Protein AF-0000000072238383 (afdb_homodimer)

Nearest PDB structures (foldseek):
  5o5e-assembly1_A-2  TM=9.235E-01  e=9.335E-27  Homo sapiens
  6oyh-assembly4_D  TM=7.818E-01  e=4.652E-11  Aquifex aeolicus VF5
  5ckr-assembly1_A-2  TM=7.875E-01  e=7.268E-11  Aquifex aeolicus VF5
  6oyh-assembly3_B  TM=7.636E-01  e=1.484E-10  Aquifex aeolicus VF5
  9b70-assembly1_B  TM=7.682E-01  e=4.142E-10  Aquifex aeolicus VF5

Foldseek 3Di:
DCLVVLCVLVVVLVVLLVVQADPVCVVLVVLLLVLLQVLLVCLLVVLVVCQVVQVVLVQWDFQQLQPPHPRRPDTFREQSLLSLLVSLLVSLVVSLVPDDDPCNLLSVLLSQLLVQLLVVQVCCSNVVDDVVCLQVSLLVSCVSLLVPQPDFQWDQDDPVCCVVVVNDRIDRPVVVSSVVLSVQLSLLLVLLVLQDRFFLQSLLLLLLLLSLLSNLLSNLLNPDDDDPCSVQLNVLSSVLNSLSSSSNSSSSSCSVQRHVVHNHHNGSSNSSSSSNSLSSSCRSNVNSVLSVLLCVLSVQFCVQCVCCVVPVAPDDPHLYFDADPVVQWTAADVSRRGPLNVVCVVVPTGHSNVSSVVSSVVSNVSSVVSSVCVVVVVVVD/DCLVVLCVLVVVLVVLLVVQADPVCVVLVVLLLVLLQVLLVCLLVVLVVCQVVQVVLVQWDFQQLQPPHPRRPDTFREQSLLSLLVSLLVSLVVSLVVDDPPCNLLSVLLSQLLVQLLVVQVCCSNVVDDVVCLQVSLLVSCVSLLVPQPDFQWDQDDPVRCVVVVNDRIDRPVVVSSVVLSVQLSLLLVLLVLQDRFFLQSLLLLLLLLSLLSNLLSNLLNPDDDDPPSVQLNVLSSVLNSLSSSSNSSSSSCSVQRHVVHNHHNGSSNSSSSSNSLSSSCRSNVNSVLSVLLCVLSVQFCVQCVCCVVPVAPDDPHLYFDADPVVQWTAADVSRRGPLNVVCVVVPTGHSNVSSVVSSVVSNVSSVVSSVCVVVVVVVD

InterPro domains:
  IPR000715 Glycosyl transferase, family 4 [PF00953] (109-285)
  IPR033895 UDP-GlcNAc-dolichyl-phosphate GlcNAc phosphotransferase [PTHR10571] (15-380)
  IPR033895 UDP-GlcNAc-dolichyl-phosphate GlcNAc phosphotransferase [cd06855] (47-331)

Organism: Galdieria sulphuraria (NCBI:txid130081)

Radius of gyration: 27.44 Å; Cα contacts (8 Å, |Δi|>4): 1219; chains: 2; bounding box: 63×67×70 Å

Sequence (762 aa):
MPLLGFVLPFFAFVVVLLENARLEDCKELAANVVISLLGFFVTLRLIPSIKDKFTEAGLFGYDINKKGLAQGDKKIPEAVGLVSATIYILCICLLHLFRQSNNVELYTAAFASVTFMVLLGFADDVLNLKWRYKLILPLVASLPLLVLYTGGTCVLVPRPLRFLTKGRSLVELGILYYIYMALLSVFCTNAINIYAGINGLEVGQSVIIALAVLLHNALQLHPGGNKDNLDLLRQNHLFSIDLILPFYATSLALAYYNWYPSKVFVGDTFCYFAGMTFAMAAILAHFSEILLLFFIPQLINFIYSIPQLIGIVHCPRHRLPRLNGQTGKLEAIRTNLNLVNLTLWILGPLTERQLCIVLCSFQAFCCAMGLFLRAWALHWLMPLLGFVLPFFAFVVVLLENARLEDCKELAANVVISLLGFFVTLRLIPSIKDKFTEAGLFGYDINKKGLAQGDKKIPEAVGLVSATIYILCICLLHLFRQSNNVELYTAAFASVTFMVLLGFADDVLNLKWRYKLILPLVASLPLLVLYTGGTCVLVPRPLRFLTKGRSLVELGILYYIYMALLSVFCTNAINIYAGINGLEVGQSVIIALAVLLHNALQLHPGGNKDNLDLLRQNHLFSIDLILPFYATSLALAYYNWYPSKVFVGDTFCYFAGMTFAMAAILAHFSEILLLFFIPQLINFIYSIPQLIGIVHCPRHRLPRLNGQTGKLEAIRTNLNLVNLTLWILGPLTERQLCIVLCSFQAFCCAMGLFLRAWALHWL

pLDDT: mean 88.82, std 11.06, range [41.16, 98.69]

Solvent-accessible surface area (backbone atoms only — not comparable to full-atom values): 38581 Å² total; per-residue (Å²): 120,75,60,56,71,63,46,56,60,48,51,54,34,52,53,45,30,66,72,28,54,52,80,85,48,45,64,61,51,50,52,46,51,51,45,16,51,50,33,18,52,50,33,51,58,46,48,78,73,46,45,62,36,29,43,74,41,65,33,50,43,59,45,67,80,33,54,91,43,84,71,20,76,40,79,26,24,31,41,50,20,47,55,33,51,52,44,37,52,51,43,52,52,53,50,52,72,70,48,63,85,89,47,55,64,57,49,33,16,49,50,25,23,40,39,42,30,33,39,52,14,43,48,34,63,55,45,62,60,60,69,66,57,66,57,52,50,37,44,60,30,35,43,51,48,60,75,66,56,80,71,78,42,56,44,78,42,54,76,89,52,11,73,79,53,81,63,39,51,64,44,79,44,56,69,55,38,54,50,50,53,30,48,43,28,35,43,35,19,48,33,44,52,72,54,55,82,52,57,32,38,47,48,45,44,49,45,47,42,37,50,46,50,47,36,54,33,27,63,44,44,52,68,81,74,92,57,93,56,55,67,59,51,26,50,26,25,52,47,26,42,63,55,39,48,30,46,36,30,12,44,50,31,48,34,68,42,18,28,71,79,50,63,36,36,42,46,47,13,29,24,26,32,50,14,34,50,53,33,51,32,21,60,68,40,69,38,55,71,59,48,50,37,44,37,42,67,38,48,51,23,47,63,57,22,40,51,34,75,75,60,78,33,80,61,64,95,68,73,54,56,42,59,36,81,88,78,61,24,32,34,49,36,84,76,33,51,35,53,72,23,49,48,23,61,74,74,39,68,34,37,65,64,56,46,38,51,51,54,41,47,50,42,46,49,41,26,52,50,34,55,47,46,50,59,49,44,60,67,70,97,122,74,59,55,71,62,46,58,58,48,52,55,34,52,54,45,29,65,72,26,54,52,80,86,48,45,64,62,52,49,52,47,52,52,45,15,51,50,32,18,53,50,35,51,57,44,48,77,75,47,43,62,37,29,44,75,40,65,32,48,42,59,45,66,79,34,55,89,44,84,68,19,75,42,79,27,23,33,42,52,21,48,55,32,50,51,44,35,51,51,44,53,52,53,48,50,72,70,46,64,84,91,47,54,63,58,49,33,18,50,50,25,24,40,38,40,30,34,38,51,14,44,47,33,64,55,45,61,61,61,68,67,58,67,56,52,51,37,44,60,31,36,44,51,48,59,75,67,57,80,72,79,42,56,42,80,42,53,76,88,52,11,72,81,51,80,62,38,51,64,46,77,44,55,70,54,38,54,49,49,54,30,48,44,27,36,45,37,17,48,31,43,52,70,54,54,82,53,58,33,38,49,50,45,43,48,46,47,41,36,50,47,51,45,36,53,33,26,62,45,44,51,68,81,72,91,56,94,56,54,65,58,51,28,50,24,26,51,48,25,42,63,56,39,48,30,47,37,29,12,44,50,30,48,35,68,42,18,27,72,81,50,61,37,36,41,45,48,13,30,22,26,31,51,14,35,50,53,34,50,33,22,61,69,40,69,38,55,72,60,49,49,37,44,37,42,66,37,48,52,25,48,63,58,22,40,51,34,75,74,59,80,34,82,61,65,96,68,73,54,56,43,60,37,82,89,78,61,23,32,33,50,37,86,76,32,51,36,52,71,23,48,48,23,60,74,74,38,69,32,38,65,65,56,45,38,51,52,53,41,48,52,40,46,49,42,27,51,49,34,54,47,48,50,60,48,44,60,67,70,96

Secondary structure (DSSP, 8-state):
-THHHHHHHHHHHHHHHHHH--GGGHHHHHHHHHHHHHHHHHHHHHHHHHHHHHHHTT-EEE-GGGTTSGGGGSEEE--THHHHHHHHHHHHHHHHHHS-GGGHHHHHHHHHHHHHHHHHHHHHHHH---HHHHHHHHHHHTHHHHHT--S--EEE--GGGGGGGTT-SEEE-THHHHHHHHHHHHHHHHHHHHS--STTHHHHHHHHHHHHHHHHHHHTTS--S--TTHHHHHHHHHHHHHHHHHHHHHHHHHHHHHSSSPSS--HHHHHHHHHHHHHHHHHHHT-HHHHHHHTHHHHHHHHHHHHHHTTSS---S--PPEEETTTTEEE--TTS-SHHHHHHHHH--B-HHHHHHHHHHHHHHHHHHHHHHHHHHHHH-/-THHHHHHHHHHHHHHHHHH--GGGHHHHHHHHHHHHHHHHHHHHHHHHHHHHHHHTT-EEE-GGGTTSGGGGSEEE--THHHHHHHHHHHHHHHHHHS-GGGHHHHHHHHHHHHHHHHHHHHHHHH---HHHHHHHHHHHTHHHHHT--S--EEE--GGGGGGGTT-SEEE-THHHHHHHHHHHHHHHHHHHHS--STTHHHHHHHHHHHHHHHHHHHTTS--S--TTHHHHHHHHHHHHHHHHHHHHHHHHHHHHHSSSPSS--HHHHHHHHHHHHHHHHHHHT-HHHHHHHTHHHHHHHHHHHHHHTTSS---S--PPEE-TTT--EE--TTS-SHHHHHHHHH--B-HHHHHHHHHHHHHHHHHHHHHHHHHHHHH-

Structure (mmCIF, N/CA/C/O backbone):
data_AF-0000000072238383-model_v1
#
loop_
_entity.id
_entity.type
_entity.pdbx_description
1 polymer 'UDP-N-acetylglucosamine--dolichyl-phosphate N-acetylglucosaminephosphotransferase'
#
loop_
_atom_site.group_PDB
_atom_site.id
_atom_site.type_symbol
_atom_site.label_atom_id
_atom_site.label_alt_id
_atom_site.label_comp_id
_atom_site.label_asym_id
_atom_site.label_entity_id
_atom_site.label_seq_id
_atom_site.pdbx_PDB_ins_code
_atom_site.Cartn_x
_atom_site.Cartn_y
_atom_site.Cartn_z
_atom_site.occupancy
_atom_site.B_iso_or_equiv
_atom_site.auth_seq_id
_atom_site.auth_comp_id
_atom_site.auth_asym_id
_atom_site.auth_atom_id
_atom_site.pdbx_PDB_model_num
ATOM 1 N N . MET A 1 1 ? -8.453 -32.906 4.293 1 43.34 1 MET A N 1
ATOM 2 C CA . MET A 1 1 ? -8.086 -31.641 3.676 1 43.34 1 MET A CA 1
ATOM 3 C C . MET A 1 1 ? -6.918 -31.812 2.713 1 43.34 1 MET A C 1
ATOM 5 O O . MET A 1 1 ? -5.922 -32.469 3.051 1 43.34 1 MET A O 1
ATOM 9 N N . PRO A 1 2 ? -7.184 -31.734 1.419 1 52.81 2 PRO A N 1
ATOM 10 C CA . PRO A 1 2 ? -6.23 -31.891 0.315 1 52.81 2 PRO A CA 1
ATOM 11 C C . PRO A 1 2 ? -4.961 -31.062 0.52 1 52.81 2 PRO A C 1
ATOM 13 O O . PRO A 1 2 ? -4.121 -30.984 -0.381 1 52.81 2 PRO A O 1
ATOM 16 N N . LEU A 1 3 ? -4.871 -30.453 1.769 1 59.41 3 LEU A N 1
ATOM 17 C CA . LEU A 1 3 ? -3.646 -29.688 1.985 1 59.41 3 LEU A CA 1
ATOM 18 C C . LEU A 1 3 ? -2.424 -30.594 1.954 1 59.41 3 LEU A C 1
ATOM 20 O O . LEU A 1 3 ? -1.314 -30.141 1.666 1 59.41 3 LEU A O 1
ATOM 24 N N . LEU A 1 4 ? -2.777 -31.859 2.092 1 58.5 4 LEU A N 1
ATOM 25 C CA . LEU A 1 4 ? -1.676 -32.812 2.029 1 58.5 4 LEU A CA 1
ATOM 26 C C . LEU A 1 4 ? -1.036 -32.812 0.645 1 58.5 4 LEU A C 1
ATOM 28 O O . LEU A 1 4 ? 0.18 -32.969 0.519 1 58.5 4 LEU A O 1
ATOM 32 N N . GLY A 1 5 ? -1.834 -32.625 -0.28 1 67.25 5 GLY A N 1
ATOM 33 C CA . GLY A 1 5 ? -1.318 -32.531 -1.638 1 67.25 5 GLY A CA 1
ATOM 34 C C . GLY A 1 5 ? -0.401 -31.359 -1.858 1 67.25 5 GLY A C 1
ATOM 35 O O . GLY A 1 5 ? 0.503 -31.406 -2.695 1 67.25 5 GLY A O 1
ATOM 36 N N . PHE A 1 6 ? -0.537 -30.406 -0.981 1 71.62 6 PHE A N 1
ATOM 37 C CA . PHE A 1 6 ? 0.298 -29.219 -1.114 1 71.62 6 PHE A CA 1
ATOM 38 C C . PHE A 1 6 ? 1.572 -29.344 -0.291 1 71.62 6 PHE A C 1
ATOM 40 O O . PHE A 1 6 ? 2.576 -28.688 -0.576 1 71.62 6 PHE A O 1
ATOM 47 N N . VAL A 1 7 ? 1.598 -30.312 0.598 1 72.19 7 VAL A N 1
ATOM 48 C CA . VAL A 1 7 ? 2.682 -30.375 1.574 1 72.19 7 VAL A CA 1
ATOM 49 C C . VAL A 1 7 ? 3.73 -31.391 1.12 1 72.19 7 VAL A C 1
ATOM 51 O O . VAL A 1 7 ? 4.93 -31.172 1.317 1 72.19 7 VAL A O 1
ATOM 54 N N . LEU A 1 8 ? 3.297 -32.438 0.416 1 71.06 8 LEU A N 1
ATOM 55 C CA . LEU A 1 8 ? 4.234 -33.469 0.014 1 71.06 8 LEU A CA 1
ATOM 56 C C . LEU A 1 8 ? 5.301 -32.906 -0.922 1 71.06 8 LEU A C 1
ATOM 58 O O . LEU A 1 8 ? 6.496 -33.125 -0.709 1 71.06 8 LEU A O 1
ATOM 62 N N . PRO A 1 9 ? 4.883 -32.125 -1.784 1 76.88 9 PRO A N 1
ATOM 63 C CA . PRO A 1 9 ? 5.902 -31.547 -2.662 1 76.88 9 PRO A CA 1
ATOM 64 C C . PRO A 1 9 ? 6.832 -30.578 -1.935 1 76.88 9 PRO A C 1
ATOM 66 O O . PRO A 1 9 ? 7.945 -30.312 -2.398 1 76.88 9 PRO A O 1
ATOM 69 N N . PHE A 1 10 ? 6.387 -30.125 -0.824 1 86.31 10 PHE A N 1
ATOM 70 C CA . PHE A 1 10 ? 7.25 -29.25 -0.045 1 86.31 10 PHE A CA 1
ATOM 71 C C . PHE A 1 10 ? 8.453 -30.016 0.5 1 86.31 10 PHE A C 1
ATOM 73 O O . PHE A 1 10 ? 9.555 -29.469 0.57 1 86.31 10 PHE A O 1
ATOM 80 N N . PHE A 1 11 ? 8.227 -31.297 0.789 1 86.62 11 PHE A N 1
ATOM 81 C CA . PHE A 1 11 ? 9.328 -32.125 1.251 1 86.62 11 PHE A CA 1
ATOM 82 C C . PHE A 1 11 ? 10.383 -32.312 0.161 1 86.62 11 PHE A C 1
ATOM 84 O O . PHE A 1 11 ? 11.578 -32.312 0.446 1 86.62 11 PHE A O 1
ATOM 91 N N . ALA A 1 12 ? 9.883 -32.5 -1.05 1 87 12 ALA A N 1
ATOM 92 C CA . ALA A 1 12 ? 10.82 -32.562 -2.168 1 87 12 ALA A CA 1
ATOM 93 C C . ALA A 1 12 ? 11.688 -31.312 -2.234 1 87 12 ALA A C 1
ATOM 95 O O . ALA A 1 12 ? 12.898 -31.406 -2.459 1 87 12 ALA A O 1
ATOM 96 N N . PHE A 1 13 ? 11.102 -30.203 -2.051 1 90.88 13 PHE A N 1
ATOM 97 C CA . PHE A 1 13 ? 11.836 -28.938 -2.029 1 90.88 13 PHE A CA 1
ATOM 98 C C . PHE A 1 13 ? 12.898 -28.953 -0.935 1 90.88 13 PHE A C 1
ATOM 100 O O . PHE A 1 13 ? 14.047 -28.578 -1.174 1 90.88 13 PHE A O 1
ATOM 107 N N . VAL A 1 14 ? 12.523 -29.438 0.251 1 89.81 14 VAL A N 1
ATOM 108 C CA . VAL A 1 14 ? 13.445 -29.453 1.384 1 89.81 14 VAL A CA 1
ATOM 109 C C . VAL A 1 14 ? 14.633 -30.344 1.07 1 89.81 14 VAL A C 1
ATOM 111 O O . VAL A 1 14 ? 15.781 -29.984 1.327 1 89.81 14 VAL A O 1
ATOM 114 N N . VAL A 1 15 ? 14.398 -31.453 0.463 1 89.31 15 VAL A N 1
ATOM 115 C CA . VAL A 1 15 ? 15.445 -32.406 0.128 1 89.31 15 VAL A CA 1
ATOM 116 C C . VAL A 1 15 ? 16.391 -31.797 -0.907 1 89.31 15 VAL A C 1
ATOM 118 O O . VAL A 1 15 ? 17.609 -31.844 -0.744 1 89.31 15 VAL A O 1
ATOM 121 N N . VAL A 1 16 ? 15.812 -31.25 -1.921 1 89.62 16 VAL A N 1
ATOM 122 C CA . VAL A 1 16 ? 16.609 -30.656 -2.984 1 89.62 16 VAL A CA 1
ATOM 123 C C . VAL A 1 16 ? 17.406 -29.484 -2.432 1 89.62 16 VAL A C 1
ATOM 125 O O . VAL A 1 16 ? 18.578 -29.297 -2.787 1 89.62 16 VAL A O 1
ATOM 128 N N . LEU A 1 17 ? 16.797 -28.719 -1.618 1 91.38 17 LEU A N 1
ATOM 129 C CA . LEU A 1 17 ? 17.469 -27.578 -1.005 1 91.38 17 LEU A CA 1
ATOM 130 C C . LEU A 1 17 ? 18.672 -28.016 -0.186 1 91.38 17 LEU A C 1
ATOM 132 O O . LEU A 1 17 ? 19.766 -27.453 -0.323 1 91.38 17 LEU A O 1
ATOM 136 N N . LEU A 1 18 ? 18.484 -29.047 0.644 1 88.69 18 LEU A N 1
ATOM 137 C CA . LEU A 1 18 ? 19.547 -29.547 1.512 1 88.69 18 LEU A CA 1
ATOM 138 C C . LEU A 1 18 ? 20.688 -30.141 0.691 1 88.69 18 LEU A C 1
ATOM 140 O O . LEU A 1 18 ? 21.859 -30.047 1.084 1 88.69 18 LEU A O 1
ATOM 144 N N . GLU A 1 19 ? 20.406 -30.672 -0.439 1 88.56 19 GLU A N 1
ATOM 145 C CA . GLU A 1 19 ? 21.406 -31.266 -1.313 1 88.56 19 GLU A CA 1
ATOM 146 C C . GLU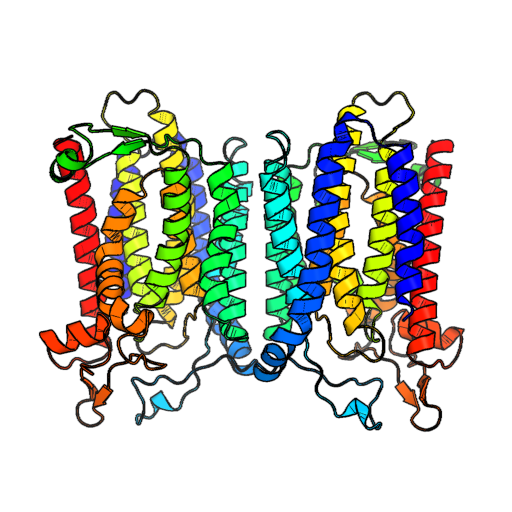 A 1 19 ? 22.234 -30.188 -2.014 1 88.56 19 GLU A C 1
ATOM 148 O O . GLU A 1 19 ? 23.406 -30.406 -2.32 1 88.56 19 GLU A O 1
ATOM 153 N N . ASN A 1 20 ? 21.656 -29.062 -2.244 1 89.19 20 ASN A N 1
ATOM 154 C CA . ASN A 1 20 ? 22.312 -28.094 -3.117 1 89.19 20 ASN A CA 1
ATOM 155 C C . ASN A 1 20 ? 22.797 -26.875 -2.34 1 89.19 20 ASN A C 1
ATOM 157 O O . ASN A 1 20 ? 23.656 -26.125 -2.822 1 89.19 20 ASN A O 1
ATOM 161 N N . ALA A 1 21 ? 22.234 -26.656 -1.191 1 87.75 21 ALA A N 1
ATOM 162 C CA . ALA A 1 21 ? 22.609 -25.484 -0.414 1 87.75 21 ALA A CA 1
ATOM 163 C C . ALA A 1 21 ? 24 -25.625 0.177 1 87.75 21 ALA A C 1
ATOM 165 O O . ALA A 1 21 ? 24.438 -26.734 0.498 1 87.75 21 ALA A O 1
ATOM 166 N N . ARG A 1 22 ? 24.703 -24.562 0.273 1 87.5 22 ARG A N 1
ATOM 167 C CA . ARG A 1 22 ? 26 -24.531 0.925 1 87.5 22 ARG A CA 1
ATOM 168 C C . ARG A 1 22 ? 25.859 -24.234 2.416 1 87.5 22 ARG A C 1
ATOM 170 O O . ARG A 1 22 ? 24.859 -23.672 2.85 1 87.5 22 ARG A O 1
ATOM 177 N N . LEU A 1 23 ? 26.844 -24.562 3.125 1 83.12 23 LEU A N 1
ATOM 178 C CA . LEU A 1 23 ? 26.859 -24.359 4.57 1 83.12 23 LEU A CA 1
ATOM 179 C C . LEU A 1 23 ? 26.703 -22.875 4.906 1 83.12 23 LEU A C 1
ATOM 181 O O . LEU A 1 23 ? 26.062 -22.516 5.902 1 83.12 23 LEU A O 1
ATOM 185 N N . GLU A 1 24 ? 27.203 -22.016 4.051 1 83 24 GLU A N 1
ATOM 186 C CA . GLU A 1 24 ? 27.188 -20.578 4.297 1 83 24 GLU A CA 1
ATOM 187 C C . GLU A 1 24 ? 25.781 -20 4.172 1 83 24 GLU A C 1
ATOM 189 O O . GLU A 1 24 ? 25.484 -18.922 4.695 1 83 24 GLU A O 1
ATOM 194 N N . ASP A 1 25 ? 24.984 -20.734 3.459 1 85.88 25 ASP A N 1
ATOM 195 C CA . ASP A 1 25 ? 23.625 -20.25 3.213 1 85.88 25 ASP A CA 1
ATOM 196 C C . ASP A 1 25 ? 22.672 -20.719 4.316 1 85.88 25 ASP A C 1
ATOM 198 O O . ASP A 1 25 ? 21.531 -20.234 4.406 1 85.88 25 ASP A O 1
ATOM 202 N N . CYS A 1 26 ? 23.109 -21.578 5.18 1 85.81 26 CYS A N 1
ATOM 203 C CA . CYS A 1 26 ? 22.25 -22.297 6.094 1 85.81 26 CYS A CA 1
ATOM 204 C C . CYS A 1 26 ? 21.609 -21.359 7.109 1 85.81 26 CYS A C 1
ATOM 206 O O . CYS A 1 26 ? 20.438 -21.516 7.457 1 85.81 26 CYS A O 1
ATOM 208 N N . LYS A 1 27 ? 22.375 -20.422 7.594 1 86.19 27 LYS A N 1
ATOM 209 C CA . LYS A 1 27 ? 21.844 -19.5 8.594 1 86.19 27 LYS A CA 1
ATOM 210 C C . LYS A 1 27 ? 20.703 -18.672 8.023 1 86.19 27 LYS A C 1
ATOM 212 O O . LYS A 1 27 ? 19.641 -18.547 8.648 1 86.19 27 LYS A O 1
ATOM 217 N N . GLU A 1 28 ? 20.891 -18.141 6.879 1 86.62 28 GLU A N 1
ATOM 218 C CA . GLU A 1 28 ? 19.875 -17.312 6.242 1 86.62 28 GLU A CA 1
ATOM 219 C C . GLU A 1 28 ? 18.656 -18.125 5.852 1 86.62 28 GLU A C 1
ATOM 221 O O . GLU A 1 28 ? 17.516 -17.656 6.016 1 86.62 28 GLU A O 1
ATOM 226 N N . LEU A 1 29 ? 18.906 -19.266 5.355 1 91.5 29 LEU A N 1
ATOM 227 C CA . LEU A 1 29 ? 17.812 -20.156 4.965 1 91.5 29 LEU A CA 1
ATOM 228 C C . LEU A 1 29 ? 17 -20.578 6.184 1 91.5 29 LEU A C 1
ATOM 230 O O . LEU A 1 29 ? 15.773 -20.641 6.125 1 91.5 29 LEU A O 1
ATOM 234 N N . ALA A 1 30 ? 17.688 -20.859 7.281 1 91.31 30 ALA A N 1
ATOM 235 C CA . ALA A 1 30 ? 17.016 -21.234 8.523 1 91.31 30 ALA A CA 1
ATOM 236 C C . ALA A 1 30 ? 16.141 -20.094 9.031 1 91.31 30 ALA A C 1
ATOM 238 O O . ALA A 1 30 ? 15.016 -20.328 9.492 1 91.31 30 ALA A O 1
ATOM 239 N N . ALA A 1 31 ? 16.656 -18.906 8.977 1 92.06 31 ALA A N 1
ATOM 240 C CA . ALA A 1 31 ? 15.875 -17.734 9.383 1 92.06 31 ALA A CA 1
ATOM 241 C C . ALA A 1 31 ? 14.617 -17.609 8.531 1 92.06 31 ALA A C 1
ATOM 243 O O . ALA A 1 31 ? 13.539 -17.297 9.055 1 92.06 31 ALA A O 1
ATOM 244 N N . ASN A 1 32 ? 14.711 -17.812 7.266 1 94.94 32 ASN A N 1
ATOM 245 C CA . ASN A 1 32 ? 13.57 -17.734 6.363 1 94.94 32 ASN A CA 1
ATOM 246 C C . ASN A 1 32 ? 12.523 -18.797 6.703 1 94.94 32 ASN A C 1
ATOM 248 O O . ASN A 1 32 ? 11.328 -18.5 6.723 1 94.94 32 ASN A O 1
ATOM 252 N N . VAL A 1 33 ? 13.016 -19.969 6.984 1 94.75 33 VAL A N 1
ATOM 253 C CA . VAL A 1 33 ? 12.109 -21.047 7.324 1 94.75 33 VAL A CA 1
ATOM 254 C C . VAL A 1 33 ? 11.328 -20.703 8.586 1 94.75 33 VAL A C 1
ATOM 256 O O . VAL A 1 33 ? 10.109 -20.875 8.641 1 94.75 33 VAL A O 1
ATOM 259 N N . VAL A 1 34 ? 11.977 -20.188 9.555 1 96.12 34 VAL A N 1
ATOM 260 C CA . VAL A 1 34 ? 11.336 -19.828 10.82 1 96.12 34 VAL A CA 1
ATOM 261 C C . VAL A 1 34 ? 10.328 -18.703 10.594 1 96.12 34 VAL A C 1
ATOM 263 O O . VAL A 1 34 ? 9.188 -18.781 11.055 1 96.12 34 VAL A O 1
ATOM 266 N N . ILE A 1 35 ? 10.711 -17.703 9.891 1 96.69 35 ILE A N 1
ATOM 267 C CA . ILE A 1 35 ? 9.859 -16.547 9.617 1 96.69 35 ILE A CA 1
ATOM 268 C C . ILE A 1 35 ? 8.641 -16.984 8.805 1 96.69 35 ILE A C 1
ATOM 270 O O . ILE A 1 35 ? 7.516 -16.562 9.078 1 96.69 35 ILE A O 1
ATOM 274 N N . SER A 1 36 ? 8.867 -17.828 7.812 1 97.62 36 SER A N 1
ATOM 275 C CA . SER A 1 36 ? 7.773 -18.328 6.98 1 97.62 36 SER A CA 1
ATOM 276 C C . SER A 1 36 ? 6.809 -19.188 7.789 1 97.62 36 SER A C 1
ATOM 278 O O . SER A 1 36 ? 5.59 -19.094 7.609 1 97.62 36 SER A O 1
ATOM 280 N N . LEU A 1 37 ? 7.352 -20 8.641 1 97.19 37 LEU A N 1
ATOM 281 C CA . LEU A 1 37 ? 6.508 -20.812 9.5 1 97.19 37 LEU A CA 1
ATOM 282 C C . LEU A 1 37 ? 5.672 -19.938 10.43 1 97.19 37 LEU A C 1
ATOM 284 O O . LEU A 1 37 ? 4.484 -20.203 10.641 1 97.19 37 LEU A O 1
ATOM 288 N N . LEU A 1 38 ? 6.293 -18.938 11 1 97.56 38 LEU A N 1
ATOM 289 C CA . LEU A 1 38 ? 5.555 -17.984 11.82 1 97.56 38 LEU A CA 1
ATOM 290 C C . LEU A 1 38 ? 4.48 -17.281 10.992 1 97.56 38 LEU A C 1
ATOM 292 O O . LEU A 1 38 ? 3.359 -17.078 11.469 1 97.56 38 LEU A O 1
ATOM 296 N N . GLY A 1 39 ? 4.848 -16.906 9.766 1 98.12 39 GLY A N 1
ATOM 297 C CA . GLY A 1 39 ? 3.869 -16.297 8.875 1 98.12 39 GLY A CA 1
ATOM 298 C C . GLY A 1 39 ? 2.668 -17.172 8.617 1 98.12 39 GLY A C 1
ATOM 299 O O . GLY A 1 39 ? 1.533 -16.703 8.578 1 98.12 39 GLY A O 1
ATOM 300 N N . PHE A 1 40 ? 2.951 -18.469 8.461 1 97.94 40 PHE A N 1
ATOM 301 C CA . PHE A 1 40 ? 1.881 -19.438 8.266 1 97.94 40 PHE A CA 1
ATOM 302 C C . PHE A 1 40 ? 0.931 -19.453 9.453 1 97.94 40 PHE A C 1
ATOM 304 O O . PHE A 1 40 ? -0.282 -19.297 9.289 1 97.94 40 PHE A O 1
ATOM 311 N N . PHE A 1 41 ? 1.452 -19.516 10.609 1 98.25 41 PHE A N 1
ATOM 312 C CA . PHE A 1 41 ? 0.637 -19.656 11.805 1 98.25 41 PHE A CA 1
ATOM 313 C C . PHE A 1 41 ? -0.088 -18.359 12.125 1 98.25 41 PHE A C 1
ATOM 315 O O . PHE A 1 41 ? -1.248 -18.375 12.547 1 98.25 41 PHE A O 1
ATOM 322 N N . VAL A 1 42 ? 0.534 -17.266 11.945 1 97.81 42 VAL A N 1
ATOM 323 C CA . VAL A 1 42 ? -0.102 -15.977 12.211 1 97.81 42 VAL A CA 1
ATOM 324 C C . VAL A 1 42 ? -1.251 -15.758 11.227 1 97.81 42 VAL A C 1
ATOM 326 O O . VAL A 1 42 ? -2.324 -15.281 11.617 1 97.81 42 VAL A O 1
ATOM 329 N N . THR A 1 43 ? -1.029 -16.078 9.984 1 98.19 43 THR A N 1
ATOM 330 C CA . THR A 1 43 ? -2.088 -15.945 8.992 1 98.19 43 THR A CA 1
ATOM 331 C C . THR A 1 43 ? -3.273 -16.844 9.336 1 98.19 43 THR A C 1
ATOM 333 O O . THR A 1 43 ? -4.426 -16.406 9.281 1 98.19 43 THR A O 1
ATOM 336 N N . LEU A 1 44 ? -2.971 -18.078 9.742 1 97.69 44 LEU A N 1
ATOM 337 C CA . LEU A 1 44 ? -3.998 -19.047 10.109 1 97.69 44 LEU A CA 1
ATOM 338 C C . LEU A 1 44 ? -4.848 -18.531 11.266 1 97.69 44 LEU A C 1
ATOM 340 O O . LEU A 1 44 ? -6.062 -18.75 11.289 1 97.69 44 LEU A O 1
ATOM 344 N N . ARG A 1 45 ? -4.285 -17.844 12.133 1 97.44 45 ARG A N 1
ATOM 345 C CA . ARG A 1 45 ? -4.988 -17.391 13.328 1 97.44 45 ARG A CA 1
ATOM 346 C C . ARG A 1 45 ? -5.691 -16.062 13.062 1 97.44 45 ARG A C 1
ATOM 348 O O . ARG A 1 45 ? -6.758 -15.797 13.625 1 97.44 45 ARG A O 1
ATOM 355 N N . LEU A 1 46 ? -5.164 -15.281 12.234 1 96.62 46 LEU A N 1
ATOM 356 C CA . LEU A 1 46 ? -5.66 -13.922 12.039 1 96.62 46 LEU A CA 1
ATOM 357 C C . LEU A 1 46 ? -6.898 -13.922 11.148 1 96.62 46 LEU A C 1
ATOM 359 O O . LEU A 1 46 ? -7.793 -13.094 11.32 1 96.62 46 LEU A O 1
ATOM 363 N N . ILE A 1 47 ? -7 -14.797 10.227 1 97.44 47 ILE A N 1
ATOM 364 C CA . ILE A 1 47 ? -8.078 -14.797 9.242 1 97.44 47 ILE A CA 1
ATOM 365 C C . ILE A 1 47 ? -9.422 -14.914 9.953 1 97.44 47 ILE A C 1
ATOM 367 O O . ILE A 1 47 ? -10.305 -14.07 9.781 1 97.44 47 ILE A O 1
ATOM 371 N N . PRO A 1 48 ? -9.617 -15.914 10.82 1 96.5 48 PRO A N 1
ATOM 372 C CA . PRO A 1 48 ? -10.922 -16 11.484 1 96.5 48 PRO A CA 1
ATOM 373 C C . PRO A 1 48 ? -11.18 -14.836 12.43 1 96.5 48 PRO A C 1
ATOM 375 O O . PRO A 1 48 ? -12.336 -14.469 12.656 1 96.5 48 PRO A O 1
ATOM 378 N N . SER A 1 49 ? -10.172 -14.203 12.906 1 94.31 49 SER A N 1
ATOM 379 C CA . SER A 1 49 ? -10.312 -13.102 13.852 1 94.31 49 SER A CA 1
ATOM 380 C C . SER A 1 49 ? -10.742 -11.82 13.148 1 94.31 49 SER A C 1
ATOM 382 O O . SER A 1 49 ? -11.336 -10.938 13.766 1 94.31 49 SER A O 1
ATOM 384 N N . ILE A 1 50 ? -10.523 -11.68 11.828 1 94.25 50 ILE A N 1
ATOM 385 C CA . ILE A 1 50 ? -10.719 -10.383 11.195 1 94.25 50 ILE A CA 1
ATOM 386 C C . ILE A 1 50 ? -11.711 -10.508 10.047 1 94.25 50 ILE A C 1
ATOM 388 O O . ILE A 1 50 ? -12.203 -9.508 9.523 1 94.25 50 ILE A O 1
ATOM 392 N N . LYS A 1 51 ? -12.023 -11.68 9.648 1 94.44 51 LYS A N 1
ATOM 393 C CA . LYS A 1 51 ? -12.836 -11.883 8.445 1 94.44 51 LYS A CA 1
ATOM 394 C C . LYS A 1 51 ? -14.18 -11.172 8.57 1 94.44 51 LYS A C 1
ATOM 396 O O . LYS A 1 51 ? -14.727 -10.695 7.574 1 94.44 51 LYS A O 1
ATOM 401 N N . ASP A 1 52 ? -14.742 -11.008 9.75 1 94.62 52 ASP A N 1
ATOM 402 C CA . ASP A 1 52 ? -16.031 -10.375 9.953 1 94.62 52 ASP A CA 1
ATOM 403 C C . ASP A 1 52 ? -15.969 -8.883 9.633 1 94.62 52 ASP A C 1
ATOM 405 O O . ASP A 1 52 ? -16.969 -8.281 9.25 1 94.62 52 ASP A O 1
ATOM 409 N N . LYS A 1 53 ? -14.867 -8.305 9.766 1 94.19 53 LYS A N 1
ATOM 410 C CA . LYS A 1 53 ? -14.703 -6.891 9.43 1 94.19 53 LYS A CA 1
ATOM 411 C C . LYS A 1 53 ? -14.938 -6.645 7.945 1 94.19 53 LYS A C 1
ATOM 413 O O . LYS A 1 53 ? -15.438 -5.586 7.555 1 94.19 53 LYS A O 1
ATOM 418 N N . PHE A 1 54 ? -14.57 -7.617 7.191 1 95.88 54 PHE A N 1
ATOM 419 C CA . PHE A 1 54 ? -14.789 -7.496 5.754 1 95.88 54 PHE A CA 1
ATOM 420 C C . PHE A 1 54 ? -16.281 -7.508 5.43 1 95.88 54 PHE A C 1
ATOM 422 O O . PHE A 1 54 ? -16.766 -6.68 4.648 1 95.88 54 PHE A O 1
ATOM 429 N N . THR A 1 55 ? -17 -8.367 6.059 1 94.88 55 THR A N 1
ATOM 430 C CA . THR A 1 55 ? -18.438 -8.445 5.844 1 94.88 55 THR A CA 1
ATOM 431 C C . THR A 1 55 ? -19.141 -7.188 6.352 1 94.88 55 THR A C 1
ATOM 433 O O . THR A 1 55 ? -20.062 -6.684 5.711 1 94.88 55 THR A O 1
ATOM 436 N N . GLU A 1 56 ? -18.672 -6.715 7.422 1 93.25 56 GLU A N 1
ATOM 437 C CA . GLU A 1 56 ? -19.219 -5.488 7.988 1 93.25 56 GLU A CA 1
ATOM 438 C C . GLU A 1 56 ? -19 -4.297 7.066 1 93.25 56 GLU A C 1
ATOM 440 O O . GLU A 1 56 ? -19.812 -3.379 7.012 1 93.25 56 GLU A O 1
ATOM 445 N N . ALA A 1 57 ?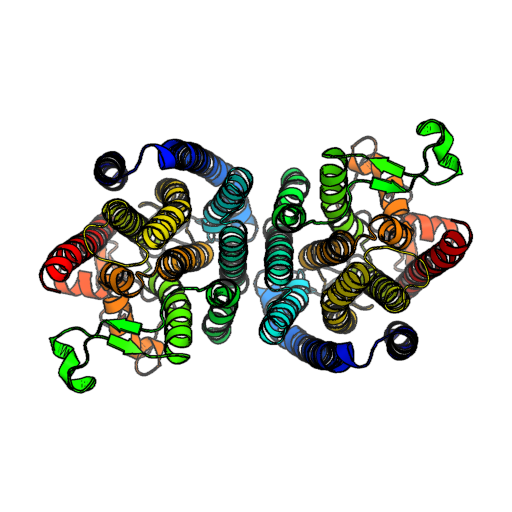 -17.984 -4.379 6.324 1 92.56 57 ALA A N 1
ATOM 446 C CA . ALA A 1 57 ? -17.625 -3.295 5.41 1 92.56 57 ALA A CA 1
ATOM 447 C C . ALA A 1 57 ? -18.344 -3.445 4.07 1 92.56 57 ALA A C 1
ATOM 449 O O . ALA A 1 57 ? -18.125 -2.652 3.152 1 92.56 57 ALA A O 1
ATOM 450 N N . GLY A 1 58 ? -19.094 -4.512 3.963 1 91.75 58 GLY A N 1
ATOM 451 C CA . GLY A 1 58 ? -19.828 -4.75 2.729 1 91.75 58 GLY A CA 1
ATOM 452 C C . GLY A 1 58 ? -19.016 -5.52 1.698 1 91.75 58 GLY A C 1
ATOM 453 O O . GLY A 1 58 ? -19.438 -5.641 0.543 1 91.75 58 GLY A O 1
ATOM 454 N N . LEU A 1 59 ? -17.891 -5.941 2.1 1 93.56 59 LEU A N 1
ATOM 455 C CA . LEU A 1 59 ? -17.047 -6.742 1.221 1 93.56 59 LEU A CA 1
ATOM 456 C C . LEU A 1 59 ? -17.359 -8.227 1.365 1 93.56 59 LEU A C 1
ATOM 458 O O . LEU A 1 59 ? -16.656 -8.953 2.064 1 93.56 59 LEU A O 1
ATOM 462 N N . PHE A 1 60 ? -18.297 -8.633 0.703 1 92.19 60 PHE A N 1
ATOM 463 C CA . PHE A 1 60 ? -18.703 -10.031 0.73 1 92.19 60 PHE A CA 1
ATOM 464 C C . PHE A 1 60 ? -19.328 -10.445 -0.599 1 92.19 60 PHE A C 1
ATOM 466 O O . PHE A 1 60 ? -19.672 -9.586 -1.423 1 92.19 60 PHE A O 1
ATOM 473 N N . GLY A 1 61 ? -19.297 -11.695 -0.836 1 89.12 61 GLY A N 1
ATOM 474 C CA . GLY A 1 61 ? -19.984 -12.273 -1.982 1 89.12 61 GLY A CA 1
ATOM 475 C C . GLY A 1 61 ? -20.766 -13.531 -1.64 1 89.12 61 GLY A C 1
ATOM 476 O O . GLY A 1 61 ? -20.656 -14.047 -0.524 1 89.12 61 GLY A O 1
ATOM 477 N N . TYR A 1 62 ? -21.609 -13.852 -2.576 1 86.88 62 TYR A N 1
ATOM 478 C CA . TYR A 1 62 ? -22.312 -15.125 -2.479 1 86.88 62 TYR A CA 1
ATOM 479 C C . TYR A 1 62 ? -21.641 -16.188 -3.352 1 86.88 62 TYR A C 1
ATOM 481 O O . TYR A 1 62 ? -21.125 -15.875 -4.422 1 86.88 62 TYR A O 1
ATOM 489 N N . ASP A 1 63 ? -21.625 -17.344 -2.787 1 86.06 63 ASP A N 1
ATOM 490 C CA . ASP A 1 63 ? -21.062 -18.438 -3.576 1 86.06 63 ASP A CA 1
ATOM 491 C C . ASP A 1 63 ? -22.016 -18.859 -4.684 1 86.06 63 ASP A C 1
ATOM 493 O O . ASP A 1 63 ? -22.891 -19.719 -4.469 1 86.06 63 ASP A O 1
ATOM 497 N N . ILE A 1 64 ? -21.797 -18.453 -5.848 1 79.25 64 ILE A N 1
ATOM 498 C CA . ILE A 1 64 ? -22.703 -18.609 -6.984 1 79.25 64 ILE A CA 1
ATOM 499 C C . ILE A 1 64 ? -22.766 -20.078 -7.383 1 79.25 64 ILE A C 1
ATOM 501 O O . ILE A 1 64 ? -23.828 -20.562 -7.816 1 79.25 64 ILE A O 1
ATOM 505 N N . ASN A 1 65 ? -21.656 -20.75 -7.207 1 82.75 65 ASN A N 1
ATOM 506 C CA . ASN A 1 65 ? -21.594 -22.156 -7.566 1 82.75 65 ASN A CA 1
ATOM 507 C C . ASN A 1 65 ? -22.391 -23.016 -6.594 1 82.75 65 ASN A C 1
ATOM 509 O O . ASN A 1 65 ? -22.469 -24.234 -6.754 1 82.75 65 ASN A O 1
ATOM 513 N N . LYS A 1 66 ? -23.047 -22.344 -5.617 1 80.19 66 LYS A N 1
ATOM 514 C CA . LYS A 1 66 ? -23.875 -23.031 -4.637 1 80.19 66 LYS A CA 1
ATOM 515 C C . LYS A 1 66 ? -25.266 -22.391 -4.535 1 80.19 66 LYS A C 1
ATOM 517 O O . LYS A 1 66 ? -25.969 -22.578 -3.545 1 80.19 66 LYS A O 1
ATOM 522 N N . LYS A 1 67 ? -25.516 -21.641 -5.574 1 79.06 67 LYS A N 1
ATOM 523 C CA . LYS A 1 67 ? -26.797 -20.953 -5.605 1 79.06 67 LYS A CA 1
ATOM 524 C C . LYS A 1 67 ? -27.953 -21.953 -5.527 1 79.06 67 LYS A C 1
ATOM 526 O O . LYS A 1 67 ? -27.938 -22.984 -6.207 1 79.06 67 LYS A O 1
ATOM 531 N N . GLY A 1 68 ? -28.859 -21.641 -4.75 1 72.44 68 GLY A N 1
ATOM 532 C CA . GLY A 1 68 ? -30.016 -22.5 -4.598 1 72.44 68 GLY A CA 1
ATOM 533 C C . GLY A 1 68 ? -29.875 -23.484 -3.443 1 72.44 68 GLY A C 1
ATOM 534 O O . GLY A 1 68 ? -30.875 -24.047 -2.98 1 72.44 68 GLY A O 1
ATOM 535 N N . LEU A 1 69 ? -28.688 -23.766 -3.109 1 74.62 69 LEU A N 1
ATOM 536 C CA . LEU A 1 69 ? -28.438 -24.578 -1.917 1 74.62 69 LEU A CA 1
ATOM 537 C C . LEU A 1 69 ? -28.359 -23.688 -0.675 1 74.62 69 LEU A C 1
ATOM 539 O O . LEU A 1 69 ? -28.25 -22.469 -0.785 1 74.62 69 LEU A O 1
ATOM 543 N N . ALA A 1 70 ? -28.516 -24.25 0.507 1 73.31 70 ALA A N 1
ATOM 544 C CA . ALA A 1 70 ? -28.469 -23.516 1.769 1 73.31 70 ALA A CA 1
ATOM 545 C C . ALA A 1 70 ? -27.188 -22.688 1.876 1 73.31 70 ALA A C 1
ATOM 547 O O . ALA A 1 70 ? -27.203 -21.562 2.371 1 73.31 70 ALA A O 1
ATOM 548 N N . GLN A 1 71 ? -26.125 -23.156 1.312 1 76.62 71 GLN A N 1
ATOM 549 C CA . GLN A 1 71 ? -24.812 -22.516 1.409 1 76.62 71 GLN A CA 1
ATOM 550 C C . GLN A 1 71 ? -24.719 -21.312 0.488 1 76.62 71 GLN A C 1
ATOM 552 O O . GLN A 1 71 ? -23.891 -20.422 0.705 1 76.62 71 GLN A O 1
ATOM 557 N N . GLY A 1 72 ? -25.531 -21.266 -0.501 1 81.06 72 GLY A N 1
ATOM 558 C CA . GLY A 1 72 ? -25.5 -20.203 -1.499 1 81.06 72 GLY A CA 1
ATOM 559 C C . GLY A 1 72 ? -26.016 -18.875 -0.983 1 81.06 72 GLY A C 1
ATOM 560 O O . GLY A 1 72 ? -25.766 -17.828 -1.584 1 81.06 72 GLY A O 1
ATOM 561 N N . ASP A 1 73 ? -26.672 -18.859 0.19 1 82.12 73 ASP A N 1
ATOM 562 C CA . ASP A 1 73 ? -27.281 -17.641 0.719 1 82.12 73 ASP A CA 1
ATOM 563 C C . ASP A 1 73 ? -26.422 -17.031 1.819 1 82.12 73 ASP A C 1
ATOM 565 O O . ASP A 1 73 ? -26.75 -15.969 2.352 1 82.12 73 ASP A O 1
ATOM 569 N N . LYS A 1 74 ? -25.328 -17.703 2.002 1 87.69 74 LYS A N 1
ATOM 570 C CA . LYS A 1 74 ? -24.438 -17.188 3.041 1 87.69 74 LYS A CA 1
ATOM 571 C C . LYS A 1 74 ? -23.469 -16.156 2.477 1 87.69 74 LYS A C 1
ATOM 573 O O . LYS A 1 74 ? -22.938 -16.344 1.381 1 87.69 74 LYS A O 1
ATOM 578 N N . LYS A 1 75 ? -23.328 -15.094 3.211 1 91.62 75 LYS A N 1
ATOM 579 C CA . LYS A 1 75 ? -22.328 -14.086 2.857 1 91.62 75 LYS A CA 1
ATOM 580 C C . LYS A 1 75 ? -20.922 -14.562 3.191 1 91.62 75 LYS A C 1
ATOM 582 O O . LYS A 1 75 ? -20.641 -14.945 4.332 1 91.62 75 LYS A O 1
ATOM 587 N N . ILE A 1 76 ? -20.109 -14.625 2.191 1 94.88 76 ILE A N 1
ATOM 588 C CA . ILE A 1 76 ? -18.719 -15.008 2.385 1 94.88 76 ILE A CA 1
ATOM 589 C C . ILE A 1 76 ? -17.828 -13.773 2.266 1 94.88 76 ILE A C 1
ATOM 591 O O . ILE A 1 76 ? -17.875 -13.055 1.261 1 94.88 76 ILE A O 1
ATOM 595 N N . PRO A 1 77 ? -17.062 -13.523 3.346 1 96.69 77 PRO A N 1
ATOM 596 C CA . PRO A 1 77 ? -16.172 -12.367 3.266 1 96.69 77 PRO A CA 1
ATOM 597 C C . PRO A 1 77 ? -15.25 -12.414 2.049 1 96.69 77 PRO A C 1
ATOM 599 O O . PRO A 1 77 ? -14.719 -13.469 1.712 1 96.69 77 PRO A O 1
ATOM 602 N N . GLU A 1 78 ? -15.109 -11.281 1.422 1 95.25 78 GLU A N 1
ATOM 603 C CA . GLU A 1 78 ? -14.281 -11.133 0.229 1 95.25 78 GLU A CA 1
ATOM 604 C C . GLU A 1 78 ? -13.055 -10.266 0.509 1 95.25 78 GLU A C 1
ATOM 606 O O . GLU A 1 78 ? -13.008 -9.562 1.518 1 95.25 78 GLU A O 1
ATOM 611 N N . ALA A 1 79 ? -12.055 -10.375 -0.3 1 96.94 79 ALA A N 1
ATOM 612 C CA . ALA A 1 79 ? -10.812 -9.609 -0.229 1 96.94 79 ALA A CA 1
ATOM 613 C C . ALA A 1 79 ? -9.992 -10.008 0.998 1 96.94 79 ALA A C 1
ATOM 615 O O . ALA A 1 79 ? -9.203 -9.211 1.508 1 96.94 79 ALA A O 1
ATOM 616 N N . VAL A 1 80 ? -10.133 -11.227 1.453 1 97.69 80 VAL A N 1
ATOM 617 C CA . VAL A 1 80 ? -9.445 -11.68 2.658 1 97.69 80 VAL A CA 1
ATOM 618 C C . VAL A 1 80 ? -7.984 -11.984 2.336 1 97.69 80 VAL A C 1
ATOM 620 O O . VAL A 1 80 ? -7.156 -12.109 3.24 1 97.69 80 VAL A O 1
ATOM 623 N N . GLY A 1 81 ? -7.664 -12.031 1.044 1 98.31 81 GLY A N 1
ATOM 624 C CA . GLY A 1 81 ? -6.273 -12.102 0.626 1 98.31 81 GLY A CA 1
ATOM 625 C C . GLY A 1 81 ? -5.414 -11.008 1.225 1 98.31 81 GLY A C 1
ATOM 626 O O . GLY A 1 81 ? -4.188 -11.133 1.283 1 98.31 81 GLY A O 1
ATOM 627 N N . LEU A 1 82 ? -6.043 -9.938 1.677 1 98.25 82 LEU A N 1
ATOM 628 C CA . LEU A 1 82 ? -5.336 -8.836 2.312 1 98.25 82 LEU A CA 1
ATOM 629 C C . LEU A 1 82 ? -4.574 -9.312 3.545 1 98.25 82 LEU A C 1
ATOM 631 O O . LEU A 1 82 ? -3.482 -8.82 3.836 1 98.25 82 LEU A O 1
ATOM 635 N N . VAL A 1 83 ? -5.141 -10.258 4.262 1 97.81 83 VAL A N 1
ATOM 636 C CA . VAL A 1 83 ? -4.523 -10.766 5.484 1 97.81 83 VAL A CA 1
ATOM 637 C C . VAL A 1 83 ? -3.227 -11.5 5.141 1 97.81 83 VAL A C 1
ATOM 639 O O . VAL A 1 83 ? -2.17 -11.203 5.699 1 97.81 83 VAL A O 1
ATOM 642 N N . SER A 1 84 ? -3.32 -12.406 4.211 1 98.38 84 SER A N 1
ATOM 643 C CA . SER A 1 84 ? -2.143 -13.148 3.766 1 98.38 84 SER A CA 1
ATOM 644 C C . SER A 1 84 ? -1.075 -12.203 3.221 1 98.38 84 SER A C 1
ATOM 646 O O . SER A 1 84 ? 0.107 -12.344 3.543 1 98.38 84 SER A O 1
ATOM 648 N N . ALA A 1 85 ? -1.49 -11.266 2.445 1 98.31 85 ALA A N 1
ATOM 649 C CA . ALA A 1 85 ? -0.57 -10.312 1.836 1 98.31 85 ALA A CA 1
ATOM 650 C C . ALA A 1 85 ? 0.134 -9.469 2.898 1 98.31 85 ALA A C 1
ATOM 652 O O . ALA A 1 85 ? 1.341 -9.234 2.811 1 98.31 85 ALA A O 1
ATOM 653 N N . THR A 1 86 ? -0.576 -8.992 3.891 1 96.75 86 THR A N 1
ATOM 654 C CA . THR A 1 86 ? -0.01 -8.164 4.945 1 96.75 86 THR A CA 1
ATOM 655 C C . THR A 1 86 ? 1.023 -8.938 5.754 1 96.75 86 THR A C 1
ATOM 657 O O . THR A 1 86 ? 2.113 -8.43 6.031 1 96.75 86 THR A O 1
ATOM 660 N N . ILE A 1 87 ? 0.695 -10.117 6.094 1 97.62 87 ILE A N 1
ATOM 661 C CA . ILE A 1 87 ? 1.627 -10.938 6.859 1 97.62 87 ILE A CA 1
ATOM 662 C C . ILE A 1 87 ? 2.867 -11.234 6.016 1 97.62 87 ILE A C 1
ATOM 664 O O . ILE A 1 87 ? 3.986 -11.242 6.535 1 97.62 87 ILE A O 1
ATOM 668 N N . TYR A 1 88 ? 2.686 -11.531 4.766 1 98.25 88 TYR A N 1
ATOM 669 C CA . TYR A 1 88 ? 3.807 -11.711 3.848 1 98.25 88 TYR A CA 1
ATOM 670 C C . TYR A 1 88 ? 4.727 -10.492 3.865 1 98.25 88 TYR A C 1
ATOM 672 O O . TYR A 1 88 ? 5.949 -10.633 3.949 1 98.25 88 TYR A O 1
ATOM 680 N N . ILE A 1 89 ? 4.148 -9.312 3.764 1 96.44 89 ILE A N 1
ATOM 681 C CA . ILE A 1 89 ? 4.918 -8.07 3.773 1 96.44 89 ILE A CA 1
ATOM 682 C C . ILE A 1 89 ? 5.703 -7.965 5.074 1 96.44 89 ILE A C 1
ATOM 684 O O . ILE A 1 89 ? 6.879 -7.582 5.07 1 96.44 89 ILE A O 1
ATOM 688 N N . LEU A 1 90 ? 5.125 -8.32 6.168 1 94.69 90 LEU A N 1
ATOM 689 C CA . LEU A 1 90 ? 5.809 -8.305 7.457 1 94.69 90 LEU A CA 1
ATOM 690 C C . LEU A 1 90 ? 6.969 -9.297 7.465 1 94.69 90 LEU A C 1
ATOM 692 O O . LEU A 1 90 ? 8.023 -9.016 8.023 1 94.69 90 LEU A O 1
ATOM 696 N N . CYS A 1 91 ? 6.754 -10.438 6.848 1 95.81 91 CYS A N 1
ATOM 697 C CA . CYS A 1 91 ? 7.82 -11.422 6.746 1 95.81 91 CYS A CA 1
ATOM 698 C C . CYS A 1 91 ? 9.008 -10.867 5.969 1 95.81 91 CYS A C 1
ATOM 700 O O . CYS A 1 91 ? 10.156 -11.031 6.375 1 95.81 91 CYS A O 1
ATOM 702 N N . ILE A 1 92 ? 8.719 -10.219 4.855 1 93.19 92 ILE A N 1
ATOM 703 C CA . ILE A 1 92 ? 9.781 -9.625 4.047 1 93.19 92 ILE A CA 1
ATOM 704 C C . ILE A 1 92 ? 10.539 -8.586 4.867 1 93.19 92 ILE A C 1
ATOM 706 O O . ILE A 1 92 ? 11.766 -8.5 4.785 1 93.19 92 ILE A O 1
ATOM 710 N N . CYS A 1 93 ? 9.836 -7.832 5.637 1 89.06 93 CYS A N 1
ATOM 711 C CA . CYS A 1 93 ? 10.461 -6.824 6.488 1 89.06 93 CYS A CA 1
ATOM 712 C C . CYS A 1 93 ? 11.383 -7.473 7.512 1 89.06 93 CYS A C 1
ATOM 714 O O . CYS A 1 93 ? 12.492 -6.98 7.754 1 89.06 93 CYS A O 1
ATOM 716 N N . LEU A 1 94 ? 10.938 -8.484 8.102 1 89.25 94 LEU A N 1
ATOM 717 C CA . LEU A 1 94 ? 11.75 -9.188 9.086 1 89.25 94 LEU A CA 1
ATOM 718 C C . LEU A 1 94 ? 12.992 -9.789 8.438 1 89.25 94 LEU A C 1
ATOM 720 O O . LEU A 1 94 ? 14.078 -9.758 9.016 1 89.25 94 LEU A O 1
ATOM 724 N N . LEU A 1 95 ? 12.812 -10.352 7.246 1 89.56 95 LEU A N 1
ATOM 725 C CA . LEU A 1 95 ? 13.945 -10.898 6.516 1 89.56 95 LEU A CA 1
ATOM 726 C C . LEU A 1 95 ? 14.945 -9.797 6.168 1 89.56 95 LEU A C 1
ATOM 728 O O . LEU A 1 95 ? 16.156 -10.031 6.18 1 89.56 95 LEU A O 1
ATOM 732 N N . HIS A 1 96 ? 14.391 -8.664 5.871 1 82 96 HIS A N 1
ATOM 733 C CA . HIS A 1 96 ? 15.211 -7.488 5.598 1 82 96 HIS A CA 1
ATOM 734 C C . HIS A 1 96 ? 16.109 -7.16 6.785 1 82 96 HIS A C 1
ATOM 736 O O . HIS A 1 96 ? 17.281 -6.797 6.605 1 82 96 HIS A O 1
ATOM 742 N N . LEU A 1 97 ? 15.633 -7.266 7.969 1 77.25 97 LEU A N 1
ATOM 743 C CA . LEU A 1 97 ? 16.359 -6.938 9.188 1 77.25 97 LEU A CA 1
ATOM 744 C C . LEU A 1 97 ? 17.453 -7.965 9.461 1 77.25 97 LEU A C 1
ATOM 746 O O . LEU A 1 97 ? 18.5 -7.633 10.023 1 77.25 97 LEU A O 1
ATOM 750 N N . PHE A 1 98 ? 17.203 -9.188 9.062 1 74.69 98 PHE A N 1
ATOM 751 C CA . PHE A 1 98 ? 18.156 -10.25 9.375 1 74.69 98 PHE A CA 1
ATOM 752 C C . PHE A 1 98 ? 19.219 -10.375 8.289 1 74.69 98 PHE A C 1
ATOM 754 O O . PHE A 1 98 ? 20.25 -11.008 8.5 1 74.69 98 PHE A O 1
ATOM 761 N N . ARG A 1 99 ? 18.812 -9.938 7.125 1 71.19 99 ARG A N 1
ATOM 762 C CA . ARG A 1 99 ? 19.766 -10.133 6.035 1 71.19 99 ARG A CA 1
ATOM 763 C C . ARG A 1 99 ? 20.875 -9.094 6.09 1 71.19 99 ARG A C 1
ATOM 765 O O . ARG A 1 99 ? 20.656 -7.965 6.527 1 71.19 99 ARG A O 1
ATOM 772 N N . GLN A 1 100 ? 22.047 -9.617 5.84 1 60.38 100 GLN A N 1
ATOM 773 C CA . GLN A 1 100 ? 23.281 -8.82 5.828 1 60.38 100 GLN A CA 1
ATOM 774 C C . GLN A 1 100 ? 23.203 -7.711 4.781 1 60.38 100 GLN A C 1
ATOM 776 O O . GLN A 1 100 ? 22.297 -7.691 3.953 1 60.38 100 GLN A O 1
ATOM 781 N N . SER A 1 101 ? 24.062 -6.828 4.672 1 59.28 101 SER A N 1
ATOM 782 C CA . SER A 1 101 ? 24.219 -5.562 3.969 1 59.28 101 SER A CA 1
ATOM 783 C C . SER A 1 101 ? 24.141 -5.75 2.457 1 59.28 101 SER A C 1
ATOM 785 O O . SER A 1 101 ? 23.703 -4.848 1.737 1 59.28 101 SER A O 1
ATOM 787 N N . ASN A 1 102 ? 24.25 -6.969 1.894 1 61.84 102 ASN A N 1
ATOM 788 C CA . ASN A 1 102 ? 24.469 -7.035 0.452 1 61.84 102 ASN A CA 1
ATOM 789 C C . ASN A 1 102 ? 23.141 -7.121 -0.309 1 61.84 102 ASN A C 1
ATOM 791 O O . ASN A 1 102 ? 23.109 -6.969 -1.532 1 61.84 102 ASN A O 1
ATOM 795 N N . ASN A 1 103 ? 21.938 -7.062 0.316 1 79.69 103 ASN A N 1
ATOM 796 C CA . ASN A 1 103 ? 20.734 -7.223 -0.481 1 79.69 103 ASN A CA 1
ATOM 797 C C . ASN A 1 103 ? 19.609 -6.305 0.006 1 79.69 103 ASN A C 1
ATOM 799 O O . ASN A 1 103 ? 18.438 -6.52 -0.314 1 79.69 103 ASN A O 1
ATOM 803 N N . VAL A 1 104 ? 20 -5.285 0.586 1 81.5 104 VAL A N 1
ATOM 804 C CA . VAL A 1 104 ? 19.031 -4.406 1.214 1 81.5 104 VAL A CA 1
ATOM 805 C C . VAL A 1 104 ? 18.188 -3.721 0.14 1 81.5 104 VAL A C 1
ATOM 807 O O . VAL A 1 104 ? 16.969 -3.576 0.295 1 81.5 104 VAL A O 1
ATOM 810 N N . GLU A 1 105 ? 18.844 -3.424 -0.942 1 84.81 105 GLU A N 1
ATOM 811 C CA . GLU A 1 105 ? 18.156 -2.719 -2.018 1 84.81 105 GLU A CA 1
ATOM 812 C C . GLU A 1 105 ? 17.125 -3.619 -2.697 1 84.81 105 GLU A C 1
ATOM 814 O O . GLU A 1 105 ? 16.047 -3.16 -3.072 1 84.81 105 GLU A O 1
ATOM 819 N N . LEU A 1 106 ? 17.469 -4.883 -2.771 1 88.44 106 LEU A N 1
ATOM 820 C CA . LEU A 1 106 ? 16.562 -5.828 -3.414 1 88.44 106 LEU A CA 1
ATOM 821 C C . LEU A 1 106 ? 15.32 -6.059 -2.555 1 88.44 106 LEU A C 1
ATOM 823 O O . LEU A 1 106 ? 14.195 -6.098 -3.07 1 88.44 106 LEU A O 1
ATOM 827 N N . TYR A 1 107 ? 15.539 -6.168 -1.268 1 90 107 TYR A N 1
ATOM 828 C CA . TYR A 1 107 ? 14.414 -6.359 -0.357 1 90 107 TYR A CA 1
ATOM 829 C C . TYR A 1 107 ? 13.508 -5.133 -0.342 1 90 107 TYR A C 1
ATOM 831 O O . TYR A 1 107 ? 12.289 -5.262 -0.281 1 90 107 TYR A O 1
ATOM 839 N N . THR A 1 108 ? 14.125 -3.949 -0.42 1 90.38 108 THR A N 1
ATOM 840 C CA . THR A 1 108 ? 13.344 -2.721 -0.44 1 90.38 108 THR A CA 1
ATOM 841 C C . THR A 1 108 ? 12.508 -2.631 -1.719 1 90.38 108 THR A C 1
ATOM 843 O O . THR A 1 108 ? 11.352 -2.223 -1.684 1 90.38 108 THR A O 1
ATOM 846 N N . ALA A 1 109 ? 13.156 -2.992 -2.787 1 91.12 109 ALA A N 1
ATOM 847 C CA . ALA A 1 109 ? 12.453 -2.979 -4.066 1 91.12 109 ALA A CA 1
ATOM 848 C C . ALA A 1 109 ? 11.289 -3.967 -4.062 1 91.12 109 ALA A C 1
ATOM 850 O O . ALA A 1 109 ? 10.195 -3.646 -4.531 1 91.12 109 ALA A O 1
ATOM 851 N N . ALA A 1 110 ? 11.531 -5.133 -3.547 1 92.38 110 ALA A N 1
ATOM 852 C CA . ALA A 1 110 ? 10.484 -6.145 -3.449 1 92.38 110 ALA A CA 1
ATOM 853 C C . ALA A 1 110 ? 9.344 -5.66 -2.562 1 92.38 110 ALA A C 1
ATOM 855 O O . ALA A 1 110 ? 8.172 -5.785 -2.93 1 92.38 110 ALA A O 1
ATOM 856 N N . PHE A 1 111 ? 9.719 -5.117 -1.45 1 93.25 111 PHE A N 1
ATOM 857 C CA . PHE A 1 111 ? 8.75 -4.551 -0.514 1 93.25 111 PHE A CA 1
ATOM 858 C C . PHE A 1 111 ? 7.887 -3.5 -1.197 1 93.25 111 PHE A C 1
ATOM 860 O O . PHE A 1 111 ? 6.66 -3.52 -1.072 1 93.25 111 PHE A O 1
ATOM 867 N N . ALA A 1 112 ? 8.5 -2.66 -1.922 1 93.75 112 ALA A N 1
ATOM 868 C CA . ALA A 1 112 ? 7.805 -1.567 -2.6 1 93.75 112 ALA A CA 1
ATOM 869 C C . ALA A 1 112 ? 6.828 -2.102 -3.641 1 93.75 112 ALA A C 1
ATOM 871 O O . ALA A 1 112 ? 5.652 -1.728 -3.648 1 93.75 112 ALA A O 1
ATOM 872 N N . SER A 1 113 ? 7.242 -3.002 -4.426 1 95.12 113 SER A N 1
ATOM 873 C CA . SER A 1 113 ? 6.453 -3.512 -5.543 1 95.12 113 SER A CA 1
ATOM 874 C C . SER A 1 113 ? 5.246 -4.305 -5.055 1 95.12 113 SER A C 1
ATOM 876 O O . SER A 1 113 ? 4.125 -4.09 -5.52 1 95.12 113 SER A O 1
ATOM 878 N N . VAL A 1 114 ? 5.512 -5.133 -4.129 1 96.56 114 VAL A N 1
ATOM 879 C CA . VAL A 1 114 ? 4.426 -5.988 -3.666 1 96.56 114 VAL A CA 1
ATOM 880 C C . VAL A 1 114 ? 3.406 -5.156 -2.891 1 96.56 114 VAL A C 1
ATOM 882 O O . VAL A 1 114 ? 2.199 -5.375 -3.006 1 96.56 114 VAL A O 1
ATOM 885 N N . THR A 1 115 ? 3.84 -4.223 -2.105 1 96.62 115 THR A N 1
ATOM 886 C CA . THR A 1 115 ? 2.93 -3.375 -1.345 1 96.62 115 THR A CA 1
ATOM 887 C C . THR A 1 115 ? 2.031 -2.57 -2.281 1 96.62 115 THR A C 1
ATOM 889 O O . THR A 1 115 ? 0.832 -2.436 -2.035 1 96.62 115 THR A O 1
ATOM 892 N N . PHE A 1 116 ? 2.611 -2.061 -3.283 1 96.94 116 PHE A N 1
ATOM 893 C CA . PHE A 1 116 ? 1.83 -1.289 -4.242 1 96.94 116 PHE A CA 1
ATOM 894 C C . PHE A 1 116 ? 0.763 -2.16 -4.898 1 96.94 116 PHE A C 1
ATOM 896 O O . PHE A 1 116 ? -0.371 -1.719 -5.094 1 96.94 116 PHE A O 1
ATOM 903 N N . MET A 1 117 ? 1.11 -3.32 -5.215 1 97.12 117 MET A N 1
ATOM 904 C CA . MET A 1 117 ? 0.154 -4.199 -5.883 1 97.12 117 MET A CA 1
ATOM 905 C C . MET A 1 117 ? -0.939 -4.645 -4.918 1 97.12 117 MET A C 1
ATOM 907 O O . MET A 1 117 ? -2.09 -4.832 -5.32 1 97.12 117 MET A O 1
ATOM 911 N N . VAL A 1 118 ? -0.567 -4.871 -3.648 1 98 118 VAL A N 1
ATOM 912 C CA . VAL A 1 118 ? -1.581 -5.18 -2.646 1 98 118 VAL A CA 1
ATOM 913 C C . VAL A 1 118 ? -2.549 -4.008 -2.512 1 98 118 VAL A C 1
ATOM 915 O O . VAL A 1 118 ? -3.764 -4.203 -2.432 1 98 118 VAL A O 1
ATOM 918 N N . LEU A 1 119 ? -2.012 -2.789 -2.551 1 97.75 119 LEU A N 1
ATOM 919 C CA . LEU A 1 119 ? -2.85 -1.594 -2.514 1 97.75 119 LEU A CA 1
ATOM 920 C C . LEU A 1 119 ? -3.787 -1.55 -3.715 1 97.75 119 LEU A C 1
ATOM 922 O O . LEU A 1 119 ? -4.984 -1.294 -3.562 1 97.75 119 LEU A O 1
ATOM 926 N N . LEU A 1 120 ? -3.242 -1.807 -4.879 1 96.81 120 LEU A N 1
ATOM 927 C CA . LEU A 1 120 ? -4.059 -1.802 -6.086 1 96.81 120 LEU A CA 1
ATOM 928 C C . LEU A 1 120 ? -5.152 -2.863 -6.008 1 96.81 120 LEU A C 1
ATOM 930 O O . LEU A 1 120 ? -6.312 -2.59 -6.324 1 96.81 120 LEU A O 1
ATOM 934 N N . GLY A 1 121 ? -4.785 -4.059 -5.594 1 97.38 121 GLY A N 1
ATOM 935 C CA . GLY A 1 121 ? -5.758 -5.133 -5.473 1 97.38 121 GLY A CA 1
ATOM 936 C C . GLY A 1 121 ? -6.867 -4.824 -4.488 1 97.38 121 GLY A C 1
ATOM 937 O O . GLY A 1 121 ? -8.047 -5.047 -4.781 1 97.38 121 GLY A O 1
ATOM 938 N N . PHE A 1 122 ? -6.504 -4.293 -3.379 1 98.06 122 PHE A N 1
ATOM 939 C CA . PHE A 1 122 ? -7.496 -3.967 -2.365 1 98.06 122 PHE A CA 1
ATOM 940 C C . PHE A 1 122 ? -8.398 -2.832 -2.836 1 98.06 122 PHE A C 1
ATOM 942 O O . PHE A 1 122 ? -9.609 -2.867 -2.621 1 98.06 122 PHE A O 1
ATOM 949 N N . ALA A 1 123 ? -7.805 -1.833 -3.408 1 97.38 123 ALA A N 1
ATOM 950 C CA . ALA A 1 123 ? -8.594 -0.741 -3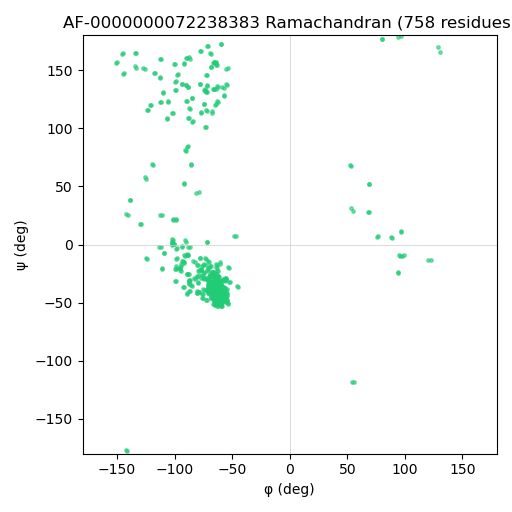.975 1 97.38 123 ALA A CA 1
ATOM 951 C C . ALA A 1 123 ? -9.562 -1.257 -5.031 1 97.38 123 ALA A C 1
ATOM 953 O O . ALA A 1 123 ? -10.703 -0.79 -5.113 1 97.38 123 ALA A O 1
ATOM 954 N N . ASP A 1 124 ? -9.141 -2.189 -5.809 1 95.75 124 ASP A N 1
ATOM 955 C CA . ASP A 1 124 ? -10 -2.783 -6.828 1 95.75 124 ASP A CA 1
ATOM 956 C C . ASP A 1 124 ? -11.164 -3.539 -6.191 1 95.75 124 ASP A C 1
ATOM 958 O O . ASP A 1 124 ? -12.305 -3.42 -6.641 1 95.75 124 ASP A O 1
ATOM 962 N N . ASP A 1 125 ? -10.906 -4.32 -5.164 1 96.88 125 ASP A N 1
ATOM 963 C CA . ASP A 1 125 ? -11.953 -5.059 -4.465 1 96.88 125 ASP A CA 1
ATOM 964 C C . ASP A 1 125 ? -13 -4.113 -3.879 1 96.88 125 ASP A C 1
ATOM 966 O O . ASP A 1 125 ? -14.188 -4.438 -3.848 1 96.88 125 ASP A O 1
ATOM 970 N N . VAL A 1 126 ? -12.539 -2.961 -3.463 1 96.88 126 VAL A N 1
ATOM 971 C CA . VAL A 1 126 ? -13.414 -2.045 -2.734 1 96.88 126 VAL A CA 1
ATOM 972 C C . VAL A 1 126 ? -14.141 -1.133 -3.717 1 96.88 126 VAL A C 1
ATOM 974 O O . VAL A 1 126 ? -15.344 -0.903 -3.584 1 96.88 126 VAL A O 1
ATOM 977 N N . LEU A 1 127 ? -13.43 -0.625 -4.75 1 95.81 127 LEU A N 1
ATOM 978 C CA . LEU A 1 127 ? -13.961 0.464 -5.562 1 95.81 127 LEU A CA 1
ATOM 979 C C . LEU A 1 127 ? -14.336 -0.03 -6.957 1 95.81 127 LEU A C 1
ATOM 981 O O . LEU A 1 127 ? -14.914 0.715 -7.75 1 95.81 127 LEU A O 1
ATOM 985 N N . ASN A 1 128 ? -14 -1.266 -7.25 1 92.88 128 ASN A N 1
ATOM 986 C CA . ASN A 1 128 ? -14.258 -1.79 -8.586 1 92.88 128 ASN A CA 1
ATOM 987 C C . ASN A 1 128 ? -13.688 -0.879 -9.672 1 92.88 128 ASN A C 1
ATOM 989 O O . ASN A 1 128 ? -14.43 -0.36 -10.508 1 92.88 128 ASN A O 1
ATOM 993 N N . LEU A 1 129 ? -12.414 -0.846 -9.695 1 92.38 129 LEU A N 1
ATOM 994 C CA . LEU A 1 129 ? -11.688 0.069 -10.578 1 92.38 129 LEU A CA 1
ATOM 995 C C . LEU A 1 129 ? -11.859 -0.33 -12.039 1 92.38 129 LEU A C 1
ATOM 997 O O . LEU A 1 129 ? -12.055 -1.509 -12.344 1 92.38 129 LEU A O 1
ATOM 1001 N N . LYS A 1 130 ? -11.75 0.682 -12.883 1 89 130 LYS A N 1
ATOM 1002 C CA . LYS A 1 130 ? -11.805 0.426 -14.32 1 89 130 LYS A CA 1
ATOM 1003 C C . LYS A 1 130 ? -10.602 -0.391 -14.781 1 89 130 LYS A C 1
ATOM 1005 O O . LYS A 1 130 ? -9.531 -0.32 -14.188 1 89 130 LYS A O 1
ATOM 1010 N N . TRP A 1 131 ? -10.719 -1.074 -15.883 1 83.94 131 TRP A N 1
ATOM 1011 C CA . TRP A 1 131 ? -9.727 -2.01 -16.391 1 83.94 131 TRP A CA 1
ATOM 1012 C C . TRP A 1 131 ? -8.43 -1.289 -16.75 1 83.94 131 TRP A C 1
ATOM 1014 O O . TRP A 1 131 ? -7.34 -1.858 -16.625 1 83.94 131 TRP A O 1
ATOM 1024 N N . ARG A 1 132 ? -8.523 -0.08 -17.141 1 85.94 132 ARG A N 1
ATOM 1025 C CA . ARG A 1 132 ? -7.332 0.642 -17.578 1 85.94 132 ARG A CA 1
ATOM 1026 C C . ARG A 1 132 ? -6.355 0.838 -16.422 1 85.94 132 ARG A C 1
ATOM 1028 O O . ARG A 1 132 ? -5.137 0.778 -16.625 1 85.94 132 ARG A O 1
ATOM 1035 N N . TYR A 1 133 ? -6.863 1.038 -15.242 1 85.06 133 TYR A N 1
ATOM 1036 C CA . TYR A 1 133 ? -6.004 1.203 -14.078 1 85.06 133 TYR A CA 1
ATOM 1037 C C . TYR A 1 133 ? -5.297 -0.103 -13.727 1 85.06 133 TYR A C 1
ATOM 1039 O O . TYR A 1 133 ? -4.152 -0.097 -13.273 1 85.06 133 TYR A O 1
ATOM 1047 N N . LYS A 1 134 ? -5.883 -1.219 -14.078 1 87.19 134 LYS A N 1
ATOM 1048 C CA . LYS A 1 134 ? -5.363 -2.545 -13.758 1 87.19 134 LYS A CA 1
ATOM 1049 C C . LYS A 1 134 ? -4.25 -2.947 -14.727 1 87.19 134 LYS A C 1
ATOM 1051 O O . LYS A 1 134 ? -3.467 -3.855 -14.438 1 87.19 134 LYS A O 1
ATOM 1056 N N . LEU A 1 135 ? -4.238 -2.23 -15.812 1 86.25 135 LEU A N 1
ATOM 1057 C CA . LEU A 1 135 ? -3.18 -2.477 -16.781 1 86.25 135 LEU A CA 1
ATOM 1058 C C . LEU A 1 135 ? -1.986 -1.562 -16.531 1 86.25 135 LEU A C 1
ATOM 1060 O O . LEU A 1 135 ? -0.836 -2.002 -16.609 1 86.25 135 LEU A O 1
ATOM 1064 N N . ILE A 1 136 ? -2.197 -0.341 -16.125 1 87.44 136 ILE A N 1
ATOM 1065 C CA . ILE A 1 136 ? -1.151 0.674 -16.078 1 87.44 136 ILE A CA 1
ATOM 1066 C C . ILE A 1 136 ? -0.422 0.584 -14.734 1 87.44 136 ILE A C 1
ATOM 1068 O O . ILE A 1 136 ? 0.808 0.672 -14.68 1 87.44 136 ILE A O 1
ATOM 1072 N N . LEU A 1 137 ? -1.085 0.362 -13.68 1 87.38 137 LEU A N 1
ATOM 1073 C CA . LEU A 1 137 ? -0.529 0.513 -12.344 1 87.38 137 LEU A CA 1
ATOM 1074 C C . LEU A 1 137 ? 0.448 -0.616 -12.031 1 87.38 137 LEU A C 1
ATOM 1076 O O . LEU A 1 137 ? 1.441 -0.406 -11.328 1 87.38 137 LEU A O 1
ATOM 1080 N N . PRO A 1 138 ? 0.248 -1.816 -12.641 1 89.31 138 PRO A N 1
ATOM 1081 C CA . PRO A 1 138 ? 1.271 -2.848 -12.453 1 89.31 138 PRO A CA 1
ATOM 1082 C C . PRO A 1 138 ? 2.596 -2.498 -13.133 1 89.31 138 PRO A C 1
ATOM 1084 O O . PRO A 1 138 ? 3.656 -2.939 -12.68 1 89.31 138 PRO A O 1
ATOM 1087 N N . LEU A 1 139 ? 2.557 -1.73 -14.133 1 89.31 139 LEU A N 1
ATOM 1088 C CA . LEU A 1 139 ? 3.789 -1.247 -14.75 1 89.31 139 LEU A CA 1
ATOM 1089 C C . LEU A 1 139 ? 4.578 -0.376 -13.781 1 89.31 139 LEU A C 1
ATOM 1091 O O . LEU A 1 139 ? 5.797 -0.516 -13.664 1 89.31 139 LEU A O 1
ATOM 1095 N N . VAL A 1 140 ? 3.83 0.408 -13.031 1 87.31 140 VAL A N 1
ATOM 1096 C CA . VAL A 1 140 ? 4.438 1.27 -12.023 1 87.31 140 VAL A CA 1
ATOM 1097 C C . VAL A 1 140 ? 5.031 0.417 -10.906 1 87.31 140 VAL A C 1
ATOM 1099 O O . VAL A 1 140 ? 6.141 0.683 -10.43 1 87.31 140 VAL A O 1
ATOM 1102 N N . ALA A 1 141 ? 4.309 -0.601 -10.555 1 91.25 141 ALA A N 1
ATOM 1103 C CA . ALA A 1 141 ? 4.73 -1.485 -9.469 1 91.25 141 ALA A CA 1
ATOM 1104 C C . ALA A 1 141 ? 6.039 -2.188 -9.812 1 91.25 141 ALA A C 1
ATOM 1106 O O . ALA A 1 141 ? 6.773 -2.615 -8.914 1 91.25 141 ALA A O 1
ATOM 1107 N N . SER A 1 142 ? 6.363 -2.303 -11.078 1 91.75 142 SER A N 1
ATOM 1108 C CA . SER A 1 142 ? 7.547 -3.045 -11.508 1 91.75 142 SER A CA 1
ATOM 1109 C C . SER A 1 142 ? 8.781 -2.146 -11.539 1 91.75 142 SER A C 1
ATOM 1111 O O . SER A 1 142 ? 9.906 -2.635 -11.625 1 91.75 142 SER A O 1
ATOM 1113 N N . LEU A 1 143 ? 8.625 -0.935 -11.391 1 89.06 143 LEU A N 1
ATOM 1114 C CA . LEU A 1 143 ? 9.711 0.015 -11.586 1 89.06 143 LEU A CA 1
ATOM 1115 C C . LEU A 1 143 ? 10.812 -0.199 -10.562 1 89.06 143 LEU A C 1
ATOM 1117 O O . LEU A 1 143 ? 12 -0.257 -10.914 1 89.06 143 LEU A O 1
ATOM 1121 N N . PRO A 1 144 ? 10.477 -0.305 -9.258 1 88.25 144 PRO A N 1
ATOM 1122 C CA . PRO A 1 144 ? 11.547 -0.537 -8.281 1 88.25 144 PRO A CA 1
ATOM 1123 C C . PRO A 1 144 ? 12.383 -1.77 -8.609 1 88.25 144 PRO A C 1
ATOM 1125 O O . PRO A 1 144 ? 13.578 -1.802 -8.312 1 88.25 144 PRO A O 1
ATOM 1128 N N . LEU A 1 145 ? 11.773 -2.746 -9.242 1 88.62 145 LEU A N 1
ATOM 1129 C CA . LEU A 1 145 ? 12.484 -3.971 -9.602 1 88.62 145 LEU A CA 1
ATOM 1130 C C . LEU A 1 145 ? 13.383 -3.742 -10.812 1 88.62 145 LEU A C 1
ATOM 1132 O O . LEU A 1 145 ? 14.523 -4.199 -10.828 1 88.62 145 LEU A O 1
ATOM 1136 N N . LEU A 1 146 ? 12.867 -3.043 -11.75 1 88.12 146 LEU A N 1
ATOM 1137 C CA . LEU A 1 146 ? 13.555 -2.859 -13.023 1 88.12 146 LEU A CA 1
ATOM 1138 C C . LEU A 1 146 ? 14.773 -1.967 -12.859 1 88.12 146 LEU A C 1
ATOM 1140 O O . LEU A 1 146 ? 15.781 -2.154 -13.547 1 88.12 146 LEU A O 1
ATOM 1144 N N . VAL A 1 147 ? 14.734 -1.077 -11.945 1 82.88 147 VAL A N 1
ATOM 1145 C CA . VAL A 1 147 ? 15.852 -0.16 -11.742 1 82.88 147 VAL A CA 1
ATOM 1146 C C . VAL A 1 147 ? 17.016 -0.895 -11.07 1 82.88 147 VAL A C 1
ATOM 1148 O O . VAL A 1 147 ? 18.172 -0.506 -11.219 1 82.88 147 VAL A O 1
ATOM 1151 N N . LEU A 1 148 ? 16.719 -1.949 -10.375 1 79.25 148 LEU A N 1
ATOM 1152 C CA . LEU A 1 148 ? 17.766 -2.697 -9.68 1 79.25 148 LEU A CA 1
ATOM 1153 C C . LEU A 1 148 ? 18.156 -3.943 -10.461 1 79.25 148 LEU A C 1
ATOM 1155 O O . LEU A 1 148 ? 18.984 -4.738 -10.008 1 79.25 148 LEU A O 1
ATOM 1159 N N . TYR A 1 149 ? 17.5 -4.098 -11.594 1 79.75 149 TYR A N 1
ATOM 1160 C CA . TYR A 1 149 ? 17.797 -5.262 -12.422 1 79.75 149 TYR A CA 1
ATOM 1161 C C . TYR A 1 149 ? 19.234 -5.211 -12.938 1 79.75 149 TYR A C 1
ATOM 1163 O O . TYR A 1 149 ? 19.641 -4.223 -13.547 1 79.75 149 TYR A O 1
ATOM 1171 N N . THR A 1 150 ? 20.094 -6.199 -12.656 1 73.75 150 THR A N 1
ATOM 1172 C CA . THR A 1 150 ? 21.5 -6.211 -13.008 1 73.75 150 THR A CA 1
ATOM 1173 C C . THR A 1 150 ? 21.797 -7.297 -14.039 1 73.75 150 THR A C 1
ATOM 1175 O O . THR A 1 150 ? 22.953 -7.504 -14.43 1 73.75 150 THR A O 1
ATOM 1178 N N . GLY A 1 151 ? 20.766 -8.07 -14.414 1 73.38 151 GLY A N 1
ATOM 1179 C CA . GLY A 1 151 ? 21.016 -9.164 -15.344 1 73.38 151 GLY A CA 1
ATOM 1180 C C . GLY A 1 151 ? 21.156 -8.695 -16.781 1 73.38 151 GLY A C 1
ATOM 1181 O O . GLY A 1 151 ? 21.062 -7.5 -17.062 1 73.38 151 GLY A O 1
ATOM 1182 N N . GLY A 1 152 ? 21.641 -9.578 -17.594 1 74.81 152 GLY A N 1
ATOM 1183 C CA . GLY A 1 152 ? 21.719 -9.289 -19.016 1 74.81 152 GLY A CA 1
ATOM 1184 C C . GLY A 1 152 ? 20.359 -9.102 -19.656 1 74.81 152 GLY A C 1
ATOM 1185 O O . GLY A 1 152 ? 19.328 -9.367 -19.047 1 74.81 152 GLY A O 1
ATOM 1186 N N . THR A 1 153 ? 20.391 -8.406 -20.656 1 76.12 153 THR A N 1
ATOM 1187 C CA . THR A 1 153 ? 19.156 -8.156 -21.406 1 76.12 153 THR A CA 1
ATOM 1188 C C . THR A 1 153 ? 19.062 -9.078 -22.609 1 76.12 153 THR A C 1
ATOM 1190 O O . THR A 1 153 ? 18.391 -8.75 -23.594 1 76.12 153 THR A O 1
ATOM 1193 N N . CYS A 1 154 ? 19.844 -10.18 -22.453 1 70.5 154 CYS A N 1
ATOM 1194 C CA . CYS A 1 154 ? 19.812 -11.156 -23.531 1 70.5 154 CYS A CA 1
ATOM 1195 C C . CYS A 1 154 ? 18.781 -12.25 -23.25 1 70.5 154 CYS A C 1
ATOM 1197 O O . CYS A 1 154 ? 18.562 -12.617 -22.094 1 70.5 154 CYS A O 1
ATOM 1199 N N . VAL A 1 155 ? 18.125 -12.555 -24.297 1 69.44 155 VAL A N 1
ATOM 1200 C CA . VAL A 1 155 ? 17.156 -13.648 -24.172 1 69.44 155 VAL A CA 1
ATOM 1201 C C . VAL A 1 155 ? 17.656 -14.867 -24.953 1 69.44 155 VAL A C 1
ATOM 1203 O O . VAL A 1 155 ? 18.219 -14.727 -26.031 1 69.44 155 VAL A O 1
ATOM 1206 N N . LEU A 1 156 ? 17.656 -15.992 -24.344 1 65.5 156 LEU A N 1
ATOM 1207 C CA . LEU A 1 156 ? 17.969 -17.234 -25.047 1 65.5 156 LEU A CA 1
ATOM 1208 C C . LEU A 1 156 ? 16.844 -17.641 -25.969 1 65.5 156 LEU A C 1
ATOM 1210 O O . LEU A 1 156 ? 15.695 -17.797 -25.531 1 65.5 156 LEU A O 1
ATOM 1214 N N . VAL A 1 157 ? 17.156 -17.625 -27.328 1 64.62 157 VAL A N 1
ATOM 1215 C CA . VAL A 1 157 ? 16.172 -18 -28.328 1 64.62 157 VAL A CA 1
ATOM 1216 C C . VAL A 1 157 ? 16.188 -19.516 -28.547 1 64.62 157 VAL A C 1
ATOM 1218 O O . VAL A 1 157 ? 17.25 -20.094 -28.844 1 64.62 157 VAL A O 1
ATOM 1221 N N . PRO A 1 158 ? 15.039 -20.094 -28.203 1 63.72 158 PRO A N 1
ATOM 1222 C CA . PRO A 1 158 ? 15 -21.531 -28.453 1 63.72 158 PRO A CA 1
ATOM 1223 C C . PRO A 1 158 ? 15.344 -21.891 -29.891 1 63.72 158 PRO A C 1
ATOM 1225 O O . PRO A 1 158 ? 15.07 -21.109 -30.812 1 63.72 158 PRO A O 1
ATOM 1228 N N . ARG A 1 159 ? 15.898 -23.109 -30.016 1 63.88 159 ARG A N 1
ATOM 1229 C CA . ARG A 1 159 ? 16.422 -23.562 -31.312 1 63.88 159 ARG A CA 1
ATOM 1230 C C . ARG A 1 159 ? 15.352 -23.469 -32.406 1 63.88 159 ARG A C 1
ATOM 1232 O O . ARG A 1 159 ? 15.625 -22.969 -33.5 1 63.88 159 ARG A O 1
ATOM 1239 N N . PRO A 1 160 ? 14.117 -23.812 -32.031 1 64.94 160 PRO A N 1
ATOM 1240 C CA . PRO A 1 160 ? 13.133 -23.75 -33.125 1 64.94 160 PRO A CA 1
ATOM 1241 C C . PRO A 1 160 ? 12.828 -22.328 -33.562 1 64.94 160 PRO A C 1
ATOM 1243 O O . PRO A 1 160 ? 12.359 -22.109 -34.688 1 64.94 160 PRO A O 1
ATOM 1246 N N . LEU A 1 161 ? 13.133 -21.406 -32.688 1 67.25 161 LEU A N 1
ATOM 1247 C CA . LEU A 1 161 ? 12.781 -20.031 -33.031 1 67.25 161 LEU A CA 1
ATOM 1248 C C . LEU A 1 161 ? 14.008 -19.266 -33.5 1 67.25 161 LEU A C 1
ATOM 1250 O O . LEU A 1 161 ? 13.906 -18.078 -33.812 1 67.25 161 LEU A O 1
ATOM 1254 N N . ARG A 1 162 ? 15.047 -19.969 -33.594 1 71.75 162 ARG A N 1
ATOM 1255 C CA . ARG A 1 162 ? 16.297 -19.297 -33.938 1 71.75 162 ARG A CA 1
ATOM 1256 C C . ARG A 1 162 ? 16.281 -18.844 -35.406 1 71.75 162 ARG A C 1
ATOM 1258 O O . ARG A 1 162 ? 17.094 -18 -35.812 1 71.75 162 ARG A O 1
ATOM 1265 N N . PHE A 1 163 ? 15.32 -19.391 -36.125 1 70.94 163 PHE A N 1
ATOM 1266 C CA . PHE A 1 163 ? 15.188 -18.938 -37.5 1 70.94 163 PHE A CA 1
ATOM 1267 C C . PHE A 1 163 ? 14.789 -17.469 -37.531 1 70.94 163 PHE A C 1
ATOM 1269 O O . PHE A 1 163 ? 15.148 -16.734 -38.469 1 70.94 163 PHE A O 1
ATOM 1276 N N . LEU A 1 164 ? 14.156 -16.984 -36.469 1 70.81 164 LEU A N 1
ATOM 1277 C CA . LEU A 1 164 ? 13.695 -15.594 -36.406 1 70.81 164 LEU A CA 1
ATOM 1278 C C . LEU A 1 164 ? 14.844 -14.656 -36.062 1 70.81 164 LEU A C 1
ATOM 1280 O O . LEU A 1 164 ? 14.758 -13.445 -36.281 1 70.81 164 LEU A O 1
ATOM 1284 N N . THR A 1 165 ? 15.797 -15.227 -35.469 1 70.81 165 THR A N 1
ATOM 1285 C CA . THR A 1 165 ? 16.906 -14.406 -35 1 70.81 165 THR A CA 1
ATOM 1286 C C . THR A 1 165 ? 18.172 -14.703 -35.812 1 70.81 165 THR A C 1
ATOM 1288 O O . THR A 1 165 ? 19.281 -14.531 -35.312 1 70.81 165 THR A O 1
ATOM 1291 N N . LYS A 1 166 ? 18.094 -15.18 -37.062 1 71.25 166 LYS A N 1
ATOM 1292 C CA . LYS A 1 166 ? 19.172 -15.484 -38 1 71.25 166 LYS A CA 1
ATOM 1293 C C . LYS A 1 166 ? 20.188 -16.422 -37.344 1 71.25 166 LYS A C 1
ATOM 1295 O O . LYS A 1 166 ? 21.406 -16.219 -37.5 1 71.25 166 LYS A O 1
ATOM 1300 N N . GLY A 1 167 ? 19.656 -17.266 -36.438 1 66.56 167 GLY A N 1
ATOM 1301 C CA . GLY A 1 167 ? 20.5 -18.312 -35.906 1 66.56 167 GLY A CA 1
ATOM 1302 C C . GLY A 1 167 ? 21.109 -17.953 -34.562 1 66.56 167 GLY A C 1
ATOM 1303 O O . GLY A 1 167 ? 21.797 -18.781 -33.938 1 66.56 167 GLY A O 1
ATOM 1304 N N . ARG A 1 168 ? 20.984 -16.781 -34.156 1 71.38 168 ARG A N 1
ATOM 1305 C CA . ARG A 1 168 ? 21.594 -16.375 -32.906 1 71.38 168 ARG A CA 1
ATOM 1306 C C . ARG A 1 168 ? 20.875 -16.969 -31.703 1 71.38 168 ARG A C 1
ATOM 1308 O O . ARG A 1 168 ? 19.641 -16.938 -31.641 1 71.38 168 ARG A O 1
ATOM 1315 N N . SER A 1 169 ? 21.734 -17.562 -30.781 1 70.5 169 SER A N 1
ATOM 1316 C CA . SER A 1 169 ? 21.188 -18.172 -29.578 1 70.5 169 SER A CA 1
ATOM 1317 C C . SER A 1 169 ? 20.875 -17.125 -28.516 1 70.5 169 SER A C 1
ATOM 1319 O O . SER A 1 169 ? 19.984 -17.328 -27.688 1 70.5 169 SER A O 1
ATOM 1321 N N . LEU A 1 170 ? 21.594 -16.094 -28.578 1 74.31 170 LEU A N 1
ATOM 1322 C CA . LEU A 1 170 ? 21.391 -15 -27.625 1 74.31 170 LEU A CA 1
ATOM 1323 C C . LEU A 1 170 ? 21.047 -13.703 -28.344 1 74.31 170 LEU A C 1
ATOM 1325 O O . LEU A 1 170 ? 21.719 -13.336 -29.328 1 74.31 170 LEU A O 1
ATOM 1329 N N . VAL A 1 171 ? 19.938 -13.133 -28.094 1 75.12 171 VAL A N 1
ATOM 1330 C CA . VAL A 1 171 ? 19.547 -11.867 -28.688 1 75.12 171 VAL A CA 1
ATOM 1331 C C . VAL A 1 171 ? 19.5 -10.781 -27.625 1 75.12 171 VAL A C 1
ATOM 1333 O O . VAL A 1 171 ? 18.875 -10.961 -26.578 1 75.12 171 VAL A O 1
ATOM 1336 N N . GLU A 1 172 ? 20.266 -9.719 -27.828 1 79.81 172 GLU A N 1
ATOM 1337 C CA . GLU A 1 172 ? 20.234 -8.562 -26.938 1 79.81 172 GLU A CA 1
ATOM 1338 C C . GLU A 1 172 ? 19 -7.695 -27.188 1 79.81 172 GLU A C 1
ATOM 1340 O O . GLU A 1 172 ? 18.844 -7.148 -28.281 1 79.81 172 GLU A O 1
ATOM 1345 N N . LEU A 1 173 ? 18.156 -7.629 -26.297 1 80.75 173 LEU A N 1
ATOM 1346 C CA . LEU A 1 173 ? 16.891 -6.91 -26.469 1 80.75 173 LEU A CA 1
ATOM 1347 C C . LEU A 1 173 ? 17 -5.484 -25.938 1 80.75 173 LEU A C 1
ATOM 1349 O O . LEU A 1 173 ? 16.219 -4.613 -26.312 1 80.75 173 LEU A O 1
ATOM 1353 N N . GLY A 1 174 ? 18.031 -5.191 -25.109 1 83.06 174 GLY A N 1
ATOM 1354 C CA . GLY A 1 174 ? 18.156 -3.859 -24.547 1 83.06 174 GLY A CA 1
ATOM 1355 C C . GLY A 1 174 ? 16.906 -3.393 -23.812 1 83.06 174 GLY A C 1
ATOM 1356 O O . GLY A 1 174 ? 16.406 -4.082 -22.922 1 83.06 174 GLY A O 1
ATOM 1357 N N . ILE A 1 175 ? 16.297 -2.311 -24.281 1 84.75 175 ILE A N 1
ATOM 1358 C CA . ILE A 1 175 ? 15.156 -1.685 -23.641 1 84.75 175 ILE A CA 1
ATOM 1359 C C . ILE A 1 175 ? 13.93 -2.588 -23.781 1 84.75 175 ILE A C 1
ATOM 1361 O O . ILE A 1 175 ? 13.062 -2.613 -22.891 1 84.75 175 ILE A O 1
ATOM 1365 N N . LEU A 1 176 ? 13.891 -3.367 -24.766 1 88.38 176 LEU A N 1
ATOM 1366 C CA . LEU A 1 176 ? 12.766 -4.262 -25 1 88.38 176 LEU A CA 1
ATOM 1367 C C . LEU A 1 176 ? 12.688 -5.336 -23.922 1 88.38 176 LEU A C 1
ATOM 1369 O O . LEU A 1 176 ? 11.602 -5.832 -23.609 1 88.38 176 LEU A O 1
ATOM 1373 N N . TYR A 1 177 ? 13.82 -5.66 -23.406 1 87.94 177 TYR A N 1
ATOM 1374 C CA . TYR A 1 177 ? 13.828 -6.641 -22.328 1 87.94 177 TYR A CA 1
ATOM 1375 C C . TYR A 1 177 ? 13.156 -6.086 -21.078 1 87.94 177 TYR A C 1
ATOM 1377 O O . TYR A 1 177 ? 12.43 -6.805 -20.391 1 87.94 177 TYR A O 1
ATOM 1385 N N . TYR A 1 178 ? 13.344 -4.809 -20.859 1 87.94 178 TYR A N 1
ATOM 1386 C CA . TYR A 1 178 ? 12.711 -4.164 -19.719 1 87.94 178 TYR A CA 1
ATOM 1387 C C . TYR A 1 178 ? 11.203 -4.078 -19.906 1 87.94 178 TYR A C 1
ATOM 1389 O O . TYR A 1 178 ? 10.438 -4.273 -18.953 1 87.94 178 TYR A O 1
ATOM 1397 N N . ILE A 1 179 ? 10.844 -3.854 -21.094 1 90.69 179 ILE A N 1
ATOM 1398 C CA . ILE A 1 179 ? 9.422 -3.822 -21.406 1 90.69 179 ILE A CA 1
ATOM 1399 C C . ILE A 1 179 ? 8.812 -5.207 -21.203 1 90.69 179 ILE A C 1
ATOM 1401 O O . ILE A 1 179 ? 7.734 -5.336 -20.609 1 90.69 179 ILE A O 1
ATOM 1405 N N . TYR A 1 180 ? 9.555 -6.164 -21.656 1 90.94 180 TYR A N 1
ATOM 1406 C CA . TYR A 1 180 ? 9.117 -7.543 -21.484 1 90.94 180 TYR A CA 1
ATOM 1407 C C . TYR A 1 180 ? 8.938 -7.867 -20 1 90.94 180 TYR A C 1
ATOM 1409 O O . TYR A 1 180 ? 7.926 -8.453 -19.609 1 90.94 180 TYR A O 1
ATOM 1417 N N . MET A 1 181 ? 9.875 -7.441 -19.203 1 90.94 181 MET A N 1
ATOM 1418 C CA . MET A 1 181 ? 9.797 -7.723 -17.766 1 90.94 181 MET A CA 1
ATOM 1419 C C . MET A 1 181 ? 8.617 -6.992 -17.125 1 90.94 181 MET A C 1
ATOM 1421 O O . MET A 1 181 ? 7.941 -7.535 -16.25 1 90.94 181 MET A O 1
ATOM 1425 N N . ALA A 1 182 ? 8.406 -5.816 -17.578 1 92.19 182 ALA A N 1
ATOM 1426 C CA . ALA A 1 182 ? 7.254 -5.062 -17.078 1 92.19 182 ALA A CA 1
ATOM 1427 C C . ALA A 1 182 ? 5.945 -5.742 -17.469 1 92.19 182 ALA A C 1
ATOM 1429 O O . ALA A 1 182 ? 5.02 -5.836 -16.656 1 92.19 182 ALA A O 1
ATOM 1430 N N . LEU A 1 183 ? 5.91 -6.211 -18.656 1 93.69 183 LEU A N 1
ATOM 1431 C CA . LEU A 1 183 ? 4.711 -6.879 -19.141 1 93.69 183 LEU A CA 1
ATOM 1432 C C . LEU A 1 183 ? 4.496 -8.203 -18.422 1 93.69 183 LEU A C 1
ATOM 1434 O O . LEU A 1 183 ? 3.354 -8.633 -18.234 1 93.69 183 LEU A O 1
ATOM 1438 N N . LEU A 1 184 ? 5.602 -8.828 -18.078 1 94.25 184 LEU A N 1
ATOM 1439 C CA . LEU A 1 184 ? 5.512 -10.055 -17.281 1 94.25 184 LEU A CA 1
ATOM 1440 C C . LEU A 1 184 ? 4.77 -9.797 -15.977 1 94.25 184 LEU A C 1
ATOM 1442 O O . LEU A 1 184 ? 3.949 -10.617 -15.555 1 94.25 184 LEU A O 1
ATOM 1446 N N . SER A 1 185 ? 5.043 -8.664 -15.328 1 93.75 185 SER A N 1
ATOM 1447 C CA . SER A 1 185 ? 4.371 -8.297 -14.086 1 93.75 185 SER A CA 1
ATOM 1448 C C . SER A 1 185 ? 2.873 -8.109 -14.305 1 93.75 185 SER A C 1
ATOM 1450 O O . SER A 1 185 ? 2.059 -8.578 -13.508 1 93.75 185 SER A O 1
ATOM 1452 N N . VAL A 1 186 ? 2.543 -7.48 -15.398 1 93.88 186 VAL A N 1
ATOM 1453 C CA . VAL A 1 186 ? 1.142 -7.266 -15.75 1 93.88 186 VAL A CA 1
ATOM 1454 C C . VAL A 1 186 ? 0.463 -8.609 -16.016 1 93.88 186 VAL A C 1
ATOM 1456 O O . VAL A 1 186 ? -0.636 -8.867 -15.516 1 93.88 186 VAL A O 1
ATOM 1459 N N . PHE A 1 187 ? 1.142 -9.398 -16.734 1 94.5 187 PHE A N 1
ATOM 1460 C CA . PHE A 1 187 ? 0.583 -10.688 -17.109 1 94.5 187 PHE A CA 1
ATOM 1461 C C . PHE A 1 187 ? 0.33 -11.555 -15.891 1 94.5 187 PHE A C 1
ATOM 1463 O O . PHE A 1 187 ? -0.766 -12.094 -15.719 1 94.5 187 PHE A O 1
ATOM 1470 N N . CYS A 1 188 ? 1.328 -11.711 -15.039 1 95.19 188 CYS A N 1
ATOM 1471 C CA . CYS A 1 188 ? 1.215 -12.617 -13.906 1 95.19 188 CYS A CA 1
ATOM 1472 C C . CYS A 1 188 ? 0.082 -12.188 -12.977 1 95.19 188 CYS A C 1
ATOM 1474 O O . CYS A 1 188 ? -0.665 -13.031 -12.477 1 95.19 188 CYS A O 1
ATOM 1476 N N . THR A 1 189 ? -0.08 -10.922 -12.742 1 93 189 THR A N 1
ATOM 1477 C CA . THR A 1 189 ? -1.106 -10.422 -11.836 1 93 189 THR A CA 1
ATOM 1478 C C . THR A 1 189 ? -2.5 -10.656 -12.414 1 93 189 THR A C 1
ATOM 1480 O O . THR A 1 189 ? -3.402 -11.109 -11.703 1 93 189 THR A O 1
ATOM 1483 N N . ASN A 1 190 ? -2.629 -10.461 -13.703 1 92.19 190 ASN A N 1
ATOM 1484 C CA . ASN A 1 190 ? -3.941 -10.602 -14.328 1 92.19 190 ASN A CA 1
ATOM 1485 C C . ASN A 1 190 ? -4.262 -12.055 -14.648 1 92.19 190 ASN A C 1
ATOM 1487 O O . ASN A 1 190 ? -5.43 -12.445 -14.672 1 92.19 190 ASN A O 1
ATOM 1491 N N . ALA A 1 191 ? -3.223 -12.797 -14.883 1 95.19 191 ALA A N 1
ATOM 1492 C CA . ALA A 1 191 ? -3.424 -14.188 -15.289 1 95.19 191 ALA A CA 1
ATOM 1493 C C . ALA A 1 191 ? -4.062 -15 -14.172 1 95.19 191 ALA A C 1
ATOM 1495 O O . ALA A 1 191 ? -4.984 -15.781 -14.406 1 95.19 191 ALA A O 1
ATOM 1496 N N . ILE A 1 192 ? -3.615 -14.805 -12.977 1 95.25 192 ILE A N 1
ATOM 1497 C CA . ILE A 1 192 ? -4.188 -15.508 -11.836 1 95.25 192 ILE A CA 1
ATOM 1498 C C . ILE A 1 192 ? -5.605 -15.008 -11.578 1 95.25 192 ILE A C 1
ATOM 1500 O O . ILE A 1 192 ? -6.5 -15.789 -11.258 1 95.25 192 ILE A O 1
ATOM 1504 N N . ASN A 1 193 ? -5.828 -13.727 -11.82 1 92.94 193 ASN A N 1
ATOM 1505 C CA . ASN A 1 193 ? -7.105 -13.078 -11.547 1 92.94 193 ASN A CA 1
ATOM 1506 C C . ASN A 1 193 ? -8.195 -13.578 -12.492 1 92.94 193 ASN A C 1
ATOM 1508 O O . ASN A 1 193 ? -9.359 -13.711 -12.094 1 92.94 193 ASN A O 1
ATOM 1512 N N . ILE A 1 194 ? -7.871 -13.82 -13.742 1 92.81 194 ILE A N 1
ATOM 1513 C CA . ILE A 1 194 ? -8.898 -14.188 -14.711 1 92.81 194 ILE A CA 1
ATOM 1514 C C . ILE A 1 194 ? -9.117 -15.695 -14.695 1 92.81 194 ILE A C 1
ATOM 1516 O O . ILE A 1 194 ? -10.117 -16.188 -15.219 1 92.81 194 ILE A O 1
ATOM 1520 N N . TYR A 1 195 ? -8.117 -16.469 -14.281 1 95.69 195 TYR A N 1
ATOM 1521 C CA . TYR A 1 195 ? -8.25 -17.906 -14.102 1 95.69 195 TYR A CA 1
ATOM 1522 C C . TYR A 1 195 ? -8.797 -18.25 -12.719 1 95.69 195 TYR A C 1
ATOM 1524 O O . TYR A 1 195 ? -8.078 -18.781 -11.867 1 95.69 195 TYR A O 1
ATOM 1532 N N . ALA A 1 196 ? -10.094 -17.891 -12.523 1 93.25 196 ALA A N 1
ATOM 1533 C CA . ALA A 1 196 ? -10.781 -17.922 -11.227 1 93.25 196 ALA A CA 1
ATOM 1534 C C . ALA A 1 196 ? -12.219 -18.406 -11.383 1 93.25 196 ALA A C 1
ATOM 1536 O O . ALA A 1 196 ? -12.617 -18.859 -12.453 1 93.25 196 ALA A O 1
ATOM 1537 N N . GLY A 1 197 ? -12.953 -18.422 -10.227 1 89.44 197 GLY A N 1
ATOM 1538 C CA . GLY A 1 197 ? -14.383 -18.688 -10.32 1 89.44 197 GLY A CA 1
ATOM 1539 C C . GLY A 1 197 ? -14.812 -19.891 -9.492 1 89.44 197 GLY A C 1
ATOM 1540 O O . GLY A 1 197 ? -16.016 -20.156 -9.344 1 89.44 197 GLY A O 1
ATOM 1541 N N . ILE A 1 198 ? -13.875 -20.578 -9.102 1 93.06 198 ILE A N 1
ATOM 1542 C CA . ILE A 1 198 ? -14.227 -21.719 -8.25 1 93.06 198 ILE A CA 1
ATOM 1543 C C . ILE A 1 198 ? -13.414 -21.672 -6.965 1 93.06 198 ILE A C 1
ATOM 1545 O O . ILE A 1 198 ? -12.273 -21.188 -6.961 1 93.06 198 ILE A O 1
ATOM 1549 N N . ASN A 1 199 ? -14 -22.234 -5.891 1 94.38 199 ASN A N 1
ATOM 1550 C CA . ASN A 1 199 ? -13.375 -22.172 -4.57 1 94.38 199 ASN A CA 1
ATOM 1551 C C . ASN A 1 199 ? -12.031 -22.891 -4.559 1 94.38 199 ASN A C 1
ATOM 1553 O O . ASN A 1 199 ? -11.938 -24.047 -4.969 1 94.38 199 ASN A O 1
ATOM 1557 N N . GLY A 1 200 ? -11.008 -22.172 -4.191 1 95.19 200 GLY A N 1
ATOM 1558 C CA . GLY A 1 200 ? -9.711 -22.781 -3.961 1 95.19 200 GLY A CA 1
ATOM 1559 C C . GLY A 1 200 ? -8.789 -22.703 -5.164 1 95.19 200 GLY A C 1
ATOM 1560 O O . GLY A 1 200 ? -7.594 -23 -5.059 1 95.19 200 GLY A O 1
ATOM 1561 N N . LEU A 1 201 ? -9.289 -22.312 -6.273 1 96.25 201 LEU A N 1
ATOM 1562 C CA . LEU A 1 201 ? -8.516 -22.391 -7.512 1 96.25 201 LEU A CA 1
ATOM 1563 C C . LEU A 1 201 ? -7.402 -21.359 -7.527 1 96.25 201 LEU A C 1
ATOM 1565 O O . LEU A 1 201 ? -6.246 -21.672 -7.812 1 96.25 201 LEU A O 1
ATOM 1569 N N . GLU A 1 202 ? -7.703 -20.109 -7.191 1 97.25 202 GLU A N 1
ATOM 1570 C CA . GLU A 1 202 ? -6.711 -19.031 -7.258 1 97.25 202 GLU A CA 1
ATOM 1571 C C . GLU A 1 202 ? -5.551 -19.297 -6.305 1 97.25 202 GLU A C 1
ATOM 1573 O O . GLU A 1 202 ? -4.387 -19.219 -6.699 1 97.25 202 GLU A O 1
ATOM 1578 N N . VAL A 1 203 ? -5.867 -19.672 -5.113 1 97.38 203 VAL A N 1
ATOM 1579 C CA . VAL A 1 203 ? -4.816 -19.922 -4.137 1 97.38 203 VAL A CA 1
ATOM 1580 C C . VAL A 1 203 ? -4.133 -21.25 -4.445 1 97.38 203 VAL A C 1
ATOM 1582 O O . VAL A 1 203 ? -2.918 -21.391 -4.297 1 97.38 203 VAL A O 1
ATOM 1585 N N . GLY A 1 204 ? -4.949 -22.219 -4.867 1 96 204 GLY A N 1
ATOM 1586 C CA . GLY A 1 204 ? -4.395 -23.516 -5.199 1 96 204 GLY A CA 1
ATOM 1587 C C . GLY A 1 204 ? -3.355 -23.469 -6.305 1 96 204 GLY A C 1
ATOM 1588 O O . GLY A 1 204 ? -2.254 -23.984 -6.156 1 96 204 GLY A O 1
ATOM 1589 N N . GLN A 1 205 ? -3.695 -22.859 -7.41 1 96.62 205 GLN A N 1
ATOM 1590 C CA . GLN A 1 205 ? -2.734 -22.75 -8.5 1 96.62 205 GLN A CA 1
ATOM 1591 C C . GLN A 1 205 ? -1.485 -21.984 -8.055 1 96.62 205 GLN A C 1
ATOM 1593 O O . GLN A 1 205 ? -0.37 -22.344 -8.453 1 96.62 205 GLN A O 1
ATOM 1598 N N . SER A 1 206 ? -1.666 -20.969 -7.227 1 97.88 206 SER A N 1
ATOM 1599 C CA . SER A 1 206 ? -0.549 -20.141 -6.777 1 97.88 206 SER A CA 1
ATOM 1600 C C . SER A 1 206 ? 0.394 -20.938 -5.879 1 97.88 206 SER A C 1
ATOM 1602 O O . SER A 1 206 ? 1.615 -20.797 -5.98 1 97.88 206 SER A O 1
ATOM 1604 N N . VAL A 1 207 ? -0.154 -21.719 -4.98 1 97.25 207 VAL A N 1
ATOM 1605 C CA . VAL A 1 207 ? 0.652 -22.531 -4.078 1 97.25 207 VAL A CA 1
ATOM 1606 C C . VAL A 1 207 ? 1.463 -23.547 -4.887 1 97.25 207 VAL A C 1
ATOM 1608 O O . VAL A 1 207 ? 2.643 -23.766 -4.609 1 97.25 207 VAL A O 1
ATOM 1611 N N . ILE A 1 208 ? 0.855 -24.109 -5.871 1 97 208 ILE A N 1
ATOM 1612 C CA . ILE A 1 208 ? 1.526 -25.078 -6.723 1 97 208 ILE A CA 1
ATOM 1613 C C . ILE A 1 208 ? 2.656 -24.406 -7.492 1 97 208 ILE A C 1
ATOM 1615 O O . ILE A 1 208 ? 3.773 -24.922 -7.555 1 97 208 ILE A O 1
ATOM 1619 N N . ILE A 1 209 ? 2.373 -23.297 -8.062 1 97.88 209 ILE A N 1
ATOM 1620 C CA . ILE A 1 209 ? 3.391 -22.547 -8.789 1 97.88 209 ILE A CA 1
ATOM 1621 C C . ILE A 1 209 ? 4.523 -22.156 -7.84 1 97.88 209 ILE A C 1
ATOM 1623 O O . ILE A 1 209 ? 5.699 -22.266 -8.203 1 97.88 209 ILE A O 1
ATOM 1627 N N . ALA A 1 210 ? 4.168 -21.703 -6.664 1 98.19 210 ALA A N 1
ATOM 1628 C CA . ALA A 1 210 ? 5.172 -21.328 -5.672 1 98.19 210 ALA A CA 1
ATOM 1629 C C . ALA A 1 210 ? 6.113 -22.5 -5.375 1 98.19 210 ALA A C 1
ATOM 1631 O O . ALA A 1 210 ? 7.328 -22.312 -5.285 1 98.19 210 ALA A O 1
ATOM 1632 N N . LEU A 1 211 ? 5.582 -23.641 -5.25 1 96.56 211 LEU A N 1
ATOM 1633 C CA . LEU A 1 211 ? 6.395 -24.828 -4.984 1 96.56 211 LEU A CA 1
ATOM 1634 C C . LEU A 1 211 ? 7.32 -25.125 -6.156 1 96.56 211 LEU A C 1
ATOM 1636 O O . LEU A 1 211 ? 8.477 -25.484 -5.961 1 96.56 211 LEU A O 1
ATOM 1640 N N . ALA A 1 212 ? 6.77 -25.047 -7.32 1 96.62 212 ALA A N 1
ATOM 1641 C CA . ALA A 1 212 ? 7.594 -25.266 -8.508 1 96.62 212 ALA A CA 1
ATOM 1642 C C . ALA A 1 212 ? 8.742 -24.266 -8.57 1 96.62 212 ALA A C 1
ATOM 1644 O O . ALA A 1 212 ? 9.875 -24.625 -8.891 1 96.62 212 ALA A O 1
ATOM 1645 N N . VAL A 1 213 ? 8.461 -23.016 -8.266 1 97.31 213 VAL A N 1
ATOM 1646 C CA . VAL A 1 213 ? 9.484 -21.969 -8.266 1 97.31 213 VAL A CA 1
ATOM 1647 C C . VAL A 1 213 ? 10.531 -22.266 -7.195 1 97.31 213 VAL A C 1
ATOM 1649 O O . VAL A 1 213 ? 11.727 -22.125 -7.434 1 97.31 213 VAL A O 1
ATOM 1652 N N . LEU A 1 214 ? 10.07 -22.656 -6.016 1 97.19 214 LEU A N 1
ATOM 1653 C CA . LEU A 1 214 ? 10.992 -23.031 -4.945 1 97.19 214 LEU A CA 1
ATOM 1654 C C . LEU A 1 214 ? 11.906 -24.172 -5.383 1 97.19 214 LEU A C 1
ATOM 1656 O O . LEU A 1 214 ? 13.125 -24.109 -5.172 1 97.19 214 LEU A O 1
ATOM 1660 N N . LEU A 1 215 ? 11.344 -25.172 -5.992 1 94.69 215 LEU A N 1
ATOM 1661 C CA . LEU A 1 215 ? 12.117 -26.312 -6.469 1 94.69 215 LEU A CA 1
ATOM 1662 C C . LEU A 1 215 ? 13.133 -25.875 -7.527 1 94.69 215 LEU A C 1
ATOM 1664 O O . LEU A 1 215 ? 14.297 -26.281 -7.477 1 94.69 215 LEU A O 1
ATOM 1668 N N . HIS A 1 216 ? 12.688 -25.109 -8.461 1 94.25 216 HIS A N 1
ATOM 1669 C CA . HIS A 1 216 ? 13.578 -24.594 -9.492 1 94.25 216 HIS A CA 1
ATOM 1670 C C . HIS A 1 216 ? 14.758 -23.844 -8.875 1 94.25 216 HIS A C 1
ATOM 1672 O O . HIS A 1 216 ? 15.906 -24.062 -9.273 1 94.25 216 HIS A O 1
ATOM 1678 N N . ASN A 1 217 ? 14.453 -22.938 -7.961 1 94.94 217 ASN A N 1
ATOM 1679 C CA . ASN A 1 217 ? 15.508 -22.156 -7.32 1 94.94 217 ASN A CA 1
ATOM 1680 C C . ASN A 1 217 ? 16.484 -23.047 -6.555 1 94.94 217 ASN A C 1
ATOM 1682 O O . ASN A 1 217 ? 17.688 -22.828 -6.578 1 94.94 217 ASN A O 1
ATOM 1686 N N . ALA A 1 218 ? 15.961 -24.031 -5.863 1 93.25 218 ALA A N 1
ATOM 1687 C CA . ALA A 1 218 ? 16.812 -24.938 -5.105 1 93.25 218 ALA A CA 1
ATOM 1688 C C . ALA A 1 218 ? 17.766 -25.703 -6.031 1 93.25 218 ALA A C 1
ATOM 1690 O O . ALA A 1 218 ? 18.922 -25.922 -5.691 1 93.25 218 ALA A O 1
ATOM 1691 N N . LEU A 1 219 ? 17.297 -26.078 -7.18 1 90.69 219 LEU A N 1
ATOM 1692 C CA . LEU A 1 219 ? 18.094 -26.812 -8.156 1 90.69 219 LEU A CA 1
ATOM 1693 C C . LEU A 1 219 ? 19.219 -25.922 -8.703 1 90.69 219 LEU A C 1
ATOM 1695 O O . LEU A 1 219 ? 20.266 -26.438 -9.109 1 90.69 219 LEU A O 1
ATOM 1699 N N . GLN A 1 220 ? 19.047 -24.656 -8.648 1 89.69 220 GLN A N 1
ATOM 1700 C CA . GLN A 1 220 ? 20 -23.719 -9.234 1 89.69 220 GLN A CA 1
ATOM 1701 C C . GLN A 1 220 ? 21.031 -23.25 -8.203 1 89.69 220 GLN A C 1
ATOM 1703 O O . GLN A 1 220 ? 21.906 -22.438 -8.516 1 89.69 220 GLN A O 1
ATOM 1708 N N . LEU A 1 221 ? 20.938 -23.672 -6.973 1 89.12 221 LEU A N 1
ATOM 1709 C CA . LEU A 1 221 ? 21.891 -23.281 -5.938 1 89.12 221 LEU A CA 1
ATOM 1710 C C . LEU A 1 221 ? 23.203 -24.016 -6.105 1 89.12 221 LEU A C 1
ATOM 1712 O O . LEU A 1 221 ? 24.219 -23.641 -5.496 1 89.12 221 LEU A O 1
ATOM 1716 N N . HIS A 1 222 ? 23.328 -25.031 -6.77 1 79.44 222 HIS A N 1
ATOM 1717 C CA . HIS A 1 222 ? 24.578 -25.688 -7.145 1 79.44 222 HIS A CA 1
ATOM 1718 C C . HIS A 1 222 ? 24.734 -25.75 -8.656 1 79.44 222 HIS A C 1
ATOM 1720 O O . HIS A 1 222 ? 24.531 -26.812 -9.258 1 79.44 222 HIS A O 1
ATOM 1726 N N . PRO A 1 223 ? 24.953 -24.422 -9.172 1 61.5 223 PRO A N 1
ATOM 1727 C CA . PRO A 1 223 ? 24.953 -24.391 -10.633 1 61.5 223 PRO A CA 1
ATOM 1728 C C . PRO A 1 223 ? 26.156 -25.125 -11.25 1 61.5 223 PRO A C 1
ATOM 1730 O O . PRO A 1 223 ? 27.25 -25.109 -10.672 1 61.5 223 PRO A O 1
ATOM 1733 N N . GLY A 1 224 ? 25.922 -26.188 -11.945 1 58.41 224 GLY A N 1
ATOM 1734 C CA . GLY A 1 224 ? 26.984 -26.766 -12.742 1 58.41 224 GLY A CA 1
ATOM 1735 C C . GLY A 1 224 ? 27.281 -25.969 -14.008 1 58.41 224 GLY A C 1
ATOM 1736 O O . GLY A 1 224 ? 26.5 -25.125 -14.414 1 58.41 224 GLY A O 1
ATOM 1737 N N . GLY A 1 225 ? 28.594 -25.703 -14.281 1 57.44 225 GLY A N 1
ATOM 1738 C CA . GLY A 1 225 ? 29 -25.156 -15.57 1 57.44 225 GLY A CA 1
ATOM 1739 C C . GLY A 1 225 ? 29.875 -23.922 -15.445 1 57.44 225 GLY A C 1
ATOM 1740 O O . GLY A 1 225 ? 30.203 -23.484 -14.344 1 57.44 225 GLY A O 1
ATOM 1741 N N . ASN A 1 226 ? 30.422 -23.531 -16.531 1 51.06 226 ASN A N 1
ATOM 1742 C CA . ASN A 1 226 ? 31.406 -22.469 -16.703 1 51.06 226 ASN A CA 1
ATOM 1743 C C . ASN A 1 226 ? 30.734 -21.094 -16.75 1 51.06 226 ASN A C 1
ATOM 1745 O O . ASN A 1 226 ? 30.562 -20.516 -17.812 1 51.06 226 ASN A O 1
ATOM 1749 N N . LYS A 1 227 ? 29.781 -20.828 -15.859 1 56.34 227 LYS A N 1
ATOM 1750 C CA . LYS A 1 227 ? 29.234 -19.484 -16.016 1 56.34 227 LYS A CA 1
ATOM 1751 C C . LYS A 1 227 ? 30.016 -18.469 -15.172 1 56.34 227 LYS A C 1
ATOM 1753 O O . LYS A 1 227 ? 30.562 -18.828 -14.117 1 56.34 227 LYS A O 1
ATOM 1758 N N . ASP A 1 228 ? 30.547 -17.453 -15.703 1 56.84 228 ASP A N 1
ATOM 1759 C CA . ASP A 1 228 ? 31.438 -16.422 -15.18 1 56.84 228 ASP A CA 1
ATOM 1760 C C . ASP A 1 228 ? 30.969 -15.922 -13.812 1 56.84 228 ASP A C 1
ATOM 1762 O O . ASP A 1 228 ? 31.781 -15.641 -12.938 1 56.84 228 ASP A O 1
ATOM 1766 N N . ASN A 1 229 ? 29.578 -15.797 -13.539 1 76.19 229 ASN A N 1
ATOM 1767 C CA . ASN A 1 229 ? 29.188 -15.211 -12.258 1 76.19 229 ASN A CA 1
ATOM 1768 C C . ASN A 1 229 ? 28.25 -16.125 -11.492 1 76.19 229 ASN A C 1
ATOM 1770 O O . ASN A 1 229 ? 27.141 -15.711 -11.133 1 76.19 229 ASN A O 1
ATOM 1774 N N . LEU A 1 230 ? 28.781 -17.328 -11.258 1 77.88 230 LEU A N 1
ATOM 1775 C CA . LEU A 1 230 ? 28.016 -18.391 -10.609 1 77.88 230 LEU A CA 1
ATOM 1776 C C . LEU A 1 230 ? 27.578 -17.969 -9.219 1 77.88 230 LEU A C 1
ATOM 1778 O O . LEU A 1 230 ? 26.469 -18.312 -8.797 1 77.88 230 LEU A O 1
ATOM 1782 N N . ASP A 1 231 ? 28.391 -17.188 -8.625 1 82.81 231 ASP A N 1
ATOM 1783 C CA . ASP A 1 231 ? 28.047 -16.766 -7.27 1 82.81 231 ASP A CA 1
ATOM 1784 C C . ASP A 1 231 ? 26.875 -15.781 -7.277 1 82.81 231 ASP A C 1
ATOM 1786 O O . ASP A 1 231 ? 26 -15.852 -6.422 1 82.81 231 ASP A O 1
ATOM 1790 N N . LEU A 1 232 ? 26.938 -14.969 -8.234 1 83.31 232 LEU A N 1
ATOM 1791 C CA . LEU A 1 232 ? 25.859 -14 -8.352 1 83.31 232 LEU A CA 1
ATOM 1792 C C . LEU A 1 232 ? 24.547 -14.688 -8.68 1 83.31 232 LEU A C 1
ATOM 1794 O O . LEU A 1 232 ? 23.5 -14.344 -8.125 1 83.31 232 LEU A O 1
ATOM 1798 N N . LEU A 1 233 ? 24.656 -15.633 -9.52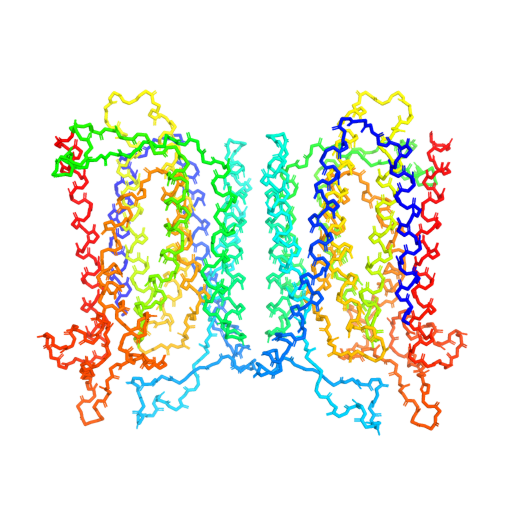3 1 83.75 233 LEU A N 1
ATOM 1799 C CA . LEU A 1 233 ? 23.469 -16.391 -9.891 1 83.75 233 LEU A CA 1
ATOM 1800 C C . LEU A 1 233 ? 22.891 -17.125 -8.688 1 83.75 233 LEU A C 1
ATOM 1802 O O . LEU A 1 233 ? 21.672 -17.141 -8.477 1 83.75 233 LEU A O 1
ATOM 1806 N N . ARG A 1 234 ? 23.75 -17.688 -7.984 1 88 234 ARG A N 1
ATOM 1807 C CA . ARG A 1 234 ? 23.344 -18.391 -6.77 1 88 234 ARG A CA 1
ATOM 1808 C C . ARG A 1 234 ? 22.672 -17.453 -5.789 1 88 234 ARG A C 1
ATOM 1810 O O . ARG A 1 234 ? 21.625 -17.781 -5.227 1 88 234 ARG A O 1
ATOM 1817 N N . GLN A 1 235 ? 23.203 -16.281 -5.652 1 88.06 235 GLN A N 1
ATOM 1818 C CA . GLN A 1 235 ? 22.656 -15.297 -4.738 1 88.06 235 GLN A CA 1
ATOM 1819 C C . GLN A 1 235 ? 21.266 -14.844 -5.195 1 88.06 235 GLN A C 1
ATOM 1821 O O . GLN A 1 235 ? 20.375 -14.609 -4.375 1 88.06 235 GLN A O 1
ATOM 1826 N N . ASN A 1 236 ? 21.109 -14.727 -6.453 1 89.06 236 ASN A N 1
ATOM 1827 C CA . ASN A 1 236 ? 19.828 -14.344 -7 1 89.06 236 ASN A CA 1
ATOM 1828 C C . ASN A 1 236 ? 18.75 -15.398 -6.711 1 89.06 236 ASN A C 1
ATOM 1830 O O . ASN A 1 236 ? 17.625 -15.055 -6.34 1 89.06 236 ASN A O 1
ATOM 1834 N N . HIS A 1 237 ? 19.156 -16.578 -6.867 1 92.5 237 HIS A N 1
ATOM 1835 C CA . HIS A 1 237 ? 18.203 -17.656 -6.613 1 92.5 237 HIS A CA 1
ATOM 1836 C C . HIS A 1 237 ? 17.906 -17.797 -5.125 1 92.5 237 HIS A C 1
ATOM 1838 O O . HIS A 1 237 ? 16.781 -18.125 -4.742 1 92.5 237 HIS A O 1
ATOM 1844 N N . LEU A 1 238 ? 18.906 -17.547 -4.285 1 92.19 238 LEU A N 1
ATOM 1845 C CA . LEU A 1 238 ? 18.656 -17.516 -2.848 1 92.19 238 LEU A CA 1
ATOM 1846 C C . LEU A 1 238 ? 17.672 -16.422 -2.486 1 92.19 238 LEU A C 1
ATOM 1848 O O . LEU A 1 238 ? 16.781 -16.625 -1.65 1 92.19 238 LEU A O 1
ATOM 1852 N N . PHE A 1 239 ? 17.781 -15.383 -3.143 1 92.19 239 PHE A N 1
ATOM 1853 C CA . PHE A 1 239 ? 16.859 -14.281 -2.904 1 92.19 239 PHE A CA 1
ATOM 1854 C C . PHE A 1 239 ? 15.445 -14.648 -3.344 1 92.19 239 PHE A C 1
ATOM 1856 O O . PHE A 1 239 ? 14.469 -14.312 -2.668 1 92.19 239 PHE A O 1
ATOM 1863 N N . SER A 1 240 ? 15.383 -15.25 -4.457 1 95.31 240 SER A N 1
ATOM 1864 C CA . SER A 1 240 ? 14.078 -15.719 -4.922 1 95.31 240 SER A CA 1
ATOM 1865 C C . SER A 1 240 ? 13.43 -16.656 -3.9 1 95.31 240 SER A C 1
ATOM 1867 O O . SER A 1 240 ? 12.227 -16.578 -3.668 1 95.31 240 SER A O 1
ATOM 1869 N N . ILE A 1 241 ? 14.203 -17.469 -3.307 1 96.19 241 ILE A N 1
ATOM 1870 C CA . ILE A 1 241 ? 13.695 -18.359 -2.266 1 96.19 241 ILE A CA 1
ATOM 1871 C C . ILE A 1 241 ? 13.195 -17.531 -1.083 1 96.19 241 ILE A C 1
ATOM 1873 O O . ILE A 1 241 ? 12.148 -17.828 -0.502 1 96.19 241 ILE A O 1
ATOM 1877 N N . ASP A 1 242 ? 13.883 -16.484 -0.763 1 95.06 242 ASP A N 1
ATOM 1878 C CA . ASP A 1 242 ? 13.477 -15.586 0.317 1 95.06 242 ASP A CA 1
ATOM 1879 C C . ASP A 1 242 ? 12.102 -14.992 0.045 1 95.06 242 ASP A C 1
ATOM 1881 O O . ASP A 1 242 ? 11.328 -14.734 0.976 1 95.06 242 ASP A O 1
ATOM 1885 N N . LEU A 1 243 ? 11.82 -14.758 -1.152 1 96.88 243 LEU A N 1
ATOM 1886 C CA . LEU A 1 243 ? 10.555 -14.141 -1.525 1 96.88 243 LEU A CA 1
ATOM 1887 C C . LEU A 1 243 ? 9.43 -15.172 -1.544 1 96.88 243 LEU A C 1
ATOM 1889 O O . LEU A 1 243 ? 8.32 -14.898 -1.071 1 96.88 243 LEU A O 1
ATOM 1893 N N . ILE A 1 244 ? 9.727 -16.328 -2.037 1 98.44 244 ILE A N 1
ATOM 1894 C CA . ILE A 1 244 ? 8.664 -17.266 -2.396 1 98.44 244 ILE A CA 1
ATOM 1895 C C . ILE A 1 244 ? 8.297 -18.109 -1.185 1 98.44 244 ILE A C 1
ATOM 1897 O O . ILE A 1 244 ? 7.145 -18.516 -1.024 1 98.44 244 ILE A O 1
ATOM 1901 N N . LEU A 1 245 ? 9.227 -18.375 -0.329 1 97.88 245 LEU A N 1
ATOM 1902 C CA . LEU A 1 245 ? 8.953 -19.266 0.793 1 97.88 245 LEU A CA 1
ATOM 1903 C C . LEU A 1 245 ? 7.902 -18.656 1.719 1 97.88 245 LEU A C 1
ATOM 1905 O O . LEU A 1 245 ? 6.91 -19.312 2.055 1 97.88 245 LEU A O 1
ATOM 1909 N N . PRO A 1 246 ? 8.039 -17.422 2.143 1 98.38 246 PRO A N 1
ATOM 1910 C CA . PRO A 1 246 ? 6.965 -16.844 2.949 1 98.38 246 PRO A CA 1
ATOM 1911 C C . PRO A 1 246 ? 5.652 -16.719 2.18 1 98.38 246 PRO A C 1
ATOM 1913 O O . PRO A 1 246 ? 4.574 -16.844 2.77 1 98.38 246 PRO A O 1
ATOM 1916 N N . PHE A 1 247 ? 5.727 -16.422 0.909 1 98.69 247 PHE A N 1
ATOM 1917 C CA . PHE A 1 247 ? 4.523 -16.406 0.087 1 98.69 247 PHE A CA 1
ATOM 1918 C C . PHE A 1 247 ? 3.811 -17.75 0.123 1 98.69 247 PHE A C 1
ATOM 1920 O O . PHE A 1 247 ? 2.594 -17.812 0.31 1 98.69 247 PHE A O 1
ATOM 1927 N N . TYR A 1 248 ? 4.582 -18.797 -0.068 1 97.94 248 TYR A N 1
ATOM 1928 C CA . TYR A 1 248 ? 4.047 -20.141 -0.007 1 97.94 248 TYR A CA 1
ATOM 1929 C C . TYR A 1 248 ? 3.377 -20.406 1.336 1 97.94 248 TYR A C 1
ATOM 1931 O O . TYR A 1 248 ? 2.252 -20.906 1.388 1 97.94 248 TYR A O 1
ATOM 1939 N N . ALA A 1 249 ? 4.023 -20.062 2.391 1 97.69 249 ALA A N 1
ATOM 1940 C CA . ALA A 1 249 ? 3.541 -20.328 3.744 1 97.69 249 ALA A CA 1
ATOM 1941 C C . ALA A 1 249 ? 2.238 -19.578 4.02 1 97.69 249 ALA A C 1
ATOM 1943 O O . ALA A 1 249 ? 1.254 -20.188 4.457 1 97.69 249 ALA A O 1
ATOM 1944 N N . THR A 1 250 ? 2.191 -18.297 3.734 1 98.5 250 THR A N 1
ATOM 1945 C CA . THR A 1 250 ? 1.01 -17.484 4.035 1 98.5 250 THR A CA 1
ATOM 1946 C C . THR A 1 250 ? -0.146 -17.859 3.111 1 98.5 250 THR A C 1
ATOM 1948 O O . THR A 1 250 ? -1.308 -17.844 3.523 1 98.5 250 THR A O 1
ATOM 1951 N N . SER A 1 251 ? 0.183 -18.219 1.872 1 98 251 SER A N 1
ATOM 1952 C CA . SER A 1 251 ? -0.849 -18.641 0.931 1 98 251 SER A CA 1
ATOM 1953 C C . SER A 1 251 ? -1.436 -19.984 1.323 1 98 251 SER A C 1
ATOM 1955 O O . SER A 1 251 ? -2.625 -20.234 1.116 1 98 251 SER A O 1
ATOM 1957 N N . LEU A 1 252 ? -0.596 -20.844 1.847 1 96.62 252 LEU A N 1
ATOM 1958 C CA . LEU A 1 252 ? -1.079 -22.141 2.33 1 96.62 252 LEU A CA 1
ATOM 1959 C C . LEU A 1 252 ? -2.076 -21.953 3.469 1 96.62 252 LEU A C 1
ATOM 1961 O O . LEU A 1 252 ? -3.094 -22.641 3.527 1 96.62 252 LEU A O 1
ATOM 1965 N N . ALA A 1 253 ? -1.793 -21.062 4.34 1 97.25 253 ALA A N 1
ATOM 1966 C CA . ALA A 1 253 ? -2.727 -20.75 5.422 1 97.25 253 ALA A CA 1
ATOM 1967 C C . ALA A 1 253 ? -4.051 -20.234 4.867 1 97.25 253 ALA A C 1
ATOM 1969 O O . ALA A 1 253 ? -5.121 -20.609 5.34 1 97.25 253 ALA A O 1
ATOM 1970 N N . LEU A 1 254 ? -3.982 -19.375 3.918 1 97.88 254 LEU A N 1
ATOM 1971 C CA . LEU A 1 254 ? -5.176 -18.828 3.277 1 97.88 254 LEU A CA 1
ATOM 1972 C C . LEU A 1 254 ? -5.961 -19.938 2.572 1 97.88 254 LEU A C 1
ATOM 1974 O O . LEU A 1 254 ? -7.191 -19.922 2.59 1 97.88 254 LEU A O 1
ATOM 1978 N N . ALA A 1 255 ? -5.227 -20.859 1.974 1 96.56 255 ALA A N 1
ATOM 1979 C CA . ALA A 1 255 ? -5.848 -21.984 1.261 1 96.56 255 ALA A CA 1
ATOM 1980 C C . ALA A 1 255 ? -6.703 -22.828 2.203 1 96.56 255 ALA A C 1
ATOM 1982 O O . ALA A 1 255 ? -7.742 -23.359 1.8 1 96.56 255 ALA A O 1
ATOM 1983 N N . TYR A 1 256 ? -6.297 -22.891 3.381 1 95.25 256 TYR A N 1
ATOM 1984 C CA . TYR A 1 256 ? -7.047 -23.641 4.379 1 95.25 256 TYR A CA 1
ATOM 1985 C C . TYR A 1 256 ? -8.477 -23.125 4.496 1 95.25 256 TYR A C 1
ATOM 1987 O O . TYR A 1 256 ? -9.422 -23.906 4.617 1 95.25 256 TYR A O 1
ATOM 1995 N N . TYR A 1 257 ? -8.711 -21.891 4.414 1 96.44 257 TYR A N 1
ATOM 1996 C CA . TYR A 1 257 ? -10.023 -21.281 4.582 1 96.44 257 TYR A CA 1
ATOM 1997 C C . TYR A 1 257 ? -10.711 -21.094 3.236 1 96.44 257 TYR A C 1
ATOM 1999 O O . TYR A 1 257 ? -11.938 -20.953 3.174 1 96.44 257 TYR A O 1
ATOM 2007 N N . ASN A 1 258 ? -9.875 -21.047 2.209 1 96.31 258 ASN A N 1
ATOM 2008 C CA . ASN A 1 258 ? -10.422 -20.766 0.888 1 96.31 258 ASN A CA 1
ATOM 2009 C C . ASN A 1 258 ? -10.789 -22.047 0.144 1 96.31 258 ASN A C 1
ATOM 2011 O O . ASN A 1 258 ? -11.555 -22.016 -0.823 1 96.31 258 ASN A O 1
ATOM 2015 N N . TRP A 1 259 ? -10.289 -23.109 0.642 1 91.5 259 TRP A N 1
ATOM 2016 C CA . TRP A 1 259 ? -10.594 -24.391 0.001 1 91.5 259 TRP A CA 1
ATOM 2017 C C . TRP A 1 259 ? -12.078 -24.703 0.086 1 91.5 259 TRP A C 1
ATOM 2019 O O . TRP A 1 259 ? -12.781 -24.188 0.958 1 91.5 259 TRP A O 1
ATOM 2029 N N . TYR A 1 260 ? -12.609 -25.547 -0.835 1 85.38 260 TYR A N 1
ATOM 2030 C CA . TYR A 1 260 ? -14.023 -25.859 -0.954 1 85.38 260 TYR A CA 1
ATOM 2031 C C . TYR A 1 260 ? -14.516 -26.609 0.273 1 85.38 260 TYR A C 1
ATOM 2033 O O . TYR A 1 260 ? -13.906 -27.609 0.689 1 85.38 260 TYR A O 1
ATOM 2041 N N . PRO A 1 261 ? -15.672 -26.203 0.826 1 89.88 261 PRO A N 1
ATOM 2042 C CA . PRO A 1 261 ? -16.375 -24.938 0.583 1 89.88 261 PRO A CA 1
ATOM 2043 C C . PRO A 1 261 ? -15.688 -23.75 1.241 1 89.88 261 PRO A C 1
ATOM 2045 O O . PRO A 1 261 ? -15.352 -23.797 2.428 1 89.88 261 PRO A O 1
ATOM 2048 N N . SER A 1 262 ? -15.547 -22.688 0.494 1 93.31 262 SER A N 1
ATOM 2049 C CA . SER A 1 262 ? -14.766 -21.531 0.938 1 93.31 262 SER A CA 1
ATOM 2050 C C . SER A 1 262 ? -15.43 -20.844 2.125 1 93.31 262 SER A C 1
ATOM 2052 O O . SER A 1 262 ? -16.641 -20.625 2.123 1 93.31 262 SER A O 1
ATOM 2054 N N . LYS A 1 263 ? -14.648 -20.562 3.049 1 95.25 263 LYS A N 1
ATOM 2055 C CA . LYS A 1 263 ? -15.086 -19.75 4.176 1 95.25 263 LYS A CA 1
ATOM 2056 C C . LYS A 1 263 ? -14.742 -18.281 3.963 1 95.25 263 LYS A C 1
ATOM 2058 O O . LYS A 1 263 ? -15.305 -17.406 4.621 1 95.25 263 LYS A O 1
ATOM 2063 N N . VAL A 1 264 ? -13.812 -18.078 3.086 1 97.12 264 VAL A N 1
ATOM 2064 C CA . VAL A 1 264 ? -13.414 -16.719 2.717 1 97.12 264 VAL A CA 1
ATOM 2065 C C . VAL A 1 264 ? -13.055 -16.672 1.232 1 97.12 264 VAL A C 1
ATOM 2067 O O . VAL A 1 264 ? -12.586 -17.656 0.668 1 97.12 264 VAL A O 1
ATOM 2070 N N . PHE A 1 265 ? -13.312 -15.602 0.587 1 97 265 PHE A N 1
ATOM 2071 C CA . PHE A 1 265 ? -12.852 -15.344 -0.772 1 97 265 PHE A CA 1
ATOM 2072 C C . PHE A 1 265 ? -11.586 -14.492 -0.765 1 97 265 PHE A C 1
ATOM 2074 O O . PHE A 1 265 ? -11.422 -13.633 0.104 1 97 265 PHE A O 1
ATOM 2081 N N . VAL A 1 266 ? -10.742 -14.711 -1.68 1 97.19 266 VAL A N 1
ATOM 2082 C CA . VAL A 1 266 ? -9.398 -14.148 -1.632 1 97.19 266 VAL A CA 1
ATOM 2083 C C . VAL A 1 266 ? -9.398 -12.758 -2.262 1 97.19 266 VAL A C 1
ATOM 2085 O O . VAL A 1 266 ? -8.625 -11.891 -1.859 1 97.19 266 VAL A O 1
ATOM 2088 N N . GLY A 1 267 ? -10.227 -12.492 -3.309 1 96.31 267 GLY A N 1
ATOM 2089 C CA . GLY A 1 267 ? -10.367 -11.203 -3.963 1 96.31 267 GLY A CA 1
ATOM 2090 C C . GLY A 1 267 ? -9.258 -10.914 -4.957 1 96.31 267 GLY A C 1
ATOM 2091 O O . GLY A 1 267 ? -8.305 -11.695 -5.074 1 96.31 267 GLY A O 1
ATOM 2092 N N . ASP A 1 268 ? -9.375 -9.773 -5.625 1 96.44 268 ASP A N 1
ATOM 2093 C CA . ASP A 1 268 ? -8.32 -9.281 -6.5 1 96.44 268 ASP A CA 1
ATOM 2094 C C . ASP A 1 268 ? -7.039 -9.008 -5.719 1 96.44 268 ASP A C 1
ATOM 2096 O O . ASP A 1 268 ? -5.938 -9.133 -6.258 1 96.44 268 ASP A O 1
ATOM 2100 N N . THR A 1 269 ? -7.219 -8.711 -4.477 1 97.94 269 THR A N 1
ATOM 2101 C CA . THR A 1 269 ? -6.098 -8.43 -3.586 1 97.94 269 THR A CA 1
ATOM 2102 C C . THR A 1 269 ? -5.086 -9.57 -3.617 1 97.94 269 THR A C 1
ATOM 2104 O O . THR A 1 269 ? -3.898 -9.352 -3.863 1 97.94 269 THR A O 1
ATOM 2107 N N . PHE A 1 270 ? -5.551 -10.781 -3.455 1 98.38 270 PHE A N 1
ATOM 2108 C CA . PHE A 1 270 ? -4.637 -11.922 -3.443 1 98.38 270 PHE A CA 1
ATOM 2109 C C . PHE A 1 270 ? -4.031 -12.141 -4.824 1 98.38 270 PHE A C 1
ATOM 2111 O O . PHE A 1 270 ? -2.838 -12.422 -4.945 1 98.38 270 PHE A O 1
ATOM 2118 N N . CYS A 1 271 ? -4.852 -12.062 -5.855 1 97.75 271 CYS A N 1
ATOM 2119 C CA . CYS A 1 271 ? -4.395 -12.367 -7.203 1 97.75 271 CYS A CA 1
ATOM 2120 C C . CYS A 1 271 ? -3.295 -11.406 -7.637 1 97.75 271 CYS A C 1
ATOM 2122 O O . CYS A 1 271 ? -2.279 -11.828 -8.195 1 97.75 271 CYS A O 1
ATOM 2124 N N . TYR A 1 272 ? -3.461 -10.141 -7.348 1 97.69 272 TYR A N 1
ATOM 2125 C CA . TYR A 1 272 ? -2.445 -9.148 -7.684 1 97.69 272 TYR A CA 1
ATOM 2126 C C . TYR A 1 272 ? -1.185 -9.352 -6.852 1 97.69 272 TYR A C 1
ATOM 2128 O O . TYR A 1 272 ? -0.07 -9.273 -7.371 1 97.69 272 TYR A O 1
ATOM 2136 N N . PHE A 1 273 ? -1.399 -9.656 -5.586 1 98 273 PHE A N 1
ATOM 2137 C CA . PHE A 1 273 ? -0.316 -9.969 -4.664 1 98 273 PHE A CA 1
ATOM 2138 C C . PHE A 1 273 ? 0.47 -11.18 -5.152 1 98 273 PHE A C 1
ATOM 2140 O O . PHE A 1 273 ? 1.696 -11.125 -5.266 1 98 273 PHE A O 1
ATOM 2147 N N . ALA A 1 274 ? -0.178 -12.227 -5.508 1 98.56 274 ALA A N 1
ATOM 2148 C CA . ALA A 1 274 ? 0.455 -13.461 -5.961 1 98.56 274 ALA A CA 1
ATOM 2149 C C . ALA A 1 274 ? 1.215 -13.242 -7.266 1 98.56 274 ALA A C 1
ATOM 2151 O O . ALA A 1 274 ? 2.396 -13.578 -7.367 1 98.56 274 ALA A O 1
ATOM 2152 N N . GLY A 1 275 ? 0.494 -12.68 -8.195 1 97.88 275 GLY A N 1
ATOM 2153 C CA . GLY A 1 275 ? 1.121 -12.438 -9.484 1 97.88 275 GLY A CA 1
ATOM 2154 C C . GLY A 1 275 ? 2.395 -11.617 -9.383 1 97.88 275 GLY A C 1
ATOM 2155 O O . GLY A 1 275 ? 3.406 -11.953 -10 1 97.88 275 GLY A O 1
ATOM 2156 N N . MET A 1 276 ? 2.354 -10.547 -8.586 1 97.38 276 MET A N 1
ATOM 2157 C CA . MET A 1 276 ? 3.531 -9.695 -8.445 1 97.38 276 MET A CA 1
ATOM 2158 C C . MET A 1 276 ? 4.664 -10.438 -7.746 1 97.38 276 MET A C 1
ATOM 2160 O O . MET A 1 276 ? 5.836 -10.25 -8.078 1 97.38 276 MET A O 1
ATOM 2164 N N . THR A 1 277 ? 4.336 -11.25 -6.773 1 98.31 277 THR A N 1
ATOM 2165 C CA . THR A 1 277 ? 5.352 -12.008 -6.055 1 98.31 277 THR A CA 1
ATOM 2166 C C . THR A 1 277 ? 6.098 -12.945 -7.004 1 98.31 277 THR A C 1
ATOM 2168 O O . THR A 1 277 ? 7.328 -13.039 -6.949 1 98.31 277 THR A O 1
ATOM 2171 N N . PHE A 1 278 ? 5.367 -13.594 -7.891 1 98.38 278 PHE A N 1
ATOM 2172 C CA . PHE A 1 278 ? 6.004 -14.469 -8.867 1 98.38 278 PHE A CA 1
ATOM 2173 C C . PHE A 1 278 ? 6.859 -13.672 -9.836 1 98.38 278 PHE A C 1
ATOM 2175 O O . PHE A 1 278 ? 7.988 -14.062 -10.141 1 98.38 278 PHE A O 1
ATOM 2182 N N . ALA A 1 279 ? 6.32 -12.602 -10.297 1 96.44 279 ALA A N 1
ATOM 2183 C CA . ALA A 1 279 ? 7.062 -11.758 -11.234 1 96.44 279 ALA A CA 1
ATOM 2184 C C . ALA A 1 279 ? 8.352 -11.25 -10.609 1 96.44 279 ALA A C 1
ATOM 2186 O O . ALA A 1 279 ? 9.414 -11.281 -11.234 1 96.44 279 ALA A O 1
ATOM 2187 N N . MET A 1 280 ? 8.266 -10.797 -9.391 1 95.38 280 MET A N 1
ATOM 2188 C CA . MET A 1 280 ? 9.43 -10.273 -8.688 1 95.38 280 MET A CA 1
ATOM 2189 C C . MET A 1 280 ? 10.508 -11.344 -8.539 1 95.38 280 MET A C 1
ATOM 2191 O O . MET A 1 280 ? 11.688 -11.086 -8.805 1 95.38 280 MET A O 1
ATOM 2195 N N . ALA A 1 281 ? 10.086 -12.5 -8.125 1 95.69 281 ALA A N 1
ATOM 2196 C CA . ALA A 1 281 ? 11.031 -13.602 -7.949 1 95.69 281 ALA A CA 1
ATOM 2197 C C . ALA A 1 281 ? 11.727 -13.945 -9.266 1 95.69 281 ALA A C 1
ATOM 2199 O O . ALA A 1 281 ? 12.945 -14.109 -9.297 1 95.69 281 ALA A O 1
ATOM 2200 N N . ALA A 1 282 ? 10.984 -14 -10.305 1 94.75 282 ALA A N 1
ATOM 2201 C CA . ALA A 1 282 ? 11.508 -14.398 -11.602 1 94.75 282 ALA A CA 1
ATOM 2202 C C . ALA A 1 282 ? 12.414 -13.32 -12.188 1 94.75 282 ALA A C 1
ATOM 2204 O O . ALA A 1 282 ? 13.461 -13.625 -12.766 1 94.75 282 ALA A O 1
ATOM 2205 N N . ILE A 1 283 ? 12.008 -12.078 -12.055 1 91.75 283 ILE A N 1
ATOM 2206 C CA . ILE A 1 283 ? 12.766 -10.961 -12.609 1 91.75 283 ILE A CA 1
ATOM 2207 C C . ILE A 1 283 ? 14.102 -10.828 -11.891 1 91.75 283 ILE A C 1
ATOM 2209 O O . ILE A 1 283 ? 15.148 -10.734 -12.523 1 91.75 283 ILE A O 1
ATOM 2213 N N . LEU A 1 284 ? 14.109 -10.883 -10.602 1 88.56 284 LEU A N 1
ATOM 2214 C CA . LEU A 1 284 ? 15.312 -10.617 -9.82 1 88.56 284 LEU A CA 1
ATOM 2215 C C . LEU A 1 284 ? 16.266 -11.805 -9.875 1 88.56 284 LEU A C 1
ATOM 2217 O O . LEU A 1 284 ? 17.484 -11.633 -9.75 1 88.56 284 LEU A O 1
ATOM 2221 N N . ALA A 1 285 ? 15.758 -13.008 -10.094 1 90.12 285 ALA A N 1
ATOM 2222 C CA . ALA A 1 285 ? 16.609 -14.188 -10.172 1 90.12 285 ALA A CA 1
ATOM 2223 C C . ALA A 1 285 ? 16.828 -14.609 -11.625 1 90.12 285 ALA A C 1
ATOM 2225 O O . ALA A 1 285 ? 17.469 -15.625 -11.891 1 90.12 285 ALA A O 1
ATOM 2226 N N . HIS A 1 286 ? 16.297 -13.969 -12.555 1 87.31 286 HIS A N 1
ATOM 2227 C CA . HIS A 1 286 ? 16.562 -14.109 -13.984 1 87.31 286 HIS A CA 1
ATOM 2228 C C . HIS A 1 286 ? 16.062 -15.445 -14.516 1 87.31 286 HIS A C 1
ATOM 2230 O O . HIS A 1 286 ? 16.797 -16.172 -15.18 1 87.31 286 HIS A O 1
ATOM 2236 N N . PHE A 1 287 ? 14.859 -15.734 -14.266 1 90.31 287 PHE A N 1
ATOM 2237 C CA . PHE A 1 287 ? 14.305 -16.953 -14.828 1 90.31 287 PHE A CA 1
ATOM 2238 C C . PHE A 1 287 ? 12.883 -16.734 -15.328 1 90.31 287 PHE A C 1
ATOM 2240 O O . PHE A 1 287 ? 12.008 -17.578 -15.156 1 90.31 287 PHE A O 1
ATOM 2247 N N . SER A 1 288 ? 12.594 -15.602 -15.906 1 90.62 288 SER A N 1
ATOM 2248 C CA . SER A 1 288 ? 11.281 -15.211 -16.406 1 90.62 288 SER A CA 1
ATOM 2249 C C . SER A 1 288 ? 10.742 -16.219 -17.406 1 90.62 288 SER A C 1
ATOM 2251 O O . SER A 1 288 ? 9.539 -16.5 -17.438 1 90.62 288 SER A O 1
ATOM 2253 N N . GLU A 1 289 ? 11.602 -16.797 -18.25 1 87.88 289 GLU A N 1
ATOM 2254 C CA . GLU A 1 289 ? 11.164 -17.766 -19.25 1 87.88 289 GLU A CA 1
ATOM 2255 C C . GLU A 1 289 ? 10.648 -19.031 -18.578 1 87.88 289 GLU A C 1
ATOM 2257 O O . GLU A 1 289 ? 9.641 -19.609 -19.016 1 87.88 289 GLU A O 1
ATOM 2262 N N . ILE A 1 290 ? 11.336 -19.5 -17.531 1 91.81 290 ILE A N 1
ATOM 2263 C CA . ILE A 1 290 ? 10.922 -20.688 -16.797 1 91.81 290 ILE A CA 1
ATOM 2264 C C . ILE A 1 290 ? 9.602 -20.422 -16.078 1 91.81 290 ILE A C 1
ATOM 2266 O O . ILE A 1 290 ? 8.742 -21.297 -16.016 1 91.81 290 ILE A O 1
ATOM 2270 N N . LEU A 1 291 ? 9.484 -19.234 -15.586 1 96 291 LEU A N 1
ATOM 2271 C CA . LEU A 1 291 ? 8.242 -18.891 -14.914 1 96 291 LEU A CA 1
ATOM 2272 C C . LEU A 1 291 ? 7.055 -19.047 -15.859 1 96 291 LEU A C 1
ATOM 2274 O O . LEU A 1 291 ? 5.992 -19.531 -15.453 1 96 291 LEU A O 1
ATOM 2278 N N . LEU A 1 292 ? 7.285 -18.641 -17.094 1 94.75 292 LEU A N 1
ATOM 2279 C CA . LEU A 1 292 ? 6.207 -18.734 -18.078 1 94.75 292 LEU A CA 1
ATOM 2280 C C . LEU A 1 292 ? 5.789 -20.188 -18.297 1 94.75 292 LEU A C 1
ATOM 2282 O O . LEU A 1 292 ? 4.617 -20.469 -18.547 1 94.75 292 LEU A O 1
ATOM 2286 N N . LEU A 1 293 ? 6.727 -21.109 -18.156 1 95.12 293 LEU A N 1
ATOM 2287 C CA . LEU A 1 293 ? 6.395 -22.531 -18.25 1 95.12 293 LEU A CA 1
ATOM 2288 C C . LEU A 1 293 ? 5.5 -22.953 -17.094 1 95.12 293 LEU A C 1
ATOM 2290 O O . LEU A 1 293 ? 4.621 -23.812 -17.266 1 95.12 293 LEU A O 1
ATOM 2294 N N . PHE A 1 294 ? 5.734 -22.375 -15.938 1 97.75 294 PHE A N 1
ATOM 2295 C CA . PHE A 1 294 ? 4.926 -22.703 -14.773 1 97.75 294 PHE A CA 1
ATOM 2296 C C . PHE A 1 294 ? 3.531 -22.094 -14.891 1 97.75 294 PHE A C 1
ATOM 2298 O O . PHE A 1 294 ? 2.604 -22.516 -14.203 1 97.75 294 PHE A O 1
ATOM 2305 N N . PHE A 1 295 ? 3.387 -21.078 -15.812 1 98.19 295 PHE A N 1
ATOM 2306 C CA . PHE A 1 295 ? 2.129 -20.359 -15.984 1 98.19 295 PHE A CA 1
ATOM 2307 C C . PHE A 1 295 ? 1.386 -20.859 -17.219 1 98.19 295 PHE A C 1
ATOM 2309 O O . PHE A 1 295 ? 0.5 -20.172 -17.734 1 98.19 295 PHE A O 1
ATOM 2316 N N . ILE A 1 296 ? 1.674 -22.016 -17.656 1 97.56 296 ILE A N 1
ATOM 2317 C CA . ILE A 1 296 ? 1.101 -22.531 -18.891 1 97.56 296 ILE A CA 1
ATOM 2318 C C . ILE A 1 296 ? -0.421 -22.578 -18.781 1 97.56 296 ILE A C 1
ATOM 2320 O O . ILE A 1 296 ? -1.137 -22.109 -19.672 1 97.56 296 ILE A O 1
ATOM 2324 N N . PRO A 1 297 ? -1.025 -23.172 -17.703 1 98.19 297 PRO A N 1
ATOM 2325 C CA . PRO A 1 297 ? -2.486 -23.156 -17.609 1 98.19 297 PRO A CA 1
ATOM 2326 C C . PRO A 1 297 ? -3.07 -21.734 -17.703 1 98.19 297 PRO A C 1
ATOM 2328 O O . PRO A 1 297 ? -4.086 -21.531 -18.359 1 98.19 297 PRO A O 1
ATOM 2331 N N . GLN A 1 298 ? -2.443 -20.781 -17.031 1 98.19 298 GLN A N 1
ATOM 2332 C CA . GLN A 1 298 ? -2.898 -19.406 -17.062 1 98.19 298 GLN A CA 1
ATOM 2333 C C . GLN A 1 298 ? -2.764 -18.812 -18.469 1 98.19 298 GLN A C 1
ATOM 2335 O O . GLN A 1 298 ? -3.592 -18 -18.891 1 98.19 298 GLN A O 1
ATOM 2340 N N . LEU A 1 299 ? -1.69 -19.203 -19.125 1 96.75 299 LEU A N 1
ATOM 2341 C CA . LEU A 1 299 ? -1.493 -18.781 -20.5 1 96.75 299 LEU A CA 1
ATOM 2342 C C . LEU A 1 299 ? -2.598 -19.312 -21.406 1 96.75 299 LEU A C 1
ATOM 2344 O O . LEU A 1 299 ? -3.15 -18.578 -22.219 1 96.75 299 LEU A O 1
ATOM 2348 N N . ILE A 1 300 ? -2.9 -20.562 -21.25 1 97.44 300 ILE A N 1
ATOM 2349 C CA . ILE A 1 300 ? -3.977 -21.172 -22.016 1 97.44 300 ILE A CA 1
ATOM 2350 C C . ILE A 1 300 ? -5.293 -20.453 -21.734 1 97.44 300 ILE A C 1
ATOM 2352 O O . ILE A 1 300 ? -6.027 -20.109 -22.656 1 97.44 300 ILE A O 1
ATOM 2356 N N . ASN A 1 301 ? -5.57 -20.281 -20.469 1 97.56 301 ASN A N 1
ATOM 2357 C CA . ASN A 1 301 ? -6.789 -19.578 -20.094 1 97.56 301 ASN A CA 1
ATOM 2358 C C . ASN A 1 301 ? -6.855 -18.188 -20.703 1 97.56 301 ASN A C 1
ATOM 2360 O O . ASN A 1 301 ? -7.902 -17.766 -21.203 1 97.56 301 ASN A O 1
ATOM 2364 N N . PHE A 1 302 ? -5.754 -17.516 -20.656 1 95.5 302 PHE A N 1
ATOM 2365 C CA . PHE A 1 302 ? -5.676 -16.156 -21.172 1 95.5 302 PHE A CA 1
ATOM 2366 C C . PHE A 1 302 ? -5.953 -16.125 -22.672 1 95.5 302 PHE A C 1
ATOM 2368 O O . PHE A 1 302 ? -6.785 -15.352 -23.141 1 95.5 302 PHE A O 1
ATOM 2375 N N . ILE A 1 303 ? -5.27 -16.969 -23.375 1 95.88 303 ILE A N 1
ATOM 2376 C CA . ILE A 1 303 ? -5.41 -17.031 -24.828 1 95.88 303 ILE A CA 1
ATOM 2377 C C . ILE A 1 303 ? -6.848 -17.391 -25.188 1 95.88 303 ILE A C 1
ATOM 2379 O O . ILE A 1 303 ? -7.453 -16.766 -26.062 1 95.88 303 ILE A O 1
ATOM 2383 N N . TYR A 1 304 ? -7.379 -18.328 -24.469 1 95.81 304 TYR A N 1
ATOM 2384 C CA . TYR A 1 304 ? -8.742 -18.781 -24.734 1 95.81 304 TYR A CA 1
ATOM 2385 C C . TYR A 1 304 ? -9.75 -17.688 -24.422 1 95.81 304 TYR A C 1
ATOM 2387 O O . TYR A 1 304 ? -10.805 -17.609 -25.047 1 95.81 304 TYR A O 1
ATOM 2395 N N . SER A 1 305 ? -9.383 -16.781 -23.547 1 94.88 305 SER A N 1
ATOM 2396 C CA . SER A 1 305 ? -10.297 -15.734 -23.078 1 94.88 305 SER A CA 1
ATOM 2397 C C . SER A 1 305 ? -10.18 -14.484 -23.938 1 94.88 305 SER A C 1
ATOM 2399 O O . SER A 1 305 ? -11.008 -13.57 -23.828 1 94.88 305 SER A O 1
ATOM 2401 N N . ILE A 1 306 ? -9.242 -14.367 -24.812 1 93 306 ILE A N 1
ATOM 2402 C CA . ILE A 1 306 ? -8.906 -13.148 -25.547 1 93 306 ILE A CA 1
ATOM 2403 C C . ILE A 1 306 ? -10.125 -12.641 -26.297 1 93 306 ILE A C 1
ATOM 2405 O O . ILE A 1 306 ? -10.469 -11.461 -26.219 1 93 306 ILE A O 1
ATOM 2409 N N . PRO A 1 307 ? -10.844 -13.453 -27.016 1 92.62 307 PRO A N 1
ATOM 2410 C CA . PRO A 1 307 ? -12 -12.953 -27.766 1 92.62 307 PRO A CA 1
ATOM 2411 C C . PRO A 1 307 ? -13.016 -12.234 -26.875 1 92.62 307 PRO A C 1
ATOM 2413 O O . PRO A 1 307 ? -13.672 -11.289 -27.312 1 92.62 307 PRO A O 1
ATOM 2416 N N . GLN A 1 308 ? -13.117 -12.641 -25.688 1 91.56 308 GLN A N 1
ATOM 2417 C CA . GLN A 1 308 ? -14.055 -12.016 -24.75 1 91.56 308 GLN A CA 1
ATOM 2418 C C . GLN A 1 308 ? -13.445 -10.789 -24.094 1 91.56 308 GLN A C 1
ATOM 2420 O O . GLN A 1 308 ? -14.125 -9.789 -23.859 1 91.56 308 GLN A O 1
ATOM 2425 N N . LEU A 1 309 ? -12.211 -10.883 -23.859 1 85.38 309 LEU A N 1
ATOM 2426 C CA . LEU A 1 309 ? -11.539 -9.797 -23.156 1 85.38 309 LEU A CA 1
ATOM 2427 C C . LEU A 1 309 ? -11.422 -8.562 -24.047 1 85.38 309 LEU A C 1
ATOM 2429 O O . LEU A 1 309 ? -11.445 -7.434 -23.547 1 85.38 309 LEU A O 1
ATOM 2433 N N . ILE A 1 310 ? -11.336 -8.773 -25.359 1 87 310 ILE A N 1
ATOM 2434 C CA . ILE A 1 310 ? -11.164 -7.637 -26.25 1 87 310 ILE A CA 1
ATOM 2435 C C . ILE A 1 310 ? -12.516 -7.242 -26.844 1 87 310 ILE A C 1
ATOM 2437 O O . ILE A 1 310 ? -12.594 -6.359 -27.703 1 87 310 ILE A O 1
ATOM 2441 N N . GLY A 1 311 ? -13.57 -7.945 -26.578 1 86.81 311 GLY A N 1
ATOM 2442 C CA . GLY A 1 311 ? -14.922 -7.52 -26.906 1 86.81 311 GLY A CA 1
ATOM 2443 C C . GLY A 1 311 ? -15.43 -8.109 -28.219 1 86.81 311 GLY A C 1
ATOM 2444 O O . GLY A 1 311 ? -16.453 -7.668 -28.734 1 86.81 311 GLY A O 1
ATOM 2445 N N . ILE A 1 312 ? -14.742 -9.062 -28.766 1 89.31 312 ILE A N 1
ATOM 2446 C CA . ILE A 1 312 ? -15.227 -9.727 -29.969 1 89.31 312 ILE A CA 1
ATOM 2447 C C . ILE A 1 312 ? -16.453 -10.57 -29.625 1 89.31 312 ILE A C 1
ATOM 2449 O O . ILE A 1 312 ? -17.422 -10.602 -30.391 1 89.31 312 ILE A O 1
ATOM 2453 N N . VAL A 1 313 ? -16.344 -11.227 -28.484 1 89.56 313 VAL A N 1
ATOM 2454 C CA . VAL A 1 313 ? -17.453 -11.984 -27.922 1 89.56 313 VAL A CA 1
ATOM 2455 C C . VAL A 1 313 ? -17.922 -11.32 -26.625 1 89.56 313 VAL A C 1
ATOM 2457 O O . VAL A 1 313 ? -17.109 -10.742 -25.891 1 89.56 313 VAL A O 1
ATOM 2460 N N . HIS A 1 314 ? -19.188 -11.391 -26.469 1 88.25 314 HIS A N 1
ATOM 2461 C CA . HIS A 1 314 ? -19.75 -10.805 -25.25 1 88.25 314 HIS A CA 1
ATOM 2462 C C . HIS A 1 314 ? -19.125 -11.43 -24.016 1 88.25 314 HIS A C 1
ATOM 2464 O O . HIS A 1 314 ? -19 -12.656 -23.922 1 88.25 314 HIS A O 1
ATOM 2470 N N . CYS A 1 315 ? -18.656 -10.633 -23.156 1 85.06 315 CYS A N 1
ATOM 2471 C CA . CYS A 1 315 ? -18.062 -11.086 -21.906 1 85.06 315 CYS A CA 1
ATOM 2472 C C . CYS A 1 315 ? -18.969 -10.805 -20.734 1 85.06 315 CYS A C 1
ATOM 2474 O O . CYS A 1 315 ? -19.141 -9.656 -20.328 1 85.06 315 CYS A O 1
ATOM 2476 N N . PRO A 1 316 ? -19.547 -11.828 -20.188 1 81.62 316 PRO A N 1
ATOM 2477 C CA . PRO A 1 316 ? -20.391 -11.594 -19.016 1 81.62 316 PRO A CA 1
ATOM 2478 C C . PRO A 1 316 ? -19.562 -11.172 -17.781 1 81.62 316 PRO A C 1
ATOM 2480 O O . PRO A 1 316 ? -18.344 -11.305 -17.781 1 81.62 316 PRO A O 1
ATOM 2483 N N . ARG A 1 317 ? -20.219 -10.664 -16.812 1 75.56 317 ARG A N 1
ATOM 2484 C CA . ARG A 1 317 ? -19.562 -10.211 -15.586 1 75.56 317 ARG A CA 1
ATOM 2485 C C . ARG A 1 317 ? -18.875 -11.367 -14.883 1 75.56 317 ARG A C 1
ATOM 2487 O O . ARG A 1 317 ? -17.766 -11.211 -14.352 1 75.56 317 ARG A O 1
ATOM 2494 N N . HIS A 1 318 ? -19.656 -12.453 -14.922 1 79.06 318 HIS A N 1
ATOM 2495 C CA . HIS A 1 318 ? -19.109 -13.664 -14.312 1 79.06 318 HIS A CA 1
ATOM 2496 C C . HIS A 1 318 ? -19.062 -14.812 -15.312 1 79.06 318 HIS A C 1
ATOM 2498 O O . HIS A 1 318 ? -20.109 -15.242 -15.812 1 79.06 318 HIS A O 1
ATOM 2504 N N . ARG A 1 319 ? -17.922 -15.266 -15.633 1 88.75 319 ARG A N 1
ATOM 2505 C CA . ARG A 1 319 ? -17.766 -16.375 -16.562 1 88.75 319 ARG A CA 1
ATOM 2506 C C . ARG A 1 319 ? -17.719 -17.703 -15.812 1 88.75 319 ARG A C 1
ATOM 2508 O O . ARG A 1 319 ? -16.828 -18.531 -16.062 1 88.75 319 ARG A O 1
ATOM 2515 N N . LEU A 1 320 ? -18.703 -17.906 -14.977 1 91.31 320 LEU A N 1
ATOM 2516 C CA . LEU A 1 320 ? -18.766 -19.094 -14.117 1 91.31 320 LEU A CA 1
ATOM 2517 C C . LEU A 1 320 ? -19.547 -20.219 -14.797 1 91.31 320 LEU A C 1
ATOM 2519 O O . LEU A 1 320 ? -20.344 -19.953 -15.711 1 91.31 320 LEU A O 1
ATOM 2523 N N . PRO A 1 321 ? -19.312 -21.438 -14.43 1 94.38 321 PRO A N 1
ATOM 2524 C CA . PRO A 1 321 ? -20.172 -22.547 -14.875 1 94.38 321 PRO A CA 1
ATOM 2525 C C . PRO A 1 321 ? -21.531 -22.516 -14.203 1 94.38 321 PRO A C 1
ATOM 2527 O O . PRO A 1 321 ? -21.797 -21.688 -13.336 1 94.38 321 PRO A O 1
ATOM 2530 N N . ARG A 1 322 ? -22.375 -23.359 -14.719 1 92.38 322 ARG A N 1
ATOM 2531 C CA . ARG A 1 322 ? -23.719 -23.438 -14.18 1 92.38 322 ARG A CA 1
ATOM 2532 C C . ARG A 1 322 ? -23.859 -24.609 -13.211 1 92.38 322 ARG A C 1
ATOM 2534 O O . ARG A 1 322 ? -23.438 -25.719 -13.508 1 92.38 322 ARG A O 1
ATOM 2541 N N . LEU A 1 323 ? -24.453 -24.328 -12.094 1 92.12 323 LEU A N 1
ATOM 2542 C CA . LEU A 1 323 ? -24.734 -25.391 -11.117 1 92.12 323 LEU A CA 1
ATOM 2543 C C . LEU A 1 323 ? -26.047 -26.094 -11.445 1 92.12 323 LEU A C 1
ATOM 2545 O O . LEU A 1 323 ? -27.078 -25.438 -11.648 1 92.12 323 LEU A O 1
ATOM 2549 N N . ASN A 1 324 ? -25.984 -27.344 -11.555 1 92.12 324 ASN A N 1
ATOM 2550 C CA . ASN A 1 324 ? -27.188 -28.156 -11.633 1 92.12 324 ASN A CA 1
ATOM 2551 C C . ASN A 1 324 ? -27.703 -28.547 -10.25 1 92.12 324 ASN A C 1
ATOM 2553 O O . ASN A 1 324 ? -27.109 -29.406 -9.586 1 92.12 324 ASN A O 1
ATOM 2557 N N . GLY A 1 325 ? -28.75 -28 -9.883 1 87.75 325 GLY A N 1
ATOM 2558 C CA . GLY A 1 325 ? -29.297 -28.203 -8.555 1 87.75 325 GLY A CA 1
ATOM 2559 C C . GLY A 1 325 ? -29.672 -29.656 -8.281 1 87.75 325 GLY A C 1
ATOM 2560 O O . GLY A 1 325 ? -29.625 -30.109 -7.137 1 87.75 325 GLY A O 1
ATOM 2561 N N . GLN A 1 326 ? -29.984 -30.391 -9.25 1 89.38 326 GLN A N 1
ATOM 2562 C CA . GLN A 1 326 ? -30.422 -31.766 -9.102 1 89.38 326 GLN A CA 1
ATOM 2563 C C . GLN A 1 326 ? -29.219 -32.688 -8.875 1 89.38 326 GLN A C 1
ATOM 2565 O O . GLN A 1 326 ? -29.266 -33.594 -8.023 1 89.38 326 GLN A O 1
ATOM 2570 N N . THR A 1 327 ? -28.156 -32.469 -9.57 1 91.31 327 THR A N 1
ATOM 2571 C CA . THR A 1 327 ? -27.016 -33.375 -9.508 1 91.31 327 THR A CA 1
ATOM 2572 C C . THR A 1 327 ? -25.938 -32.812 -8.562 1 91.31 327 THR A C 1
ATOM 2574 O O . THR A 1 327 ? -25.047 -33.562 -8.133 1 91.31 327 THR A O 1
ATOM 2577 N N . GLY A 1 328 ? -26.031 -31.5 -8.352 1 89.56 328 GLY A N 1
ATOM 2578 C CA . GLY A 1 328 ? -25 -30.859 -7.555 1 89.56 328 GLY A CA 1
ATOM 2579 C C . GLY A 1 328 ? -23.703 -30.656 -8.305 1 89.56 328 GLY A C 1
ATOM 2580 O O . GLY A 1 328 ? -22.672 -30.344 -7.703 1 89.56 328 GLY A O 1
ATOM 2581 N N . LYS A 1 329 ? -23.75 -30.938 -9.594 1 94.94 329 LYS A N 1
ATOM 2582 C CA . LYS A 1 329 ? -22.547 -30.828 -10.43 1 94.94 329 LYS A CA 1
ATOM 2583 C C . LYS A 1 329 ? -22.562 -29.531 -11.234 1 94.94 329 LYS A C 1
ATOM 2585 O O . LYS A 1 329 ? -23.625 -28.938 -11.438 1 94.94 329 LYS A O 1
ATOM 2590 N N . LEU A 1 330 ? -21.359 -29.078 -11.602 1 95.62 330 LEU A N 1
ATOM 2591 C CA . LEU A 1 330 ? -21.203 -27.906 -12.453 1 95.62 330 LEU A CA 1
ATOM 2592 C C . LEU A 1 330 ? -21.172 -28.312 -13.93 1 95.62 330 LEU A C 1
ATOM 2594 O O . LEU A 1 330 ? -20.562 -29.312 -14.289 1 95.62 330 LEU A O 1
ATOM 2598 N N . GLU A 1 331 ? -21.875 -27.516 -14.672 1 96.56 331 GLU A N 1
ATOM 2599 C CA . GLU A 1 331 ? -21.953 -27.75 -16.109 1 96.56 331 GLU A CA 1
ATOM 2600 C C . GLU A 1 331 ? -21.359 -26.578 -16.891 1 96.56 331 GLU A C 1
ATOM 2602 O O . GLU A 1 331 ? -21.516 -25.422 -16.5 1 96.56 331 GLU A O 1
ATOM 2607 N N . ALA A 1 332 ? -20.781 -26.938 -18.016 1 95.81 332 ALA A N 1
ATOM 2608 C CA . ALA A 1 332 ? -20.094 -25.922 -18.828 1 95.81 332 ALA A CA 1
ATOM 2609 C C . ALA A 1 332 ? -21.078 -24.984 -19.5 1 95.81 332 ALA A C 1
ATOM 2611 O O . ALA A 1 332 ? -22.141 -25.422 -19.953 1 95.81 332 ALA A O 1
ATOM 2612 N N . ILE A 1 333 ? -20.734 -23.734 -19.453 1 94.62 333 ILE A N 1
ATOM 2613 C CA . ILE A 1 333 ? -21.375 -22.75 -20.328 1 94.62 333 ILE A CA 1
ATOM 2614 C C . ILE A 1 333 ? -20.453 -22.438 -21.5 1 94.62 333 ILE A C 1
ATOM 2616 O O . ILE A 1 333 ? -19.422 -21.766 -21.344 1 94.62 333 ILE A O 1
ATOM 2620 N N . ARG A 1 334 ? -20.797 -22.781 -22.625 1 90.69 334 ARG A N 1
ATOM 2621 C CA . ARG A 1 334 ? -19.922 -22.766 -23.797 1 90.69 334 ARG A CA 1
ATOM 2622 C C . ARG A 1 334 ? -19.562 -21.344 -24.188 1 90.69 334 ARG A C 1
ATOM 2624 O O . ARG A 1 334 ? -18.5 -21.125 -24.781 1 90.69 334 ARG A O 1
ATOM 2631 N N . THR A 1 335 ? -20.359 -20.453 -23.812 1 92.38 335 THR A N 1
ATOM 2632 C CA . THR A 1 335 ? -20.094 -19.078 -24.219 1 92.38 335 THR A CA 1
ATOM 2633 C C . THR A 1 335 ? -19.109 -18.422 -23.266 1 92.38 335 THR A C 1
ATOM 2635 O O . THR A 1 335 ? -18.578 -17.344 -23.547 1 92.38 335 THR A O 1
ATOM 2638 N N . ASN A 1 336 ? -18.906 -19.047 -22.141 1 94.19 336 ASN A N 1
ATOM 2639 C CA . ASN A 1 336 ? -17.875 -18.578 -21.219 1 94.19 336 ASN A CA 1
ATOM 2640 C C . ASN A 1 336 ? -16.5 -19.125 -21.594 1 94.19 336 ASN A C 1
ATOM 2642 O O . ASN A 1 336 ? -16.188 -20.281 -21.281 1 94.19 336 ASN A O 1
ATOM 2646 N N . LEU A 1 337 ? -15.711 -18.281 -22.125 1 94.69 337 LEU A N 1
ATOM 2647 C CA . LEU A 1 337 ? -14.445 -18.734 -22.688 1 94.69 337 LEU A CA 1
ATOM 2648 C C . LEU A 1 337 ? -13.336 -18.672 -21.656 1 94.69 337 LEU A C 1
ATOM 2650 O O . LEU A 1 337 ? -12.477 -17.781 -21.688 1 94.69 337 LEU A O 1
ATOM 2654 N N . ASN A 1 338 ? -13.227 -19.609 -20.828 1 95.69 338 ASN A N 1
ATOM 2655 C CA . ASN A 1 338 ? -12.141 -19.781 -19.859 1 95.69 338 ASN A CA 1
ATOM 2656 C C . ASN A 1 338 ? -11.82 -21.25 -19.625 1 95.69 338 ASN A C 1
ATOM 2658 O O . ASN A 1 338 ? -12.57 -22.125 -20.078 1 95.69 338 ASN A O 1
ATOM 2662 N N . LEU A 1 339 ? -10.758 -21.516 -19.078 1 97 339 LEU A N 1
ATOM 2663 C CA . LEU A 1 339 ? -10.25 -22.875 -18.906 1 97 339 LEU A CA 1
ATOM 2664 C C . LEU A 1 339 ? -11.156 -23.688 -17.984 1 97 339 LEU A C 1
ATOM 2666 O O . LEU A 1 339 ? -11.258 -24.906 -18.125 1 97 339 LEU A O 1
ATOM 2670 N N . VAL A 1 340 ? -11.875 -23.062 -17.031 1 97.06 340 VAL A N 1
ATOM 2671 C CA . VAL A 1 340 ? -12.797 -23.719 -16.109 1 97.06 340 VAL A CA 1
ATOM 2672 C C . VAL A 1 340 ? -13.945 -24.359 -16.906 1 97.06 340 VAL A C 1
ATOM 2674 O O . VAL A 1 340 ? -14.188 -25.562 -16.781 1 97.06 340 VAL A O 1
ATOM 2677 N N . ASN A 1 341 ? -14.586 -23.578 -17.75 1 96.94 341 ASN A N 1
ATOM 2678 C CA . ASN A 1 341 ? -15.688 -24.078 -18.578 1 96.94 341 ASN A CA 1
ATOM 2679 C C . ASN A 1 341 ? -15.195 -25.062 -19.641 1 96.94 341 ASN A C 1
ATOM 2681 O O . ASN A 1 341 ? -15.859 -26.047 -19.938 1 96.94 341 ASN A O 1
ATOM 2685 N N . LEU A 1 342 ? -14.047 -24.766 -20.219 1 97.19 342 LEU A N 1
ATOM 2686 C CA . LEU A 1 342 ? -13.484 -25.656 -21.219 1 97.19 342 LEU A CA 1
ATOM 2687 C C . LEU A 1 342 ? -13.234 -27.047 -20.641 1 97.19 342 LEU A C 1
ATOM 2689 O O . LEU A 1 342 ? -13.484 -28.047 -21.312 1 97.19 342 LEU A O 1
ATOM 2693 N N . THR A 1 343 ? -12.719 -27.109 -19.453 1 97.69 343 THR A N 1
ATOM 2694 C CA . THR A 1 343 ? -12.453 -28.375 -18.781 1 97.69 343 THR A CA 1
ATOM 2695 C C . THR A 1 343 ? -13.742 -29.156 -18.578 1 97.69 343 THR A C 1
ATOM 2697 O O . THR A 1 343 ? -13.781 -30.375 -18.812 1 97.69 343 THR A O 1
ATOM 2700 N N . LEU A 1 344 ? -14.781 -28.469 -18.156 1 97.31 344 LEU A N 1
ATOM 2701 C CA . LEU A 1 344 ? -16.078 -29.109 -17.969 1 97.31 344 LEU A CA 1
ATOM 2702 C C . LEU A 1 344 ? -16.656 -29.562 -19.312 1 97.31 344 LEU A C 1
ATOM 2704 O O . LEU A 1 344 ? -17.359 -30.578 -19.375 1 97.31 344 LEU A O 1
ATOM 2708 N N . TRP A 1 345 ? -16.344 -28.812 -20.328 1 96.62 345 TRP A N 1
ATOM 2709 C CA . TRP A 1 345 ? -16.797 -29.188 -21.656 1 96.62 345 TRP A CA 1
ATOM 2710 C C . TRP A 1 345 ? -16.125 -30.469 -22.125 1 96.62 345 TRP A C 1
ATOM 2712 O O . TRP A 1 345 ? -16.766 -31.328 -22.75 1 96.62 345 TRP A O 1
ATOM 2722 N N . ILE A 1 346 ? -14.906 -30.641 -21.844 1 97.19 346 ILE A N 1
ATOM 2723 C CA . ILE A 1 346 ? -14.109 -31.766 -22.312 1 97.19 346 ILE A CA 1
ATOM 2724 C C . ILE A 1 346 ? -14.391 -33 -21.438 1 97.19 346 ILE A C 1
ATOM 2726 O O . ILE A 1 346 ? -14.625 -34.094 -21.953 1 97.19 346 ILE A O 1
ATOM 2730 N N . LEU A 1 347 ? -14.5 -32.812 -20.094 1 97.69 347 LEU A N 1
ATOM 2731 C CA . LEU A 1 347 ? -14.555 -33.938 -19.156 1 97.69 347 LEU A CA 1
ATOM 2732 C C . LEU A 1 347 ? -15.992 -34.25 -18.766 1 97.69 347 LEU A C 1
ATOM 2734 O O . LEU A 1 347 ? -16.281 -35.344 -18.25 1 97.69 347 LEU A O 1
ATOM 2738 N N . GLY A 1 348 ? -16.875 -33.312 -18.938 1 96.88 348 GLY A N 1
ATOM 2739 C CA . GLY A 1 348 ? -18.25 -33.438 -18.469 1 96.88 348 GLY A CA 1
ATOM 2740 C C . GLY A 1 348 ? -18.469 -32.781 -17.109 1 96.88 348 GLY A C 1
ATOM 2741 O O . GLY A 1 348 ? -17.547 -32.219 -16.531 1 96.88 348 GLY A O 1
ATOM 2742 N N . PRO A 1 349 ? -19.719 -32.875 -16.656 1 97.31 349 PRO A N 1
ATOM 2743 C CA . PRO A 1 349 ? -20.062 -32.219 -15.391 1 97.31 349 PRO A CA 1
ATOM 2744 C C . PRO A 1 349 ? -19.297 -32.812 -14.211 1 97.31 349 PRO A C 1
ATOM 2746 O O . PRO A 1 349 ? -19.094 -34.031 -14.133 1 97.31 349 PRO A O 1
ATOM 2749 N N . LEU A 1 350 ? -18.812 -32 -13.383 1 97.25 350 LEU A N 1
ATOM 2750 C CA . LEU A 1 350 ? -18.078 -32.344 -12.18 1 97.25 350 LEU A CA 1
ATOM 2751 C C . LEU A 1 350 ? -18.562 -31.562 -10.977 1 97.25 350 LEU A C 1
ATOM 2753 O O . LEU A 1 350 ? -19.141 -30.484 -11.141 1 97.25 350 LEU A O 1
ATOM 2757 N N . THR A 1 351 ? -18.406 -32.188 -9.789 1 94.88 351 THR A N 1
ATOM 2758 C CA . THR A 1 351 ? -18.594 -31.359 -8.602 1 94.88 351 THR A CA 1
ATOM 2759 C C . THR A 1 351 ? -17.531 -30.266 -8.516 1 94.88 351 THR A C 1
ATOM 2761 O O . THR A 1 351 ? -16.469 -30.391 -9.125 1 94.88 351 THR A O 1
ATOM 2764 N N . GLU A 1 352 ? -17.828 -29.25 -7.859 1 94.25 352 GLU A N 1
ATOM 2765 C CA . GLU A 1 352 ? -16.875 -28.156 -7.723 1 94.25 352 GLU A CA 1
ATOM 2766 C C . GLU A 1 352 ? -15.547 -28.656 -7.164 1 94.25 352 GLU A C 1
ATOM 2768 O O . GLU A 1 352 ? -14.484 -28.25 -7.637 1 94.25 352 GLU A O 1
ATOM 2773 N N . ARG A 1 353 ? -15.617 -29.469 -6.172 1 93 353 ARG A N 1
ATOM 2774 C CA . ARG A 1 353 ? -14.422 -30.047 -5.566 1 93 353 ARG A CA 1
ATOM 2775 C C . ARG A 1 353 ? -13.609 -30.812 -6.598 1 93 353 ARG A C 1
ATOM 2777 O O . ARG A 1 353 ? -12.391 -30.656 -6.688 1 93 353 ARG A O 1
ATOM 2784 N N . GLN A 1 354 ? -14.242 -31.656 -7.328 1 95 354 GLN A N 1
ATOM 2785 C CA . GLN A 1 354 ? -13.586 -32.469 -8.359 1 95 354 GLN A CA 1
ATOM 2786 C C . GLN A 1 354 ? -12.938 -31.578 -9.414 1 95 354 GLN A C 1
ATOM 2788 O O . GLN A 1 354 ? -11.812 -31.828 -9.844 1 95 354 GLN A O 1
ATOM 2793 N N . LEU A 1 355 ? -13.688 -30.625 -9.82 1 96.06 355 LEU A N 1
ATOM 2794 C CA . LEU A 1 355 ? -13.188 -29.703 -10.828 1 96.06 355 LEU A CA 1
ATOM 2795 C C . LEU A 1 355 ? -11.93 -29 -10.336 1 96.06 355 LEU A C 1
ATOM 2797 O O . LEU A 1 355 ? -10.945 -28.875 -11.078 1 96.06 355 LEU A O 1
ATOM 2801 N N . CYS A 1 356 ? -11.977 -28.531 -9.125 1 95.06 356 CYS A N 1
ATOM 2802 C CA . CYS A 1 356 ? -10.828 -27.859 -8.539 1 95.06 356 CYS A CA 1
ATOM 2803 C C . CYS A 1 356 ? -9.609 -28.766 -8.516 1 95.06 356 CYS A C 1
ATOM 2805 O O . CYS A 1 356 ? -8.5 -28.344 -8.859 1 95.06 356 CYS A O 1
ATOM 2807 N N . ILE A 1 357 ? -9.781 -30 -8.133 1 94.88 357 ILE A N 1
ATOM 2808 C CA . ILE A 1 357 ? -8.703 -30.969 -8.055 1 94.88 357 ILE A CA 1
ATOM 2809 C C . ILE A 1 357 ? -8.133 -31.219 -9.445 1 94.88 357 ILE A C 1
ATOM 2811 O O . ILE A 1 357 ? -6.91 -31.281 -9.625 1 94.88 357 ILE A O 1
ATOM 2815 N N . VAL A 1 358 ? -9 -31.344 -10.406 1 96.56 358 VAL A N 1
ATOM 2816 C CA . VAL A 1 358 ? -8.57 -31.578 -11.781 1 96.56 358 VAL A CA 1
ATOM 2817 C C . VAL A 1 358 ? -7.723 -30.406 -12.266 1 96.56 358 VAL A C 1
ATOM 2819 O O . VAL A 1 358 ? -6.648 -30.609 -12.836 1 96.56 358 VAL A O 1
ATOM 2822 N N . LEU A 1 359 ? -8.172 -29.25 -12.055 1 97.06 359 LEU A N 1
ATOM 2823 C CA . LEU A 1 359 ? -7.477 -28.062 -12.531 1 97.06 359 LEU A CA 1
ATOM 2824 C C . LEU A 1 359 ? -6.152 -27.875 -11.805 1 97.06 359 LEU A C 1
ATOM 2826 O O . LEU A 1 359 ? -5.148 -27.5 -12.414 1 97.06 359 LEU A O 1
ATOM 2830 N N . CYS A 1 360 ? -6.129 -28.094 -10.516 1 96.06 360 CYS A N 1
ATOM 2831 C CA . CYS A 1 360 ? -4.895 -28.016 -9.75 1 96.06 360 CYS A CA 1
ATOM 2832 C C . CYS A 1 360 ? -3.906 -29.094 -10.18 1 96.06 360 CYS A C 1
ATOM 2834 O O . CYS A 1 360 ? -2.697 -28.859 -10.227 1 96.06 360 CYS A O 1
ATOM 2836 N N . SER A 1 361 ? -4.449 -30.266 -10.453 1 96 361 SER A N 1
ATOM 2837 C CA . SER A 1 361 ? -3.596 -31.344 -10.953 1 96 361 SER A CA 1
ATOM 2838 C C . SER A 1 361 ? -2.988 -30.969 -12.305 1 96 361 SER A C 1
ATOM 2840 O O . SER A 1 361 ? -1.827 -31.297 -12.57 1 96 361 SER A O 1
ATOM 2842 N N . PHE A 1 362 ? -3.814 -30.375 -13.102 1 97.19 362 PHE A N 1
ATOM 2843 C CA . PHE A 1 362 ? -3.303 -29.906 -14.383 1 97.19 362 PHE A CA 1
ATOM 2844 C C . PHE A 1 362 ? -2.195 -28.875 -14.172 1 97.19 362 PHE A C 1
ATOM 2846 O O . PHE A 1 362 ? -1.174 -28.922 -14.867 1 97.19 362 PHE A O 1
ATOM 2853 N N . GLN A 1 363 ? -2.359 -27.969 -13.242 1 97.44 363 GLN A N 1
ATOM 2854 C CA . GLN A 1 363 ? -1.331 -27 -12.875 1 97.44 363 GLN A CA 1
ATOM 2855 C C . GLN A 1 363 ? -0.051 -27.688 -12.43 1 97.44 363 GLN A C 1
ATOM 2857 O O . GLN A 1 363 ? 1.045 -27.328 -12.859 1 97.44 363 GLN A O 1
ATOM 2862 N N . ALA A 1 364 ? -0.181 -28.672 -11.57 1 96.25 364 ALA A N 1
ATOM 2863 C CA . ALA A 1 364 ? 0.967 -29.422 -11.062 1 96.25 364 ALA A CA 1
ATOM 2864 C C . ALA A 1 364 ? 1.698 -30.141 -12.203 1 96.25 364 ALA A C 1
ATOM 2866 O O . ALA A 1 364 ? 2.93 -30.156 -12.242 1 96.25 364 ALA A O 1
ATOM 2867 N N . PHE A 1 365 ? 0.913 -30.703 -13.062 1 96.5 365 PHE A N 1
ATOM 2868 C CA . PHE A 1 365 ? 1.479 -31.391 -14.211 1 96.5 365 PHE A CA 1
ATOM 2869 C C . PHE A 1 365 ? 2.305 -30.438 -15.07 1 96.5 365 PHE A C 1
ATOM 2871 O O . PHE A 1 365 ? 3.438 -30.75 -15.445 1 96.5 365 PHE A O 1
ATOM 2878 N N . CYS A 1 366 ? 1.738 -29.328 -15.398 1 96.62 366 CYS A N 1
ATOM 2879 C CA . CYS A 1 366 ? 2.434 -28.344 -16.219 1 96.62 366 CYS A CA 1
ATOM 2880 C C . CYS A 1 366 ? 3.703 -27.859 -15.539 1 96.62 366 CYS A C 1
ATOM 2882 O O . CYS A 1 366 ? 4.734 -27.672 -16.188 1 96.62 366 CYS A O 1
ATOM 2884 N N . CYS A 1 367 ? 3.637 -27.625 -14.258 1 96.25 367 CYS A N 1
ATOM 2885 C CA . CYS A 1 367 ? 4.812 -27.203 -13.508 1 96.25 367 CYS A CA 1
ATOM 2886 C C . CYS A 1 367 ? 5.895 -28.281 -13.539 1 96.25 367 CYS A C 1
ATOM 2888 O O . CYS A 1 367 ? 7.074 -27.969 -13.719 1 96.25 367 CYS A O 1
ATOM 2890 N N . ALA A 1 368 ? 5.496 -29.516 -13.344 1 94.5 368 ALA A N 1
ATOM 2891 C CA . ALA A 1 368 ? 6.441 -30.641 -13.398 1 94.5 368 ALA A CA 1
ATOM 2892 C C . ALA A 1 368 ? 7.094 -30.719 -14.773 1 94.5 368 ALA A C 1
ATOM 2894 O O . ALA A 1 368 ? 8.305 -30.938 -14.883 1 94.5 368 ALA A O 1
ATOM 2895 N N . MET A 1 369 ? 6.305 -30.578 -15.773 1 94.31 369 MET A N 1
ATOM 2896 C CA . MET A 1 369 ? 6.824 -30.609 -17.141 1 94.31 369 MET A CA 1
ATOM 2897 C C . MET A 1 369 ? 7.797 -29.453 -17.375 1 94.31 369 MET A C 1
ATOM 2899 O O . MET A 1 369 ? 8.812 -29.625 -18.047 1 94.31 369 MET A O 1
ATOM 2903 N N . GLY A 1 370 ? 7.418 -28.281 -16.828 1 93.12 370 GLY A N 1
ATOM 2904 C CA . GLY A 1 370 ? 8.328 -27.156 -16.922 1 93.12 370 GLY A CA 1
ATOM 2905 C C . GLY A 1 370 ? 9.672 -27.422 -16.281 1 93.12 370 GLY A C 1
ATOM 2906 O O . GLY A 1 370 ? 10.719 -27.094 -16.859 1 93.12 370 GLY A O 1
ATOM 2907 N N . LEU A 1 371 ? 9.688 -27.984 -15.125 1 92.19 371 LEU A N 1
ATOM 2908 C CA . LEU A 1 371 ? 10.93 -28.328 -14.445 1 92.19 371 LEU A CA 1
ATOM 2909 C C . LEU A 1 371 ? 11.727 -29.359 -15.242 1 92.19 371 LEU A C 1
ATOM 2911 O O . LEU A 1 371 ? 12.953 -29.25 -15.336 1 92.19 371 LEU A O 1
ATOM 2915 N N . PHE A 1 372 ? 11.039 -30.297 -15.82 1 90.75 372 PHE A N 1
ATOM 2916 C CA . PHE A 1 372 ? 11.68 -31.328 -16.625 1 90.75 372 PHE A CA 1
ATOM 2917 C C . PHE A 1 372 ? 12.312 -30.719 -17.875 1 90.75 372 PHE A C 1
ATOM 2919 O O . PHE A 1 372 ? 13.445 -31.062 -18.219 1 90.75 372 PHE A O 1
ATOM 2926 N N . LEU A 1 373 ? 11.562 -29.906 -18.531 1 87.25 373 LEU A N 1
ATOM 2927 C CA . LEU A 1 373 ? 12.07 -29.266 -19.734 1 87.25 373 LEU A CA 1
ATOM 2928 C C . LEU A 1 373 ? 13.32 -28.438 -19.422 1 87.25 373 LEU A C 1
ATOM 2930 O O . LEU A 1 373 ? 14.258 -28.391 -20.234 1 87.25 373 LEU A O 1
ATOM 2934 N N . ARG A 1 374 ? 13.352 -27.781 -18.359 1 82.31 374 ARG A N 1
ATOM 2935 C CA . ARG A 1 374 ? 14.523 -27 -17.953 1 82.31 374 ARG A CA 1
ATOM 2936 C C . ARG A 1 374 ? 15.719 -27.922 -17.703 1 82.31 374 ARG A C 1
ATOM 2938 O O . ARG A 1 374 ? 16.844 -27.594 -18.109 1 82.31 374 ARG A O 1
ATOM 2945 N N . ALA A 1 375 ? 15.469 -28.984 -17.031 1 77.81 375 ALA A N 1
ATOM 2946 C CA . ALA A 1 375 ? 16.547 -29.922 -16.75 1 77.81 375 ALA A CA 1
ATOM 2947 C C . ALA A 1 375 ? 17.078 -30.531 -18.047 1 77.81 375 ALA A C 1
ATOM 2949 O O . ALA A 1 375 ? 18.281 -30.734 -18.203 1 77.81 375 ALA A O 1
ATOM 2950 N N . TRP A 1 376 ? 16.109 -30.766 -18.922 1 72.5 376 TRP A N 1
ATOM 2951 C CA . TRP A 1 376 ? 16.469 -31.375 -20.188 1 72.5 376 TRP A CA 1
ATOM 2952 C C . TRP A 1 376 ? 17.125 -30.344 -21.109 1 72.5 376 TRP A C 1
ATOM 2954 O O . TRP A 1 376 ? 18.109 -30.656 -21.797 1 72.5 376 TRP A O 1
ATOM 2964 N N . ALA A 1 377 ? 16.5 -29.125 -21.188 1 60.5 377 ALA A N 1
ATOM 2965 C CA . ALA A 1 377 ? 17.047 -28.078 -22.047 1 60.5 377 ALA A CA 1
ATOM 2966 C C . ALA A 1 377 ? 18.438 -27.672 -21.578 1 60.5 377 ALA A C 1
ATOM 2968 O O . ALA A 1 377 ? 19.297 -27.344 -22.406 1 60.5 377 ALA A O 1
ATOM 2969 N N . LEU A 1 378 ? 18.641 -27.531 -20.312 1 54.91 378 LEU A N 1
ATOM 2970 C CA . LEU A 1 378 ? 19.984 -27.281 -19.797 1 54.91 378 LEU A CA 1
ATOM 2971 C C . LEU A 1 378 ? 20.953 -28.359 -20.266 1 54.91 378 LEU A C 1
ATOM 2973 O O . LEU A 1 378 ? 22.156 -28.094 -20.438 1 54.91 378 LEU A O 1
ATOM 2977 N N . HIS A 1 379 ? 20.344 -29.547 -20.469 1 49.47 379 HIS A N 1
ATOM 2978 C CA . HIS A 1 379 ? 21.219 -30.594 -21 1 49.47 379 HIS A CA 1
ATOM 2979 C C . HIS A 1 379 ? 21.438 -30.422 -22.5 1 49.47 379 HIS A C 1
ATOM 2981 O O . HIS A 1 379 ? 22.469 -30.859 -23.031 1 49.47 379 HIS A O 1
ATOM 2987 N N . TRP A 1 380 ? 20.453 -29.781 -23.125 1 43.25 380 TRP A N 1
ATOM 2988 C CA . TRP A 1 380 ? 20.609 -29.672 -24.562 1 43.25 380 TRP A CA 1
ATOM 2989 C C . TRP A 1 380 ? 21.172 -28.297 -24.953 1 43.25 380 TRP A C 1
ATOM 2991 O O . TRP A 1 380 ? 21.375 -28.016 -26.125 1 43.25 380 TRP A O 1
ATOM 3001 N N . LEU A 1 381 ? 21.219 -27.359 -24.109 1 41.16 381 LEU A N 1
ATOM 3002 C CA . LEU A 1 381 ? 21.953 -26.141 -24.453 1 41.16 381 LEU A CA 1
ATOM 3003 C C . LEU A 1 381 ? 23.422 -26.266 -24.062 1 41.16 381 LEU A C 1
ATOM 3005 O O . LEU A 1 381 ? 23.75 -26.859 -23.031 1 41.16 381 LEU A O 1
ATOM 3009 N N . MET B 1 1 ? -11.906 31.375 -2.746 1 43.31 1 MET B N 1
ATOM 3010 C CA . MET B 1 1 ? -11.289 30.156 -2.221 1 43.31 1 MET B CA 1
ATOM 3011 C C . MET B 1 1 ? -9.945 30.469 -1.562 1 43.31 1 MET B C 1
ATOM 3013 O O . MET B 1 1 ? -9.133 31.203 -2.123 1 43.31 1 MET B O 1
ATOM 3017 N N . PRO B 1 2 ? -9.883 30.391 -0.231 1 52.84 2 PRO B N 1
ATOM 3018 C CA . PRO B 1 2 ? -8.703 30.625 0.607 1 52.84 2 PRO B CA 1
ATOM 3019 C C . PRO B 1 2 ? -7.457 29.922 0.093 1 52.84 2 PRO B C 1
ATOM 3021 O O . PRO B 1 2 ? -6.422 29.906 0.768 1 52.84 2 PRO B O 1
ATOM 3024 N N . LEU B 1 3 ? -7.605 29.312 -1.159 1 59.12 3 LEU B N 1
ATOM 3025 C CA . LEU B 1 3 ? -6.41 28.656 -1.68 1 59.12 3 LEU B CA 1
ATOM 3026 C C . LEU B 1 3 ? -5.293 29.672 -1.913 1 59.12 3 LEU B C 1
ATOM 3028 O O . LEU B 1 3 ? -4.113 29.312 -1.906 1 59.12 3 LEU B O 1
ATOM 3032 N N . LEU B 1 4 ? -5.773 30.891 -1.95 1 58.06 4 LEU B N 1
ATOM 3033 C CA . LEU B 1 4 ? -4.766 31.922 -2.125 1 58.06 4 LEU B CA 1
ATOM 3034 C C . LEU B 1 4 ? -3.826 31.984 -0.924 1 58.06 4 LEU B C 1
ATOM 3036 O O . LEU B 1 4 ? -2.629 32.219 -1.078 1 58.06 4 LEU B O 1
ATOM 3040 N N . GLY B 1 5 ? -4.367 31.734 0.155 1 66.5 5 GLY B N 1
ATOM 3041 C CA . GLY B 1 5 ? -3.549 31.688 1.355 1 66.5 5 GLY B CA 1
ATOM 3042 C C . GLY B 1 5 ? -2.518 30.578 1.34 1 66.5 5 GLY B C 1
ATOM 3043 O O . GLY B 1 5 ? -1.45 30.703 1.943 1 66.5 5 GLY B O 1
ATOM 3044 N N . PHE B 1 6 ? -2.771 29.625 0.488 1 71.5 6 PHE B N 1
ATOM 3045 C CA . PHE B 1 6 ? -1.842 28.5 0.407 1 71.5 6 PHE B CA 1
ATOM 3046 C C . PHE B 1 6 ? -0.806 28.734 -0.685 1 71.5 6 PHE B C 1
ATOM 3048 O O . PHE B 1 6 ? 0.285 28.156 -0.647 1 71.5 6 PHE B O 1
ATOM 3055 N N . VAL B 1 7 ? -1.064 29.688 -1.533 1 71.81 7 VAL B N 1
ATOM 3056 C CA . VAL B 1 7 ? -0.241 29.844 -2.729 1 71.81 7 VAL B CA 1
ATOM 3057 C C . VAL B 1 7 ? 0.801 30.938 -2.51 1 71.81 7 VAL B C 1
ATOM 3059 O O . VAL B 1 7 ? 1.938 30.812 -2.973 1 71.81 7 VAL B O 1
ATOM 3062 N N . LEU B 1 8 ? 0.459 31.938 -1.713 1 71 8 LEU B N 1
ATOM 3063 C CA . LEU B 1 8 ? 1.377 33.062 -1.522 1 71 8 LEU B CA 1
ATOM 3064 C C . LEU B 1 8 ? 2.668 32.594 -0.858 1 71 8 LEU B C 1
ATOM 3066 O O . LEU B 1 8 ? 3.764 32.906 -1.336 1 71 8 LEU B O 1
ATOM 3070 N N . PRO B 1 9 ? 2.527 31.766 0.077 1 76.69 9 PRO B N 1
ATOM 3071 C CA . PRO B 1 9 ? 3.764 31.281 0.695 1 76.69 9 PRO B CA 1
ATOM 3072 C C . PRO B 1 9 ? 4.578 30.391 -0.235 1 76.69 9 PRO B C 1
ATOM 3074 O O . PRO B 1 9 ? 5.785 30.219 -0.041 1 76.69 9 PRO B O 1
ATOM 3077 N N . PHE B 1 10 ? 3.93 29.906 -1.228 1 86.12 10 PHE B N 1
ATOM 3078 C CA . PHE B 1 10 ? 4.656 29.094 -2.191 1 86.12 10 PHE B CA 1
ATOM 3079 C C . PHE B 1 10 ? 5.641 29.938 -2.988 1 86.12 10 PHE B C 1
ATOM 3081 O O . PHE B 1 10 ? 6.738 29.484 -3.314 1 86.12 10 PHE B O 1
ATOM 3088 N N . PHE B 1 11 ? 5.25 31.203 -3.207 1 86.5 11 PHE B N 1
ATOM 3089 C CA . PHE B 1 11 ? 6.141 32.125 -3.9 1 86.5 11 PHE B CA 1
ATOM 3090 C C . PHE B 1 11 ? 7.398 32.375 -3.08 1 86.5 11 PHE B C 1
ATOM 3092 O O . PHE B 1 11 ? 8.492 32.5 -3.635 1 86.5 11 PHE B O 1
ATOM 3099 N N . ALA B 1 12 ? 7.168 32.562 -1.781 1 86.94 12 ALA B N 1
ATOM 3100 C CA . ALA B 1 12 ? 8.328 32.719 -0.91 1 86.94 12 ALA B CA 1
ATOM 3101 C C . ALA B 1 12 ? 9.289 31.531 -1.057 1 86.94 12 ALA B C 1
ATOM 3103 O O . ALA B 1 12 ? 10.508 31.703 -1.115 1 86.94 12 ALA B O 1
ATOM 3104 N N . PHE B 1 13 ? 8.781 30.375 -1.113 1 90.75 13 PHE B N 1
ATOM 3105 C CA . PHE B 1 13 ? 9.586 29.172 -1.316 1 90.75 13 PHE B CA 1
ATOM 3106 C C . PHE B 1 13 ? 10.359 29.25 -2.625 1 90.75 13 PHE B C 1
ATOM 3108 O O . PHE B 1 13 ? 11.562 28.984 -2.658 1 90.75 13 PHE B O 1
ATOM 3115 N N . VAL B 1 14 ? 9.688 29.688 -3.689 1 89.81 14 VAL B N 1
ATOM 3116 C CA . VAL B 1 14 ? 10.32 29.766 -5.004 1 89.81 14 VAL B CA 1
ATOM 3117 C C . VAL B 1 14 ? 11.477 30.766 -4.965 1 89.81 14 VAL B C 1
ATOM 3119 O O . VAL B 1 14 ? 12.562 30.484 -5.48 1 89.81 14 VAL B O 1
ATOM 3122 N N . VAL B 1 15 ? 11.289 31.859 -4.305 1 89.31 15 VAL B N 1
ATOM 3123 C CA . VAL B 1 15 ? 12.312 32.906 -4.211 1 89.31 15 VAL B CA 1
ATOM 3124 C C . VAL B 1 15 ? 13.508 32.375 -3.424 1 89.31 15 VAL B C 1
ATOM 3126 O O . VAL B 1 15 ? 14.656 32.5 -3.863 1 89.31 15 VAL B O 1
ATOM 3129 N N . VAL B 1 16 ? 13.227 31.781 -2.312 1 89.5 16 VAL B N 1
ATOM 3130 C CA . VAL B 1 16 ? 14.297 31.266 -1.465 1 89.5 16 VAL B CA 1
ATOM 3131 C C . VAL B 1 16 ? 15.039 30.141 -2.197 1 89.5 16 VAL B C 1
ATOM 3133 O O . VAL B 1 16 ? 16.266 30.047 -2.113 1 89.5 16 VAL B O 1
ATOM 3136 N N . LEU B 1 17 ? 14.328 29.344 -2.854 1 91.44 17 LEU B N 1
ATOM 3137 C CA . LEU B 1 17 ? 14.914 28.25 -3.611 1 91.44 17 LEU B CA 1
ATOM 3138 C C . LEU B 1 17 ? 15.867 28.781 -4.684 1 91.44 17 LEU B C 1
ATOM 3140 O O . LEU B 1 17 ? 17 28.297 -4.805 1 91.44 17 LEU B O 1
ATOM 3144 N N . LEU B 1 18 ? 15.406 29.781 -5.445 1 88.62 18 LEU B N 1
ATOM 3145 C CA . LEU B 1 18 ? 16.203 30.344 -6.527 1 88.62 18 LEU B CA 1
ATOM 3146 C C . LEU B 1 18 ? 17.438 31.047 -5.988 1 88.62 18 LEU B C 1
ATOM 3148 O O . LEU B 1 18 ? 18.5 31.031 -6.637 1 88.62 18 LEU B O 1
ATOM 3152 N N . GLU B 1 19 ? 17.375 31.562 -4.816 1 88.44 19 GLU B N 1
ATOM 3153 C CA . GLU B 1 19 ? 18.516 32.25 -4.191 1 88.44 19 GLU B CA 1
ATOM 3154 C C . GLU B 1 19 ? 19.562 31.25 -3.709 1 88.44 19 GLU B C 1
ATOM 3156 O O . GLU B 1 19 ? 20.75 31.562 -3.682 1 88.44 19 GLU B O 1
ATOM 3161 N N . ASN B 1 20 ? 19.141 30.078 -3.373 1 89.06 20 ASN B N 1
ATOM 3162 C CA . ASN B 1 20 ? 20.047 29.172 -2.684 1 89.06 20 ASN B CA 1
ATOM 3163 C C . ASN B 1 20 ? 20.438 27.984 -3.564 1 89.06 20 ASN B C 1
ATOM 3165 O O . ASN B 1 20 ? 21.438 27.312 -3.297 1 89.06 20 ASN B O 1
ATOM 3169 N N . ALA B 1 21 ? 19.656 27.719 -4.559 1 87.5 21 ALA B N 1
ATOM 3170 C CA . ALA B 1 21 ? 19.922 26.562 -5.414 1 87.5 21 ALA B CA 1
ATOM 3171 C C . ALA B 1 21 ? 21.141 26.828 -6.305 1 87.5 21 ALA B C 1
ATOM 3173 O O . ALA B 1 21 ? 21.406 27.969 -6.695 1 87.5 21 ALA B O 1
ATOM 3174 N N . ARG B 1 22 ? 21.859 25.828 -6.566 1 87.31 22 ARG B N 1
ATOM 3175 C CA . ARG B 1 22 ? 22.984 25.891 -7.496 1 87.31 22 ARG B CA 1
ATOM 3176 C C . ARG B 1 22 ? 22.531 25.562 -8.914 1 87.31 22 ARG B C 1
ATOM 3178 O O . ARG B 1 22 ? 21.516 24.906 -9.117 1 87.31 22 ARG B O 1
ATOM 3185 N N . LEU B 1 23 ? 23.297 25.953 -9.844 1 83.06 23 LEU B N 1
ATOM 3186 C CA . LEU B 1 23 ? 22.984 25.719 -11.25 1 83.06 23 LEU B CA 1
ATOM 3187 C C . LEU B 1 23 ? 22.891 24.234 -11.547 1 83.06 23 LEU B C 1
ATOM 3189 O O . LEU B 1 23 ? 22.078 23.812 -12.375 1 83.06 23 LEU B O 1
ATOM 3193 N N . GLU B 1 24 ? 23.641 23.438 -10.828 1 82.94 24 GLU B N 1
ATOM 3194 C CA . GLU B 1 24 ? 23.688 22 -11.07 1 82.94 24 GLU B CA 1
ATOM 3195 C C . GLU B 1 24 ? 22.391 21.312 -10.641 1 82.94 24 GLU B C 1
ATOM 3197 O O . GLU B 1 24 ? 22.078 20.203 -11.094 1 82.94 24 GLU B O 1
ATOM 3202 N N . ASP B 1 25 ? 21.719 21.984 -9.766 1 85.75 25 ASP B N 1
ATOM 3203 C CA . ASP B 1 25 ? 20.5 21.406 -9.219 1 85.75 25 ASP B CA 1
ATOM 3204 C C . ASP B 1 25 ? 19.281 21.766 -10.07 1 85.75 25 ASP B C 1
ATOM 3206 O O . ASP B 1 25 ? 18.203 21.203 -9.906 1 85.75 25 ASP B O 1
ATOM 3210 N N . CYS B 1 26 ? 19.438 22.641 -11.023 1 85.88 26 CYS B N 1
ATOM 3211 C CA . CYS B 1 26 ? 18.328 23.297 -11.711 1 85.88 26 CYS B CA 1
ATOM 3212 C C . CYS B 1 26 ? 17.547 22.281 -12.555 1 85.88 26 CYS B C 1
ATOM 3214 O O . CYS B 1 26 ? 16.328 22.344 -12.625 1 85.88 26 CYS B O 1
ATOM 3216 N N . LYS B 1 27 ? 18.25 21.406 -13.203 1 86.06 27 LYS B N 1
ATOM 3217 C CA . LYS B 1 27 ? 17.578 20.422 -14.055 1 86.06 27 LYS B CA 1
ATOM 3218 C C . LYS B 1 27 ? 16.672 19.516 -13.242 1 86.06 27 LYS B C 1
ATOM 3220 O O . LYS B 1 27 ? 15.508 19.312 -13.602 1 86.06 27 LYS B O 1
ATOM 3225 N N . GLU B 1 28 ? 17.156 19.031 -12.164 1 86.5 28 GLU B N 1
ATOM 3226 C CA . GLU B 1 28 ? 16.391 18.125 -11.32 1 86.5 28 GLU B CA 1
ATOM 3227 C C . GLU B 1 28 ? 15.227 18.844 -10.648 1 86.5 28 GLU B C 1
ATOM 3229 O O . GLU B 1 28 ? 14.125 18.297 -10.547 1 86.5 28 GLU B O 1
ATOM 3234 N N . LEU B 1 29 ? 15.5 20.016 -10.219 1 91.38 29 LEU B N 1
ATOM 3235 C CA . LEU B 1 29 ? 14.461 20.828 -9.578 1 91.38 29 LEU B CA 1
ATOM 3236 C C . LEU B 1 29 ? 13.359 21.172 -10.578 1 91.38 29 LEU B C 1
ATOM 3238 O O . LEU B 1 29 ? 12.172 21.141 -10.234 1 91.38 29 LEU B O 1
ATOM 3242 N N . ALA B 1 30 ? 13.758 21.484 -11.805 1 91.25 30 ALA B N 1
ATOM 3243 C CA . ALA B 1 30 ? 12.781 21.797 -12.852 1 91.25 30 ALA B CA 1
ATOM 3244 C C . ALA B 1 30 ? 11.906 20.578 -13.164 1 91.25 30 ALA B C 1
ATOM 3246 O O . ALA B 1 30 ? 10.695 20.719 -13.344 1 91.25 30 ALA B O 1
ATOM 3247 N N . ALA B 1 31 ? 12.516 19.438 -13.227 1 92.06 31 ALA B N 1
ATOM 3248 C CA . ALA B 1 31 ? 11.758 18.203 -13.445 1 92.06 31 ALA B CA 1
ATOM 3249 C C . ALA B 1 31 ? 10.742 17.984 -12.328 1 92.06 31 ALA B C 1
ATOM 3251 O O . ALA B 1 31 ? 9.602 17.594 -12.586 1 92.06 31 ALA B O 1
ATOM 3252 N N . ASN B 1 32 ? 11.117 18.203 -11.117 1 94.88 32 ASN B N 1
ATOM 3253 C CA . ASN B 1 32 ? 10.219 18.047 -9.977 1 94.88 32 ASN B CA 1
ATOM 3254 C C . ASN B 1 32 ? 9.039 19.016 -10.055 1 94.88 32 ASN B C 1
ATOM 3256 O O . ASN B 1 32 ? 7.898 18.641 -9.797 1 94.88 32 ASN B O 1
ATOM 3260 N N . VAL B 1 33 ? 9.359 20.234 -10.445 1 94.75 33 VAL B N 1
ATOM 3261 C CA . VAL B 1 33 ? 8.312 21.234 -10.547 1 94.75 33 VAL B CA 1
ATOM 3262 C C . VAL B 1 33 ? 7.293 20.812 -11.609 1 94.75 33 VAL B C 1
ATOM 3264 O O . VAL B 1 33 ? 6.086 20.891 -11.375 1 94.75 33 VAL B O 1
ATOM 3267 N N . VAL B 1 34 ? 7.742 20.344 -12.711 1 96.06 34 VAL B N 1
ATOM 3268 C CA . VAL B 1 34 ? 6.859 19.938 -13.797 1 96.06 34 VAL B CA 1
ATOM 3269 C C . VAL B 1 34 ? 6.023 18.734 -13.359 1 96.06 34 VAL B C 1
ATOM 3271 O O . VAL B 1 34 ? 4.805 18.719 -13.539 1 96.06 34 VAL B O 1
ATOM 3274 N N . ILE B 1 35 ? 6.633 17.766 -12.758 1 96.69 35 ILE B N 1
ATOM 3275 C CA . ILE B 1 35 ? 5.961 16.547 -12.305 1 96.69 35 ILE B CA 1
ATOM 3276 C C . ILE B 1 35 ? 4.934 16.891 -11.234 1 96.69 35 ILE B C 1
ATOM 3278 O O . ILE B 1 35 ? 3.811 16.375 -11.25 1 96.69 35 ILE B O 1
ATOM 3282 N N . SER B 1 36 ? 5.316 17.766 -10.312 1 97.62 36 SER B N 1
ATOM 3283 C CA . SER B 1 36 ? 4.41 18.172 -9.242 1 97.62 36 SER B CA 1
ATOM 3284 C C . SER B 1 36 ? 3.217 18.953 -9.797 1 97.62 36 SER B C 1
ATOM 3286 O O . SER B 1 36 ? 2.086 18.766 -9.344 1 97.62 36 SER B O 1
ATOM 3288 N N . LEU B 1 37 ? 3.49 19.797 -10.75 1 97.12 37 LEU B N 1
ATOM 3289 C CA . LEU B 1 37 ? 2.408 20.531 -11.383 1 97.12 37 LEU B CA 1
ATOM 3290 C C . LEU B 1 37 ? 1.453 19.594 -12.109 1 97.12 37 LEU B C 1
ATOM 3292 O O . LEU B 1 37 ? 0.233 19.75 -12.039 1 97.12 37 LEU B O 1
ATOM 3296 N N . LEU B 1 38 ? 1.998 18.641 -12.812 1 97.56 38 LEU B N 1
ATOM 3297 C CA . LEU B 1 38 ? 1.174 17.609 -13.453 1 97.56 38 LEU B CA 1
ATOM 3298 C C . LEU B 1 38 ? 0.373 16.828 -12.406 1 97.56 38 LEU B C 1
ATOM 3300 O O . LEU B 1 38 ? -0.805 16.547 -12.617 1 97.56 38 LEU B O 1
ATOM 3304 N N . GLY B 1 39 ? 1.04 16.5 -11.297 1 98.12 39 GLY B N 1
ATOM 3305 C CA . GLY B 1 39 ? 0.342 15.82 -10.211 1 98.12 39 GLY B CA 1
ATOM 3306 C C . GLY B 1 39 ? -0.833 16.609 -9.672 1 98.12 39 GLY B C 1
ATOM 3307 O O . GLY B 1 39 ? -1.887 16.047 -9.375 1 98.12 39 GLY B O 1
ATOM 3308 N N . PHE B 1 40 ? -0.618 17.922 -9.562 1 97.88 40 PHE B N 1
ATOM 3309 C CA . PHE B 1 40 ? -1.688 18.812 -9.117 1 97.88 40 PHE B CA 1
ATOM 3310 C C . PHE B 1 40 ? -2.885 18.734 -10.062 1 97.88 40 PHE B C 1
ATOM 3312 O O . PHE B 1 40 ? -4.012 18.484 -9.617 1 97.88 40 PHE B O 1
ATOM 3319 N N . PHE B 1 41 ? -2.658 18.844 -11.305 1 98.19 41 PHE B N 1
ATOM 3320 C CA . PHE B 1 41 ? -3.738 18.906 -12.289 1 98.19 41 PHE B CA 1
ATOM 3321 C C . PHE B 1 41 ? -4.41 17.547 -12.438 1 98.19 41 PHE B C 1
ATOM 3323 O O . PHE B 1 41 ? -5.633 17.469 -12.578 1 98.19 41 PHE B O 1
ATOM 3330 N N . VAL B 1 42 ? -3.678 16.5 -12.422 1 97.88 42 VAL B N 1
ATOM 3331 C CA . VAL B 1 42 ? -4.254 15.164 -12.539 1 97.88 42 VAL B CA 1
ATOM 3332 C C . VAL B 1 42 ? -5.125 14.867 -11.32 1 97.88 42 VAL B C 1
ATOM 3334 O O . VAL B 1 42 ? -6.215 14.305 -11.461 1 97.88 42 VAL B O 1
ATOM 3337 N N . THR B 1 43 ? -4.652 15.211 -10.156 1 98.19 43 THR B N 1
ATOM 3338 C CA . THR B 1 43 ? -5.438 15.008 -8.945 1 98.19 43 THR B CA 1
ATOM 3339 C C . THR B 1 43 ? -6.742 15.805 -9 1 98.19 43 THR B C 1
ATOM 3341 O O . THR B 1 43 ? -7.809 15.273 -8.68 1 98.19 43 THR B O 1
ATOM 3344 N N . LEU B 1 44 ? -6.641 17.047 -9.453 1 97.69 44 LEU B N 1
ATOM 3345 C CA . LEU B 1 44 ? -7.797 17.938 -9.562 1 97.69 44 LEU B CA 1
ATOM 3346 C C . LEU B 1 44 ? -8.844 17.344 -10.5 1 97.69 44 LEU B C 1
ATOM 3348 O O . LEU B 1 44 ? -10.047 17.453 -10.242 1 97.69 44 LEU B O 1
ATOM 3352 N N . ARG B 1 45 ? -8.445 16.703 -11.484 1 97.44 45 ARG B N 1
ATOM 3353 C CA . ARG B 1 45 ? -9.359 16.172 -12.484 1 97.44 45 ARG B CA 1
ATOM 3354 C C . ARG B 1 45 ? -9.883 14.789 -12.086 1 97.44 45 ARG B C 1
ATOM 3356 O O . ARG B 1 45 ? -11.023 14.445 -12.383 1 97.44 45 ARG B O 1
ATOM 3363 N N . LEU B 1 46 ? -9.117 14.07 -11.406 1 96.62 46 LEU B N 1
ATOM 3364 C CA . LEU B 1 46 ? -9.445 12.68 -11.117 1 96.62 46 LEU B CA 1
ATOM 3365 C C . LEU B 1 46 ? -10.445 12.578 -9.961 1 96.62 46 LEU B C 1
ATOM 3367 O O . LEU B 1 46 ? -11.281 11.68 -9.938 1 96.62 46 LEU B O 1
ATOM 3371 N N . ILE B 1 47 ? -10.398 13.453 -9.023 1 97.44 47 ILE B N 1
ATOM 3372 C CA . ILE B 1 47 ? -11.219 13.367 -7.82 1 97.44 47 ILE B CA 1
ATOM 3373 C C . ILE B 1 47 ? -12.695 13.375 -8.203 1 97.44 47 ILE B C 1
ATOM 3375 O O . ILE B 1 47 ? -13.445 12.461 -7.844 1 97.44 47 ILE B O 1
ATOM 3379 N N . PRO B 1 48 ? -13.164 14.359 -8.984 1 96.44 48 PRO B N 1
ATOM 3380 C CA . PRO B 1 48 ? -14.586 14.336 -9.336 1 96.44 48 PRO B CA 1
ATOM 3381 C C . PRO B 1 48 ? -14.961 13.141 -10.211 1 96.44 48 PRO B C 1
ATOM 3383 O O . PRO B 1 48 ? -16.094 12.672 -10.172 1 96.44 48 PRO B O 1
ATOM 3386 N N . SER B 1 49 ? -14.031 12.586 -10.914 1 94.31 49 SER B N 1
ATOM 3387 C CA . SER B 1 49 ? -14.305 11.461 -11.812 1 94.31 49 SER B CA 1
ATOM 3388 C C . SER B 1 49 ? -14.453 10.156 -11.031 1 94.31 49 SER B C 1
ATOM 3390 O O . SER B 1 49 ? -15.102 9.219 -11.508 1 94.31 49 SER B O 1
ATOM 3392 N N . ILE B 1 50 ? -13.93 10.055 -9.797 1 94.25 50 ILE B N 1
ATOM 3393 C CA . ILE B 1 50 ? -13.867 8.742 -9.156 1 94.25 50 ILE B CA 1
ATOM 3394 C C . ILE B 1 50 ? -14.578 8.805 -7.801 1 94.25 50 ILE B C 1
ATOM 3396 O O . ILE B 1 50 ? -14.859 7.77 -7.191 1 94.25 50 ILE B O 1
ATOM 3400 N N . LYS B 1 51 ? -14.891 9.945 -7.332 1 94.31 51 LYS B N 1
ATOM 3401 C CA . LYS B 1 51 ? -15.422 10.094 -5.977 1 94.31 51 LYS B CA 1
ATOM 3402 C C . LYS B 1 51 ? -16.688 9.281 -5.793 1 94.31 51 LYS B C 1
ATOM 3404 O O . LYS B 1 51 ? -16.969 8.773 -4.699 1 94.31 51 LYS B O 1
ATOM 3409 N N . ASP B 1 52 ? -17.5 9.062 -6.824 1 94.62 52 ASP B N 1
ATOM 3410 C CA . ASP B 1 52 ? -18.75 8.312 -6.734 1 94.62 52 ASP B CA 1
ATOM 3411 C C . ASP B 1 52 ? -18.5 6.836 -6.453 1 94.62 52 ASP B C 1
ATOM 3413 O O . ASP B 1 52 ? -19.328 6.16 -5.848 1 94.62 52 ASP B O 1
ATOM 3417 N N . LYS B 1 53 ? -17.406 6.352 -6.828 1 94.12 53 LYS B N 1
ATOM 3418 C CA . LYS B 1 53 ? -17.047 4.961 -6.551 1 94.12 53 LYS B CA 1
ATOM 3419 C C . LYS B 1 53 ? -16.922 4.715 -5.051 1 94.12 53 LYS B C 1
ATOM 3421 O O . LYS B 1 53 ? -17.234 3.623 -4.566 1 94.12 53 LYS B O 1
ATOM 3426 N N . PHE B 1 54 ? -16.469 5.711 -4.398 1 95.81 54 PHE B N 1
ATOM 3427 C CA . PHE B 1 54 ? -16.344 5.586 -2.951 1 95.81 54 PHE B CA 1
ATOM 3428 C C . PHE B 1 54 ? -17.703 5.48 -2.291 1 95.81 54 PHE B C 1
ATOM 3430 O O . PHE B 1 54 ? -17.922 4.625 -1.431 1 95.81 54 PHE B O 1
ATOM 3437 N N . THR B 1 55 ? -18.609 6.281 -2.73 1 94.75 55 THR B N 1
ATOM 3438 C CA . THR B 1 55 ? -19.969 6.246 -2.186 1 94.75 55 THR B CA 1
ATOM 3439 C C . THR B 1 55 ? -20.656 4.93 -2.531 1 94.75 55 THR B C 1
ATOM 3441 O O . THR B 1 55 ? -21.375 4.359 -1.701 1 94.75 55 THR B O 1
ATOM 3444 N N . GLU B 1 56 ? -20.422 4.492 -3.686 1 93.25 56 GLU B N 1
ATOM 3445 C CA . GLU B 1 56 ? -20.984 3.221 -4.121 1 93.25 56 GLU B CA 1
ATOM 3446 C C . GLU B 1 56 ? -20.453 2.059 -3.289 1 93.25 56 GLU B C 1
ATOM 3448 O O . GLU B 1 56 ? -21.172 1.078 -3.059 1 93.25 56 GLU B O 1
ATOM 3453 N N . ALA B 1 57 ? -19.328 2.223 -2.791 1 92.56 57 ALA B N 1
ATOM 3454 C CA . ALA B 1 57 ? -18.688 1.18 -2 1 92.56 57 ALA B CA 1
ATOM 3455 C C . ALA B 1 57 ? -19.078 1.285 -0.529 1 92.56 57 ALA B C 1
ATOM 3457 O O . ALA B 1 57 ? -18.578 0.521 0.306 1 92.56 57 ALA B O 1
ATOM 3458 N N . GLY B 1 58 ? -19.859 2.293 -0.243 1 91.56 58 GLY B N 1
ATOM 3459 C CA . GLY B 1 58 ? -20.297 2.482 1.129 1 91.56 58 GLY B CA 1
ATOM 3460 C C . GLY B 1 58 ? -19.344 3.328 1.952 1 91.56 58 GLY B C 1
ATOM 3461 O O . GLY B 1 58 ? -19.484 3.424 3.174 1 91.56 58 GLY B O 1
ATOM 3462 N N . LEU B 1 59 ? -18.375 3.826 1.302 1 93.44 59 LEU B N 1
ATOM 3463 C CA . LEU B 1 59 ? -17.422 4.703 1.967 1 93.44 59 LEU B CA 1
ATOM 3464 C C . LEU B 1 59 ? -17.891 6.156 1.912 1 93.44 59 LEU B C 1
ATOM 3466 O O . LEU B 1 59 ? -17.422 6.93 1.071 1 93.44 59 LEU B O 1
ATOM 3470 N N . PHE B 1 60 ? -18.672 6.488 2.781 1 91.94 60 PHE B N 1
ATOM 3471 C CA . PHE B 1 60 ? -19.188 7.852 2.861 1 91.94 60 PHE B CA 1
ATOM 3472 C C . PHE B 1 60 ? -19.516 8.219 4.305 1 91.94 60 PHE B C 1
ATOM 3474 O O . PHE B 1 60 ? -19.578 7.352 5.172 1 91.94 60 PHE B O 1
ATOM 3481 N N . GLY B 1 61 ? -19.516 9.469 4.547 1 88.94 61 GLY B N 1
ATOM 3482 C CA . GLY B 1 61 ? -19.953 10.016 5.824 1 88.94 61 GLY B CA 1
ATOM 3483 C C . GLY B 1 61 ? -20.891 11.195 5.68 1 88.94 61 GLY B C 1
ATOM 3484 O O . GLY B 1 61 ? -21.094 11.695 4.574 1 88.94 61 GLY B O 1
ATOM 3485 N N . TYR B 1 62 ? -21.516 11.469 6.789 1 86.62 62 TYR B N 1
ATOM 3486 C CA . TYR B 1 62 ? -22.328 12.672 6.867 1 86.62 62 TYR B CA 1
ATOM 3487 C C . TYR B 1 62 ? -21.578 13.797 7.578 1 86.62 62 TYR B C 1
ATOM 3489 O O . TYR B 1 62 ? -20.797 13.539 8.5 1 86.62 62 TYR B O 1
ATOM 3497 N N . ASP B 1 63 ? -21.781 14.938 7.023 1 85.75 63 ASP B N 1
ATOM 3498 C CA . ASP B 1 63 ? -21.141 16.094 7.672 1 85.75 63 ASP B CA 1
ATOM 3499 C C . ASP B 1 63 ? -21.859 16.438 8.977 1 85.75 63 ASP B C 1
ATOM 3501 O O . ASP B 1 63 ? -22.828 17.203 8.977 1 85.75 63 ASP B O 1
ATOM 3505 N N . ILE B 1 64 ? -21.344 16.062 10.055 1 79 64 ILE B N 1
ATOM 3506 C CA . ILE B 1 64 ? -21.969 16.156 11.367 1 79 64 ILE B CA 1
ATOM 3507 C C . ILE B 1 64 ? -22.062 17.625 11.789 1 79 64 ILE B C 1
ATOM 3509 O O . ILE B 1 64 ? -23.016 18.016 12.461 1 79 64 ILE B O 1
ATOM 3513 N N . ASN B 1 65 ? -21.078 18.375 11.359 1 82.62 65 ASN B N 1
ATOM 3514 C CA . ASN B 1 65 ? -21.047 19.781 11.703 1 82.62 65 ASN B CA 1
ATOM 3515 C C . ASN B 1 65 ? -22.109 20.562 10.953 1 82.62 65 ASN B C 1
ATOM 3517 O O . ASN B 1 65 ? -22.25 21.781 11.133 1 82.62 65 ASN B O 1
ATOM 3521 N N . LYS B 1 66 ? -22.922 19.828 10.148 1 80 66 LYS B N 1
ATOM 3522 C CA . LYS B 1 66 ? -24.016 20.438 9.398 1 80 66 LYS B CA 1
ATOM 3523 C C . LYS B 1 66 ? -25.312 19.688 9.602 1 80 66 LYS B C 1
ATOM 3525 O O . LYS B 1 66 ? -26.25 19.812 8.797 1 80 66 LYS B O 1
ATOM 3530 N N . LYS B 1 67 ? -25.25 18.922 10.656 1 78.75 67 LYS B N 1
ATOM 3531 C CA . LYS B 1 67 ? -26.438 18.141 10.977 1 78.75 67 LYS B CA 1
ATOM 3532 C C . LYS B 1 67 ? -27.656 19.031 11.172 1 78.75 67 LYS B C 1
ATOM 3534 O O . LYS B 1 67 ? -27.578 20.078 11.836 1 78.75 67 LYS B O 1
ATOM 3539 N N . GLY B 1 68 ? -28.688 18.656 10.625 1 71.94 68 GLY B N 1
ATOM 3540 C CA . GLY B 1 68 ? -29.922 19.422 10.742 1 71.94 68 GLY B CA 1
ATOM 3541 C C . GLY B 1 68 ? -30.125 20.391 9.602 1 71.94 68 GLY B C 1
ATOM 3542 O O . GLY B 1 68 ? -31.25 20.875 9.375 1 71.94 68 GLY B O 1
ATOM 3543 N N . LEU B 1 69 ? -29.078 20.766 8.992 1 74.06 69 LEU B N 1
ATOM 3544 C CA . LEU B 1 69 ? -29.156 21.578 7.781 1 74.06 69 LEU B CA 1
ATOM 3545 C C . LEU B 1 69 ? -29.297 20.688 6.547 1 74.06 69 LEU B C 1
ATOM 3547 O O . LEU B 1 69 ? -29.078 19.484 6.621 1 74.06 69 LEU B O 1
ATOM 3551 N N . ALA B 1 70 ? -29.781 21.234 5.453 1 73.25 70 ALA B N 1
ATOM 3552 C CA . ALA B 1 70 ? -29.969 20.484 4.207 1 73.25 70 ALA B CA 1
ATOM 3553 C C . ALA B 1 70 ? -28.688 19.766 3.805 1 73.25 70 ALA B C 1
ATOM 3555 O O . ALA B 1 70 ? -28.719 18.625 3.322 1 73.25 70 ALA B O 1
ATOM 3556 N N . GLN B 1 71 ? -27.562 20.312 4.109 1 76.31 71 GLN B N 1
ATOM 3557 C CA . GLN B 1 71 ? -26.25 19.781 3.713 1 76.31 71 GLN B CA 1
ATOM 3558 C C . GLN B 1 71 ? -25.859 18.594 4.582 1 76.31 71 GLN B C 1
ATOM 3560 O O . GLN B 1 71 ? -25.031 17.781 4.176 1 76.31 71 GLN B O 1
ATOM 3565 N N . GLY B 1 72 ? -26.422 18.5 5.723 1 80.31 72 GLY B N 1
ATOM 3566 C CA . GLY B 1 72 ? -26.062 17.469 6.68 1 80.31 72 GLY B CA 1
ATOM 3567 C C . GLY B 1 72 ? -26.578 16.094 6.293 1 80.31 72 GLY B C 1
ATOM 3568 O O . GLY B 1 72 ? -26.109 15.078 6.812 1 80.31 72 GLY B O 1
ATOM 3569 N N . ASP B 1 73 ? -27.484 16.016 5.297 1 81.94 73 ASP B N 1
ATOM 3570 C CA . ASP B 1 73 ? -28.094 14.742 4.918 1 81.94 73 ASP B CA 1
ATOM 3571 C C . ASP B 1 73 ? -27.453 14.188 3.646 1 81.94 73 ASP B C 1
ATOM 3573 O O . ASP B 1 73 ? -27.797 13.086 3.199 1 81.94 73 ASP B O 1
ATOM 3577 N N . LYS B 1 74 ? -26.5 14.938 3.223 1 87.5 74 LYS B N 1
ATOM 3578 C CA . LYS B 1 74 ? -25.844 14.5 2 1 87.5 74 LYS B CA 1
ATOM 3579 C C . LYS B 1 74 ? -24.688 13.555 2.314 1 87.5 74 LYS B C 1
ATOM 3581 O O . LYS B 1 74 ? -23.922 13.789 3.252 1 87.5 74 LYS B O 1
ATOM 3586 N N . LYS B 1 75 ? -24.625 12.492 1.555 1 91.5 75 LYS B N 1
ATOM 3587 C CA . LYS B 1 75 ? -23.5 11.57 1.659 1 91.5 75 LYS B CA 1
ATOM 3588 C C . LYS B 1 75 ? -22.25 12.156 1.014 1 91.5 75 LYS B C 1
ATOM 3590 O O . LYS B 1 75 ? -22.266 12.555 -0.152 1 91.5 75 LYS B O 1
ATOM 3595 N N . ILE B 1 76 ? -21.234 12.289 1.803 1 94.81 76 ILE B N 1
ATOM 3596 C CA . ILE B 1 76 ? -19.969 12.781 1.296 1 94.81 76 ILE B CA 1
ATOM 3597 C C . ILE B 1 76 ? -18.969 11.625 1.196 1 94.81 76 ILE B C 1
ATOM 3599 O O . ILE B 1 76 ? -18.719 10.922 2.178 1 94.81 76 ILE B O 1
ATOM 3603 N N . PRO B 1 77 ? -18.453 11.445 -0.035 1 96.62 77 PRO B N 1
ATOM 3604 C CA . PRO B 1 77 ? -17.484 10.359 -0.173 1 96.62 77 PRO B CA 1
ATOM 3605 C C . PRO B 1 77 ? -16.312 10.492 0.802 1 96.62 77 PRO B C 1
ATOM 3607 O O . PRO B 1 77 ? -15.805 11.594 1.019 1 96.62 77 PRO B O 1
ATOM 3610 N N . GLU B 1 78 ? -15.938 9.383 1.367 1 95.19 78 GLU B N 1
ATOM 3611 C CA . GLU B 1 78 ? -14.852 9.32 2.338 1 95.19 78 GLU B CA 1
ATOM 3612 C C . GLU B 1 78 ? -13.656 8.547 1.778 1 95.19 78 GLU B C 1
ATOM 3614 O O . GLU B 1 78 ? -13.789 7.828 0.784 1 95.19 78 GLU B O 1
ATOM 3619 N N . ALA B 1 79 ? -12.508 8.742 2.328 1 96.88 79 ALA B N 1
ATOM 3620 C CA . ALA B 1 79 ? -11.25 8.086 1.967 1 96.88 79 ALA B CA 1
ATOM 3621 C C . ALA B 1 79 ? -10.773 8.531 0.587 1 96.88 79 ALA B C 1
ATOM 3623 O O . ALA B 1 79 ? -10.055 7.797 -0.095 1 96.88 79 ALA B O 1
ATOM 3624 N N . VAL B 1 80 ? -11.125 9.727 0.191 1 97.69 80 VAL B N 1
ATOM 3625 C CA . VAL B 1 80 ? -10.773 10.219 -1.138 1 97.69 80 VAL B CA 1
ATOM 3626 C C . VAL B 1 80 ? -9.305 10.648 -1.159 1 97.69 80 VAL B C 1
ATOM 3628 O O . VAL B 1 80 ? -8.719 10.828 -2.23 1 97.69 80 VAL B O 1
ATOM 3631 N N . GLY B 1 81 ? -8.703 10.734 0.029 1 98.31 81 GLY B N 1
ATOM 3632 C CA . GLY B 1 81 ? -7.262 10.922 0.113 1 98.31 81 GLY B CA 1
ATOM 3633 C C . GLY B 1 81 ? -6.477 9.891 -0.676 1 98.31 81 GLY B C 1
ATOM 3634 O O . GLY B 1 81 ? -5.312 10.117 -1.014 1 98.31 81 GLY B O 1
ATOM 3635 N N . LEU B 1 82 ? -7.102 8.781 -0.989 1 98.25 82 LEU B N 1
ATOM 3636 C CA . LEU B 1 82 ? -6.473 7.73 -1.779 1 98.25 82 LEU B CA 1
ATOM 3637 C C . LEU B 1 82 ? -6.055 8.258 -3.15 1 98.25 82 LEU B C 1
ATOM 3639 O O . LEU B 1 82 ? -5.023 7.848 -3.688 1 98.25 82 LEU B O 1
ATOM 3643 N N . VAL B 1 83 ? -6.852 9.141 -3.707 1 97.81 83 VAL B N 1
ATOM 3644 C CA . VAL B 1 83 ? -6.57 9.68 -5.031 1 97.81 83 VAL B CA 1
ATOM 3645 C C . VAL B 1 83 ? -5.297 10.516 -4.988 1 97.81 83 VAL B C 1
ATOM 3647 O O . VAL B 1 83 ? -4.375 10.297 -5.781 1 97.81 83 VAL B O 1
ATOM 3650 N N . SER B 1 84 ? -5.242 11.438 -4.059 1 98.38 84 SER B N 1
ATOM 3651 C CA . SER B 1 84 ? -4.059 12.273 -3.889 1 98.38 84 SER B CA 1
ATOM 3652 C C . SER B 1 84 ? -2.82 11.43 -3.609 1 98.38 84 SER B C 1
ATOM 3654 O O . SER B 1 84 ? -1.76 11.656 -4.191 1 98.38 84 SER B O 1
ATOM 3656 N N . ALA B 1 85 ? -2.971 10.445 -2.77 1 98.31 85 ALA B N 1
ATOM 3657 C CA . ALA B 1 85 ? -1.863 9.57 -2.395 1 98.31 85 ALA B CA 1
ATOM 3658 C C . ALA B 1 85 ? -1.358 8.781 -3.598 1 98.31 85 ALA B C 1
ATOM 3660 O O . ALA B 1 85 ? -0.149 8.633 -3.791 1 98.31 85 ALA B O 1
ATOM 3661 N N . THR B 1 86 ? -2.227 8.266 -4.391 1 96.81 86 THR B N 1
ATOM 3662 C CA . THR B 1 86 ? -1.852 7.465 -5.555 1 96.81 86 THR B CA 1
ATOM 3663 C C . THR B 1 86 ? -1.098 8.312 -6.574 1 96.81 86 THR B C 1
ATOM 3665 O O . THR B 1 86 ? -0.066 7.895 -7.098 1 96.81 86 THR B O 1
ATOM 3668 N N . ILE B 1 87 ? -1.6 9.453 -6.828 1 97.69 87 ILE B N 1
ATOM 3669 C CA . ILE B 1 87 ? -0.938 10.344 -7.777 1 97.69 87 ILE B CA 1
ATOM 3670 C C . ILE B 1 87 ? 0.436 10.742 -7.242 1 97.69 87 ILE B C 1
ATOM 3672 O O . ILE B 1 87 ? 1.401 10.836 -8 1 97.69 87 ILE B O 1
ATOM 3676 N N . TYR B 1 88 ? 0.524 11.031 -5.977 1 98.25 88 TYR B N 1
ATOM 3677 C CA . TYR B 1 88 ? 1.808 11.305 -5.344 1 98.25 88 TYR B CA 1
ATOM 3678 C C . TYR B 1 88 ? 2.791 10.164 -5.582 1 98.25 88 TYR B C 1
ATOM 3680 O O . TYR B 1 88 ? 3.947 10.398 -5.945 1 98.25 88 TYR B O 1
ATOM 3688 N N . ILE B 1 89 ? 2.354 8.945 -5.363 1 96.44 89 ILE B N 1
ATOM 3689 C CA . ILE B 1 89 ? 3.197 7.77 -5.562 1 96.44 89 ILE B CA 1
ATOM 3690 C C . ILE B 1 89 ? 3.67 7.715 -7.016 1 96.44 89 ILE B C 1
ATOM 3692 O O . ILE B 1 89 ? 4.84 7.43 -7.281 1 96.44 89 ILE B O 1
ATOM 3696 N N . LEU B 1 90 ? 2.822 8.016 -7.934 1 94.81 90 LEU B N 1
ATOM 3697 C CA . LEU B 1 90 ? 3.188 8.047 -9.344 1 94.81 90 LEU B CA 1
ATOM 3698 C C . LEU B 1 90 ? 4.234 9.133 -9.609 1 94.81 90 LEU B C 1
ATOM 3700 O O . LEU B 1 90 ? 5.152 8.93 -10.406 1 94.81 90 LEU B O 1
ATOM 3704 N N . CYS B 1 91 ? 4.078 10.25 -8.953 1 95.81 91 CYS B N 1
ATOM 3705 C CA . CYS B 1 91 ? 5.059 11.32 -9.094 1 95.81 91 CYS B CA 1
ATOM 3706 C C . CYS B 1 91 ? 6.434 10.859 -8.609 1 95.81 91 CYS B C 1
ATOM 3708 O O . CYS B 1 91 ? 7.441 11.117 -9.273 1 95.81 91 CYS B O 1
ATOM 3710 N N . ILE B 1 92 ? 6.457 10.211 -7.473 1 93.12 92 ILE B N 1
ATOM 3711 C CA . ILE B 1 92 ? 7.719 9.711 -6.93 1 93.12 92 ILE B CA 1
ATOM 3712 C C . ILE B 1 92 ? 8.352 8.727 -7.914 1 93.12 92 ILE B C 1
ATOM 3714 O O . ILE B 1 92 ? 9.562 8.742 -8.117 1 93.12 92 ILE B O 1
ATOM 3718 N N . CYS B 1 93 ? 7.555 7.91 -8.508 1 89.06 93 CYS B N 1
ATOM 3719 C CA . CYS B 1 93 ? 8.039 6.945 -9.484 1 89.06 93 CYS B CA 1
ATOM 3720 C C . CYS B 1 93 ? 8.656 7.652 -10.695 1 89.06 93 CYS B C 1
ATOM 3722 O O . CYS B 1 93 ? 9.703 7.25 -11.188 1 89.06 93 CYS B O 1
ATOM 3724 N N . LEU B 1 94 ? 8 8.625 -11.156 1 89.25 94 LEU B N 1
ATOM 3725 C CA . LEU B 1 94 ? 8.508 9.383 -12.297 1 89.25 94 LEU B CA 1
ATOM 3726 C C . LEU B 1 94 ? 9.812 10.086 -11.945 1 89.25 94 LEU B C 1
ATOM 3728 O O . LEU B 1 94 ? 10.734 10.141 -12.766 1 89.25 94 LEU B O 1
ATOM 3732 N N . LEU B 1 95 ? 9.859 10.633 -10.742 1 89.5 95 LEU B N 1
ATOM 3733 C CA . LEU B 1 95 ? 11.086 11.281 -10.289 1 89.5 95 LEU B CA 1
ATOM 3734 C C . LEU B 1 95 ? 12.227 10.273 -10.195 1 89.5 95 LEU B C 1
ATOM 3736 O O . LEU B 1 95 ? 13.375 10.602 -10.484 1 89.5 95 LEU B O 1
ATOM 3740 N N . HIS B 1 96 ? 11.844 9.094 -9.797 1 81.81 96 HIS B N 1
ATOM 3741 C CA . HIS B 1 96 ? 12.797 7.996 -9.734 1 81.81 96 HIS B CA 1
ATOM 3742 C C . HIS B 1 96 ? 13.422 7.734 -11.102 1 81.81 96 HIS B C 1
ATOM 3744 O O . HIS B 1 96 ? 14.625 7.469 -11.203 1 81.81 96 HIS B O 1
ATOM 3750 N N . LEU B 1 97 ? 12.688 7.785 -12.141 1 77.12 97 LEU B N 1
ATOM 3751 C CA . LEU B 1 97 ? 13.141 7.508 -13.5 1 77.12 97 LEU B CA 1
ATOM 3752 C C . LEU B 1 97 ? 14.055 8.617 -14.008 1 77.12 97 LEU B C 1
ATOM 3754 O O . LEU B 1 97 ? 14.961 8.367 -14.805 1 77.12 97 LEU B O 1
ATOM 3758 N N . PHE B 1 98 ? 13.805 9.82 -13.531 1 74.75 98 PHE B N 1
ATOM 3759 C CA . PHE B 1 98 ? 14.57 10.953 -14.047 1 74.75 98 PHE B CA 1
ATOM 3760 C C . PHE B 1 98 ? 15.836 11.164 -13.227 1 74.75 98 PHE B C 1
ATOM 3762 O O . PHE B 1 98 ? 16.75 11.867 -13.664 1 74.75 98 PHE B O 1
ATOM 3769 N N . ARG B 1 99 ? 15.742 10.711 -12.008 1 71.12 99 ARG B N 1
ATOM 3770 C CA . ARG B 1 99 ? 16.891 10.984 -11.164 1 71.12 99 ARG B CA 1
ATOM 3771 C C . ARG B 1 99 ? 18.047 10.031 -11.477 1 71.12 99 ARG B C 1
ATOM 3773 O O . ARG B 1 99 ? 17.812 8.883 -11.859 1 71.12 99 ARG B O 1
ATOM 3780 N N . GLN B 1 100 ? 19.203 10.641 -11.492 1 60.41 100 GLN B N 1
ATOM 3781 C CA . GLN B 1 100 ? 20.453 9.945 -11.766 1 60.41 100 GLN B CA 1
ATOM 3782 C C . GLN B 1 100 ? 20.688 8.836 -10.75 1 60.41 100 GLN B C 1
ATOM 3784 O O . GLN B 1 100 ? 20 8.75 -9.734 1 60.41 100 GLN B O 1
ATOM 3789 N N . SER B 1 101 ? 21.625 8.008 -10.852 1 59.44 101 SER B N 1
ATOM 3790 C CA . SER B 1 101 ? 22.031 6.762 -10.219 1 59.44 101 SER B CA 1
ATOM 3791 C C . SER B 1 101 ? 22.281 6.961 -8.727 1 59.44 101 SER B C 1
ATOM 3793 O O . SER B 1 101 ? 22.078 6.039 -7.93 1 59.44 101 SER B O 1
ATOM 3795 N N . ASN B 1 102 ? 22.453 8.18 -8.195 1 61.62 102 ASN B N 1
ATOM 3796 C CA . ASN B 1 102 ? 22.984 8.281 -6.844 1 61.62 102 ASN B CA 1
ATOM 3797 C C . ASN B 1 102 ? 21.875 8.273 -5.797 1 61.62 102 ASN B C 1
ATOM 3799 O O . ASN B 1 102 ? 22.141 8.125 -4.602 1 61.62 102 ASN B O 1
ATOM 3803 N N . ASN B 1 103 ? 20.562 8.141 -6.121 1 79.62 103 ASN B N 1
ATOM 3804 C CA . ASN B 1 103 ? 19.562 8.219 -5.07 1 79.62 103 ASN B CA 1
ATOM 3805 C C . ASN B 1 103 ? 18.438 7.199 -5.289 1 79.62 103 ASN B C 1
ATOM 3807 O O . ASN B 1 103 ? 17.359 7.324 -4.707 1 79.62 103 ASN B O 1
ATOM 3811 N N . VAL B 1 104 ? 18.781 6.211 -5.953 1 81.38 104 VAL B N 1
ATOM 3812 C CA . VAL B 1 104 ? 17.75 5.242 -6.344 1 81.38 104 VAL B CA 1
ATOM 3813 C C . VAL B 1 104 ? 17.25 4.504 -5.109 1 81.38 104 VAL B C 1
ATOM 3815 O O . VAL B 1 104 ? 16.047 4.258 -4.977 1 81.38 104 VAL B O 1
ATOM 3818 N N . GLU B 1 105 ? 18.156 4.27 -4.203 1 84.69 105 GLU B N 1
ATOM 3819 C CA . GLU B 1 105 ? 17.781 3.531 -2.996 1 84.69 105 GLU B CA 1
ATOM 3820 C C . GLU B 1 105 ? 16.875 4.355 -2.098 1 84.69 105 GLU B C 1
ATOM 3822 O O . GLU B 1 105 ? 15.945 3.822 -1.487 1 84.69 105 GLU B O 1
ATOM 3827 N N . LEU B 1 106 ? 17.125 5.645 -2.088 1 88.31 106 LEU B N 1
ATOM 3828 C CA . LEU B 1 106 ? 16.312 6.523 -1.251 1 88.31 106 LEU B CA 1
ATOM 3829 C C . LEU B 1 106 ? 14.898 6.648 -1.802 1 88.31 106 LEU B C 1
ATOM 3831 O O . LEU B 1 106 ? 13.93 6.602 -1.043 1 88.31 106 LEU B O 1
ATOM 3835 N N . TYR B 1 107 ? 14.805 6.758 -3.109 1 89.94 107 TYR B N 1
ATOM 3836 C CA . TYR B 1 107 ? 13.492 6.855 -3.736 1 89.94 107 TYR B CA 1
ATOM 3837 C C . TYR B 1 107 ? 12.711 5.559 -3.559 1 89.94 107 TYR B C 1
ATOM 3839 O O . TYR B 1 107 ? 11.492 5.586 -3.34 1 89.94 107 TYR B O 1
ATOM 3847 N N . THR B 1 108 ? 13.422 4.434 -3.625 1 90.25 108 THR B N 1
ATOM 3848 C CA . THR B 1 108 ? 12.766 3.146 -3.434 1 90.25 108 THR B CA 1
ATOM 3849 C C . THR B 1 108 ? 12.258 3.004 -2 1 90.25 108 THR B C 1
ATOM 3851 O O . THR B 1 108 ? 11.156 2.504 -1.771 1 90.25 108 THR B O 1
ATOM 3854 N N . ALA B 1 109 ? 13.102 3.428 -1.103 1 91 109 ALA B N 1
ATOM 3855 C CA . ALA B 1 109 ? 12.703 3.371 0.303 1 91 109 ALA B CA 1
ATOM 3856 C C . ALA B 1 109 ? 11.5 4.262 0.572 1 91 109 ALA B C 1
ATOM 3858 O O . ALA B 1 109 ? 10.57 3.863 1.276 1 91 109 ALA B O 1
ATOM 3859 N N . ALA B 1 110 ? 11.516 5.441 0.021 1 92.31 110 ALA B N 1
ATOM 3860 C CA . ALA B 1 110 ? 10.398 6.363 0.17 1 92.31 110 ALA B CA 1
ATOM 3861 C C . ALA B 1 110 ? 9.125 5.781 -0.433 1 92.31 110 ALA B C 1
ATOM 3863 O O . ALA B 1 110 ? 8.062 5.812 0.194 1 92.31 110 ALA B O 1
ATOM 3864 N N . PHE B 1 111 ? 9.281 5.254 -1.601 1 93.25 111 PHE B N 1
ATOM 3865 C CA . PHE B 1 111 ? 8.172 4.602 -2.297 1 93.25 111 PHE B CA 1
ATOM 3866 C C . PHE B 1 111 ? 7.578 3.49 -1.442 1 93.25 111 PHE B C 1
ATOM 3868 O O . PHE B 1 111 ? 6.359 3.41 -1.283 1 93.25 111 PHE B O 1
ATOM 3875 N N . ALA B 1 112 ? 8.414 2.715 -0.88 1 93.75 112 ALA B N 1
ATOM 3876 C CA . ALA B 1 112 ? 7.98 1.578 -0.07 1 93.75 112 ALA B CA 1
ATOM 3877 C C . ALA B 1 112 ? 7.227 2.043 1.171 1 93.75 112 ALA B C 1
ATOM 3879 O O . ALA B 1 112 ? 6.117 1.575 1.442 1 93.75 112 ALA B O 1
ATOM 3880 N N . SER B 1 113 ? 7.73 2.979 1.85 1 95.06 113 SER B N 1
ATOM 3881 C CA . SER B 1 113 ? 7.18 3.438 3.121 1 95.06 113 SER B CA 1
ATOM 3882 C C . SER B 1 113 ? 5.832 4.125 2.926 1 95.06 113 SER B C 1
ATOM 3884 O O . SER B 1 113 ? 4.867 3.826 3.633 1 95.06 113 SER B O 1
ATOM 3886 N N . VAL B 1 114 ? 5.816 4.965 1.963 1 96.5 114 VAL B N 1
ATOM 3887 C CA . VAL B 1 114 ? 4.586 5.727 1.768 1 96.5 114 VAL B CA 1
ATOM 3888 C C . VAL B 1 114 ? 3.488 4.805 1.241 1 96.5 114 VAL B C 1
ATOM 3890 O O . VAL B 1 114 ? 2.324 4.93 1.633 1 96.5 114 VAL B O 1
ATOM 3893 N N . THR B 1 115 ? 3.809 3.908 0.373 1 96.62 115 THR B N 1
ATOM 3894 C CA . THR B 1 115 ? 2.818 2.982 -0.164 1 96.62 115 THR B CA 1
ATOM 3895 C C . THR B 1 115 ? 2.229 2.117 0.946 1 96.62 115 THR B C 1
ATOM 3897 O O . THR B 1 115 ? 1.019 1.881 0.98 1 96.62 115 THR B O 1
ATOM 3900 N N . PHE B 1 116 ? 3.061 1.663 1.787 1 96.88 116 PHE B N 1
ATOM 3901 C CA . PHE B 1 116 ? 2.586 0.842 2.895 1 96.88 116 PHE B CA 1
ATOM 3902 C C . PHE B 1 116 ? 1.63 1.631 3.783 1 96.88 116 PHE B C 1
ATOM 3904 O O . PHE B 1 116 ? 0.61 1.103 4.23 1 96.88 116 PHE B O 1
ATOM 3911 N N . MET B 1 117 ? 1.947 2.816 4.023 1 97.06 117 MET B N 1
ATOM 3912 C CA . MET B 1 117 ? 1.102 3.621 4.902 1 97.06 117 MET B CA 1
ATOM 3913 C C . MET B 1 117 ? -0.216 3.971 4.215 1 97.06 117 MET B C 1
ATOM 3915 O O . MET B 1 117 ? -1.255 4.066 4.871 1 97.06 117 MET B O 1
ATOM 3919 N N . VAL B 1 118 ? -0.169 4.215 2.898 1 97.94 118 VAL B N 1
ATOM 3920 C CA . VAL B 1 118 ? -1.407 4.434 2.156 1 97.94 118 VAL B CA 1
ATOM 3921 C C . VAL B 1 118 ? -2.281 3.182 2.234 1 97.94 118 VAL B C 1
ATOM 3923 O O . VAL B 1 118 ? -3.494 3.277 2.436 1 97.94 118 VAL B O 1
ATOM 3926 N N . LEU B 1 119 ? -1.654 2.014 2.137 1 97.75 119 LEU B N 1
ATOM 3927 C CA . LEU B 1 119 ? -2.379 0.755 2.279 1 97.75 119 LEU B CA 1
ATOM 3928 C C . LEU B 1 119 ? -3.01 0.645 3.664 1 97.75 119 LEU B C 1
ATOM 3930 O O . LEU B 1 119 ? -4.184 0.292 3.789 1 97.75 119 LEU B O 1
ATOM 3934 N N . LEU B 1 120 ? -2.232 0.954 4.672 1 96.81 120 LEU B N 1
ATOM 3935 C CA . LEU B 1 120 ? -2.744 0.892 6.035 1 96.81 120 LEU B CA 1
ATOM 3936 C C . LEU B 1 120 ? -3.908 1.86 6.223 1 96.81 120 LEU B C 1
ATOM 3938 O O . LEU B 1 120 ? -4.938 1.496 6.797 1 96.81 120 LEU B O 1
ATOM 3942 N N . GLY B 1 121 ? -3.746 3.08 5.754 1 97.31 121 GLY B N 1
ATOM 3943 C CA . GLY B 1 121 ? -4.805 4.07 5.871 1 97.31 121 GLY B CA 1
ATOM 3944 C C . GLY B 1 121 ? -6.082 3.664 5.168 1 97.31 121 GLY B C 1
ATOM 3945 O O . GLY B 1 121 ? -7.176 3.789 5.73 1 97.31 121 GLY B O 1
ATOM 3946 N N . PHE B 1 122 ? -5.941 3.156 3.996 1 98.06 122 PHE B N 1
ATOM 3947 C CA . PHE B 1 122 ? -7.117 2.74 3.236 1 98.06 122 PHE B CA 1
ATOM 3948 C C . PHE B 1 122 ? -7.789 1.543 3.895 1 98.06 122 PHE B C 1
ATOM 3950 O O . PHE B 1 122 ? -9.023 1.479 3.965 1 98.06 122 PHE B O 1
ATOM 3957 N N . ALA B 1 123 ? -7 0.596 4.305 1 97.31 123 ALA B N 1
ATOM 3958 C CA . ALA B 1 123 ? -7.543 -0.551 5.027 1 97.31 123 ALA B CA 1
ATOM 3959 C C . ALA B 1 123 ? -8.289 -0.105 6.281 1 97.31 123 ALA B C 1
ATOM 3961 O O . ALA B 1 123 ? -9.336 -0.663 6.621 1 97.31 123 ALA B O 1
ATOM 3962 N N . ASP B 1 124 ? -7.77 0.868 6.949 1 95.69 124 ASP B N 1
ATOM 3963 C CA . ASP B 1 124 ? -8.414 1.398 8.148 1 95.69 124 ASP B CA 1
ATOM 3964 C C . ASP B 1 124 ? -9.758 2.053 7.805 1 95.69 124 ASP B C 1
ATOM 3966 O O . ASP B 1 124 ? -10.75 1.848 8.5 1 95.69 124 ASP B O 1
ATOM 3970 N N . ASP B 1 125 ? -9.805 2.834 6.75 1 96.81 125 ASP B N 1
ATOM 3971 C CA . ASP B 1 125 ? -11.039 3.484 6.32 1 96.81 125 ASP B CA 1
ATOM 3972 C C . ASP B 1 125 ? -12.109 2.453 5.977 1 96.81 125 ASP B C 1
ATOM 3974 O O . ASP B 1 125 ? -13.297 2.68 6.223 1 96.81 125 ASP B O 1
ATOM 3978 N N . VAL B 1 126 ? -11.672 1.341 5.461 1 96.81 126 VAL B N 1
ATOM 3979 C CA . VAL B 1 126 ? -12.609 0.351 4.941 1 96.81 126 VAL B CA 1
ATOM 3980 C C . VAL B 1 126 ? -13.016 -0.609 6.055 1 96.81 126 VAL B C 1
ATOM 3982 O O . VAL B 1 126 ? -14.203 -0.934 6.199 1 96.81 126 VAL B O 1
ATOM 3985 N N . LEU B 1 127 ? -12.055 -1.051 6.887 1 95.81 127 LEU B N 1
ATOM 3986 C CA . LEU B 1 127 ? -12.297 -2.172 7.789 1 95.81 127 LEU B CA 1
ATOM 3987 C C . LEU B 1 127 ? -12.375 -1.698 9.234 1 95.81 127 LEU B C 1
ATOM 3989 O O . LEU B 1 127 ? -12.695 -2.48 10.133 1 95.81 127 LEU B O 1
ATOM 3993 N N . ASN B 1 128 ? -12.078 -0.429 9.461 1 92.81 128 ASN B N 1
ATOM 3994 C CA . ASN B 1 128 ? -12.07 0.084 10.828 1 92.81 128 ASN B CA 1
ATOM 3995 C C . ASN B 1 128 ? -11.188 -0.767 11.742 1 92.81 128 ASN B C 1
ATOM 3997 O O . ASN B 1 128 ? -11.68 -1.34 12.719 1 92.81 128 ASN B O 1
ATOM 4001 N N . LEU B 1 129 ? -9.945 -0.707 11.477 1 92.31 129 LEU B N 1
ATOM 4002 C CA . LEU B 1 129 ? -8.969 -1.553 12.156 1 92.31 129 LEU B CA 1
ATOM 4003 C C . LEU B 1 129 ? -8.828 -1.154 13.625 1 92.31 129 LEU B C 1
ATOM 4005 O O . LEU B 1 129 ? -9.039 0.008 13.977 1 92.31 129 LEU B O 1
ATOM 4009 N N . LYS B 1 130 ? -8.453 -2.141 14.414 1 88.94 130 LYS B N 1
ATOM 4010 C CA . LYS B 1 130 ? -8.203 -1.877 15.828 1 88.94 130 LYS B CA 1
ATOM 4011 C C . LYS B 1 130 ? -6.996 -0.963 16.016 1 88.94 130 LYS B C 1
ATOM 4013 O O . LYS B 1 130 ? -6.086 -0.95 15.18 1 88.94 130 LYS B O 1
ATOM 4018 N N . TRP B 1 131 ? -6.91 -0.286 17.109 1 83.88 131 TRP B N 1
ATOM 4019 C CA . TRP B 1 131 ? -5.902 0.73 17.391 1 83.88 131 TRP B CA 1
ATOM 4020 C C . TRP B 1 131 ? -4.508 0.118 17.438 1 83.88 131 TRP B C 1
ATOM 4022 O O . TRP B 1 131 ? -3.525 0.772 17.078 1 83.88 131 TRP B O 1
ATOM 4032 N N . ARG B 1 132 ? -4.402 -1.083 17.828 1 85.75 132 ARG B N 1
ATOM 4033 C CA . ARG B 1 132 ? -3.09 -1.705 17.969 1 85.75 132 ARG B CA 1
ATOM 4034 C C . ARG B 1 132 ? -2.393 -1.83 16.625 1 85.75 132 ARG B C 1
ATOM 4036 O O . ARG B 1 132 ? -1.174 -1.67 16.531 1 85.75 132 ARG B O 1
ATOM 4043 N N . TYR B 1 133 ? -3.143 -2.08 15.57 1 84.75 133 TYR B N 1
ATOM 4044 C CA . TYR B 1 133 ? -2.564 -2.186 14.242 1 84.75 133 TYR B CA 1
ATOM 4045 C C . TYR B 1 133 ? -2.07 -0.828 13.75 1 84.75 133 TYR B C 1
ATOM 4047 O O . TYR B 1 133 ? -1.063 -0.744 13.047 1 84.75 133 TYR B O 1
ATOM 4055 N N . LYS B 1 134 ? -2.646 0.24 14.234 1 86.94 134 LYS B N 1
ATOM 4056 C CA . LYS B 1 134 ? -2.324 1.603 13.82 1 86.94 134 LYS B CA 1
ATOM 4057 C C . LYS B 1 134 ? -1.055 2.1 14.508 1 86.94 134 LYS B C 1
ATOM 4059 O O . LYS B 1 134 ? -0.438 3.066 14.055 1 86.94 134 LYS B O 1
ATOM 4064 N N . LEU B 1 135 ? -0.738 1.396 15.555 1 86.06 135 LEU B N 1
ATOM 4065 C CA . LEU B 1 135 ? 0.493 1.734 16.266 1 86.06 135 LEU B CA 1
ATOM 4066 C C . LEU B 1 135 ? 1.666 0.915 15.734 1 86.06 135 LEU B C 1
ATOM 4068 O O . LEU B 1 135 ? 2.76 1.448 15.531 1 86.06 135 LEU B O 1
ATOM 4072 N N . ILE B 1 136 ? 1.47 -0.328 15.375 1 87.31 136 ILE B N 1
ATOM 4073 C CA . ILE B 1 136 ? 2.551 -1.257 15.062 1 87.31 136 ILE B CA 1
ATOM 4074 C C . ILE B 1 136 ? 2.943 -1.113 13.594 1 87.31 136 ILE B C 1
ATOM 4076 O O . ILE B 1 136 ? 4.129 -1.1 13.258 1 87.31 136 ILE B O 1
ATOM 4080 N N . LEU B 1 137 ? 2.051 -0.947 12.734 1 86.81 137 LEU B N 1
ATOM 4081 C CA . LEU B 1 137 ? 2.293 -1.059 11.297 1 86.81 137 LEU B CA 1
ATOM 4082 C C . LEU B 1 137 ? 3.074 0.145 10.781 1 86.81 137 LEU B C 1
ATOM 4084 O O . LEU B 1 137 ? 3.896 0.013 9.875 1 86.81 137 LEU B O 1
ATOM 4088 N N . PRO B 1 138 ? 2.914 1.323 11.438 1 89.12 138 PRO B N 1
ATOM 4089 C CA . PRO B 1 138 ? 3.777 2.436 11.031 1 89.12 138 PRO B CA 1
ATOM 4090 C C . PRO B 1 138 ? 5.246 2.201 11.383 1 89.12 138 PRO B C 1
ATOM 4092 O O . PRO B 1 138 ? 6.137 2.725 10.711 1 89.12 138 PRO B O 1
ATOM 4095 N N . LEU B 1 139 ? 5.5 1.451 12.367 1 89.31 139 LEU B N 1
ATOM 4096 C CA . LEU B 1 139 ? 6.875 1.078 12.68 1 89.31 139 LEU B CA 1
ATOM 4097 C C . LEU B 1 139 ? 7.488 0.264 11.547 1 89.31 139 LEU B C 1
ATOM 4099 O O . LEU B 1 139 ? 8.633 0.501 11.156 1 89.31 139 LEU B O 1
ATOM 4103 N N . VAL B 1 140 ? 6.66 -0.59 10.984 1 87.25 140 VAL B N 1
ATOM 4104 C CA . VAL B 1 140 ? 7.09 -1.41 9.852 1 87.25 140 VAL B CA 1
ATOM 4105 C C . VAL B 1 140 ? 7.344 -0.522 8.633 1 87.25 140 VAL B C 1
ATOM 4107 O O . VAL B 1 140 ? 8.328 -0.707 7.922 1 87.25 140 VAL B O 1
ATOM 4110 N N . ALA B 1 141 ? 6.477 0.431 8.461 1 91.12 141 ALA B N 1
ATOM 4111 C CA . ALA B 1 141 ? 6.566 1.337 7.32 1 91.12 141 ALA B CA 1
ATOM 4112 C C . ALA B 1 141 ? 7.863 2.143 7.363 1 91.12 141 ALA B C 1
ATOM 4114 O O . ALA B 1 141 ? 8.336 2.619 6.328 1 91.12 141 ALA B O 1
ATOM 4115 N N . SER B 1 142 ? 8.461 2.295 8.531 1 91.75 142 SER B N 1
ATOM 4116 C CA . SER B 1 142 ? 9.648 3.129 8.672 1 91.75 142 SER B CA 1
ATOM 4117 C C . SER B 1 142 ? 10.922 2.33 8.414 1 91.75 142 SER B C 1
ATOM 4119 O O . SER B 1 142 ? 12 2.904 8.242 1 91.75 142 SER B O 1
ATOM 4121 N N . LEU B 1 143 ? 10.828 1.103 8.297 1 89.06 143 LEU B N 1
ATOM 4122 C CA . LEU B 1 143 ? 12 0.242 8.234 1 89.06 143 LEU B CA 1
ATOM 4123 C C . LEU B 1 143 ? 12.82 0.531 6.98 1 89.06 143 LEU B C 1
ATOM 4125 O O . LEU B 1 143 ? 14.047 0.685 7.055 1 89.06 143 LEU B O 1
ATOM 4129 N N . PRO B 1 144 ? 12.188 0.601 5.797 1 88.25 144 PRO B N 1
ATOM 4130 C CA . PRO B 1 144 ? 12.984 0.904 4.602 1 88.25 144 PRO B CA 1
ATOM 4131 C C . PRO B 1 144 ? 13.781 2.199 4.734 1 88.25 144 PRO B C 1
ATOM 4133 O O . PRO B 1 144 ? 14.867 2.318 4.168 1 88.25 144 PRO B O 1
ATOM 4136 N N . LEU B 1 145 ? 13.258 3.131 5.488 1 88.62 145 LEU B N 1
ATOM 4137 C CA . LEU B 1 145 ? 13.93 4.41 5.691 1 88.62 145 LEU B CA 1
ATOM 4138 C C . LEU B 1 145 ? 15.102 4.262 6.656 1 88.62 145 LEU B C 1
ATOM 4140 O O . LEU B 1 145 ? 16.172 4.809 6.418 1 88.62 145 LEU B O 1
ATOM 4144 N N . LEU B 1 146 ? 14.875 3.533 7.676 1 88.06 146 LEU B N 1
ATOM 4145 C CA . LEU B 1 146 ? 15.844 3.414 8.758 1 88.06 146 LEU B CA 1
ATOM 4146 C C . LEU B 1 146 ? 17.062 2.613 8.305 1 88.06 146 LEU B C 1
ATOM 4148 O O . LEU B 1 146 ? 18.188 2.881 8.75 1 88.06 146 LEU B O 1
ATOM 4152 N N . VAL B 1 147 ? 16.875 1.712 7.418 1 82.69 147 VAL B N 1
ATOM 4153 C CA . VAL B 1 147 ? 17.984 0.879 6.953 1 82.69 147 VAL B CA 1
ATOM 4154 C C . VAL B 1 147 ? 18.891 1.692 6.039 1 82.69 147 VAL B C 1
ATOM 4156 O O . VAL B 1 147 ? 20.078 1.397 5.914 1 82.69 147 VAL B O 1
ATOM 4159 N N . LEU B 1 148 ? 18.375 2.719 5.441 1 78.94 148 LEU B N 1
ATOM 4160 C CA . LEU B 1 148 ? 19.172 3.539 4.531 1 78.94 148 LEU B CA 1
ATOM 4161 C C . LEU B 1 148 ? 19.641 4.816 5.219 1 78.94 148 LEU B C 1
ATOM 4163 O O . LEU B 1 148 ? 20.266 5.668 4.59 1 78.94 148 LEU B O 1
ATOM 4167 N N . TYR B 1 149 ? 19.25 4.934 6.469 1 79.12 149 TYR B N 1
ATOM 4168 C CA . TYR B 1 149 ? 19.641 6.125 7.215 1 79.12 149 TYR B CA 1
ATOM 4169 C C . TYR B 1 149 ? 21.141 6.184 7.402 1 79.12 149 TYR B C 1
ATOM 4171 O O . TYR B 1 149 ? 21.75 5.234 7.902 1 79.12 149 TYR B O 1
ATOM 4179 N N . THR B 1 150 ? 21.844 7.219 6.922 1 73.12 150 THR B N 1
ATOM 4180 C CA . THR B 1 150 ? 23.297 7.34 6.953 1 73.12 150 THR B CA 1
ATOM 4181 C C . THR B 1 150 ? 23.734 8.461 7.895 1 73.12 150 THR B C 1
ATOM 4183 O O . THR B 1 150 ? 24.922 8.758 8.008 1 73.12 150 THR B O 1
ATOM 4186 N N . GLY B 1 151 ? 22.75 9.164 8.492 1 72.69 151 GLY B N 1
ATOM 4187 C CA . GLY B 1 151 ? 23.125 10.281 9.344 1 72.69 151 GLY B CA 1
ATOM 4188 C C . GLY B 1 151 ? 23.625 9.844 10.711 1 72.69 151 GLY B C 1
ATOM 4189 O O . GLY B 1 151 ? 23.703 8.641 10.992 1 72.69 151 GLY B O 1
ATOM 4190 N N . GLY B 1 152 ? 24.219 10.758 11.398 1 74.25 152 GLY B N 1
ATOM 4191 C CA . GLY B 1 152 ? 24.641 10.492 12.766 1 74.25 152 GLY B CA 1
ATOM 4192 C C . GLY B 1 152 ? 23.484 10.211 13.703 1 74.25 152 GLY B C 1
ATOM 4193 O O . GLY B 1 152 ? 22.328 10.383 13.336 1 74.25 152 GLY B O 1
ATOM 4194 N N . THR B 1 153 ? 23.797 9.523 14.664 1 75.69 153 THR B N 1
ATOM 4195 C CA . THR B 1 153 ? 22.781 9.188 15.664 1 75.69 153 THR B CA 1
ATOM 4196 C C . THR B 1 153 ? 22.891 10.125 16.875 1 75.69 153 THR B C 1
ATOM 4198 O O . THR B 1 153 ? 22.484 9.766 17.984 1 75.69 153 THR B O 1
ATOM 4201 N N . CYS B 1 154 ? 23.531 11.281 16.531 1 70.31 154 CYS B N 1
ATOM 4202 C CA . CYS B 1 154 ? 23.672 12.273 17.594 1 70.31 154 CYS B CA 1
ATOM 4203 C C . CYS B 1 154 ? 22.516 13.273 17.562 1 70.31 154 CYS B C 1
ATOM 4205 O O . CYS B 1 154 ? 22.016 13.609 16.484 1 70.31 154 CYS B O 1
ATOM 4207 N N . VAL B 1 155 ? 22.078 13.539 18.734 1 69.62 155 VAL B N 1
ATOM 4208 C CA . VAL B 1 155 ? 21.031 14.547 18.828 1 69.62 155 VAL B CA 1
ATOM 4209 C C . VAL B 1 155 ? 21.594 15.812 19.484 1 69.62 155 VAL B C 1
ATOM 4211 O O . VAL B 1 155 ? 22.391 15.734 20.406 1 69.62 155 VAL B O 1
ATOM 4214 N N . LEU B 1 156 ? 21.359 16.922 18.906 1 65.62 156 LEU B N 1
ATOM 4215 C CA . LEU B 1 156 ? 21.719 18.203 19.516 1 65.62 156 LEU B CA 1
ATOM 4216 C C . LEU B 1 156 ? 20.797 18.531 20.688 1 65.62 156 LEU B C 1
ATOM 4218 O O . LEU B 1 156 ? 19.578 18.578 20.531 1 65.62 156 LEU B O 1
ATOM 4222 N N . VAL B 1 157 ? 21.438 18.578 21.922 1 64.88 157 VAL B N 1
ATOM 4223 C CA . VAL B 1 157 ? 20.672 18.891 23.141 1 64.88 157 VAL B CA 1
ATOM 4224 C C . VAL B 1 157 ? 20.625 20.406 23.344 1 64.88 157 VAL B C 1
ATOM 4226 O O . VAL B 1 157 ? 21.672 21.062 23.375 1 64.88 157 VAL B O 1
ATOM 4229 N N . PRO B 1 158 ? 19.391 20.859 23.297 1 63.75 158 PRO B N 1
ATOM 4230 C CA . PRO B 1 158 ? 19.297 22.297 23.547 1 63.75 158 PRO B CA 1
ATOM 4231 C C . PRO B 1 158 ? 19.938 22.719 24.875 1 63.75 158 PRO B C 1
ATOM 4233 O O . PRO B 1 158 ? 19.953 21.922 25.828 1 63.75 158 PRO B O 1
ATOM 4236 N N . ARG B 1 159 ? 20.422 23.969 24.875 1 64.06 159 ARG B N 1
ATOM 4237 C CA . ARG B 1 159 ? 21.188 24.484 26 1 64.06 159 ARG B CA 1
ATOM 4238 C C . ARG B 1 159 ? 20.422 24.328 27.312 1 64.06 159 ARG B C 1
ATOM 4240 O O . ARG B 1 159 ? 20.984 23.859 28.312 1 64.06 159 ARG B O 1
ATOM 4247 N N . PRO B 1 160 ? 19.094 24.547 27.234 1 64.62 160 PRO B N 1
ATOM 4248 C CA . PRO B 1 160 ? 18.406 24.438 28.531 1 64.62 160 PRO B CA 1
ATOM 4249 C C . PRO B 1 160 ? 18.328 23 29.031 1 64.62 160 PRO B C 1
ATOM 4251 O O . PRO B 1 160 ? 18.156 22.766 30.234 1 64.62 160 PRO B O 1
ATOM 4254 N N . LEU B 1 161 ? 18.484 22.109 28.094 1 67.31 161 LEU B N 1
ATOM 4255 C CA . LEU B 1 161 ? 18.328 20.719 28.5 1 67.31 161 LEU B CA 1
ATOM 4256 C C . LEU B 1 161 ? 19.688 20.047 28.688 1 67.31 161 LEU B C 1
ATOM 4258 O O . LEU B 1 161 ? 19.766 18.859 29 1 67.31 161 LEU B O 1
ATOM 4262 N N . ARG B 1 162 ? 20.672 20.828 28.531 1 71.69 162 ARG B N 1
ATOM 4263 C CA . ARG B 1 162 ? 22.016 20.266 28.578 1 71.69 162 ARG B CA 1
ATOM 4264 C C . ARG B 1 162 ? 22.375 19.828 30 1 71.69 162 ARG B C 1
ATOM 4266 O O . ARG B 1 162 ? 23.312 19.047 30.188 1 71.69 162 ARG B O 1
ATOM 4273 N N . PHE B 1 163 ? 21.578 20.312 30.922 1 70.94 163 PHE B N 1
ATOM 4274 C CA . PHE B 1 163 ? 21.797 19.859 32.281 1 70.94 163 PHE B CA 1
ATOM 4275 C C . PHE B 1 163 ? 21.531 18.375 32.406 1 70.94 163 PHE B C 1
ATOM 4277 O O . PHE B 1 163 ? 22.156 17.688 33.219 1 70.94 163 PHE B O 1
ATOM 4284 N N . LEU B 1 164 ? 20.703 17.828 31.531 1 70.81 164 LEU B N 1
ATOM 4285 C CA . LEU B 1 164 ? 20.344 16.406 31.562 1 70.81 164 LEU B CA 1
ATOM 4286 C C . LEU B 1 164 ? 21.453 15.555 30.953 1 70.81 164 LEU B C 1
ATOM 4288 O O . LEU B 1 164 ? 21.516 14.344 31.188 1 70.81 164 LEU B O 1
ATOM 4292 N N . THR B 1 165 ? 22.203 16.188 30.188 1 71.06 165 THR B N 1
ATOM 4293 C CA . THR B 1 165 ? 23.234 15.445 29.469 1 71.06 165 THR B CA 1
ATOM 4294 C C . THR B 1 165 ? 24.625 15.852 29.953 1 71.06 165 THR B C 1
ATOM 4296 O O . THR B 1 165 ? 25.594 15.75 29.203 1 71.06 165 THR B O 1
ATOM 4299 N N . LYS B 1 166 ? 24.797 16.344 31.188 1 71.12 166 LYS B N 1
ATOM 4300 C CA . LYS B 1 166 ? 26.031 16.734 31.828 1 71.12 166 LYS B CA 1
ATOM 4301 C C . LYS B 1 166 ? 26.797 17.75 30.984 1 71.12 166 LYS B C 1
ATOM 4303 O O . LYS B 1 166 ? 28.016 17.641 30.828 1 71.12 166 LYS B O 1
ATOM 4308 N N . GLY B 1 167 ? 25.984 18.531 30.203 1 66.19 167 GLY B N 1
ATOM 4309 C CA . GLY B 1 167 ? 26.609 19.641 29.484 1 66.19 167 GLY B CA 1
ATOM 4310 C C . GLY B 1 167 ? 26.906 19.312 28.031 1 66.19 167 GLY B C 1
ATOM 4311 O O . GLY B 1 167 ? 27.359 20.172 27.266 1 66.19 167 GLY B O 1
ATOM 4312 N N . ARG B 1 168 ? 26.766 18.141 27.672 1 71.25 168 ARG B N 1
ATOM 4313 C CA . ARG B 1 168 ? 27.109 17.766 26.297 1 71.25 168 ARG B CA 1
ATOM 4314 C C . ARG B 1 168 ? 26.078 18.281 25.312 1 71.25 168 ARG B C 1
ATOM 4316 O O . ARG B 1 168 ? 24.875 18.141 25.531 1 71.25 168 ARG B O 1
ATOM 4323 N N . SER B 1 169 ? 26.672 18.922 24.219 1 70.19 169 SER B N 1
ATOM 4324 C CA . SER B 1 169 ? 25.797 19.484 23.188 1 70.19 169 SER B CA 1
ATOM 4325 C C . SER B 1 169 ? 25.328 18.391 22.234 1 70.19 169 SER B C 1
ATOM 4327 O O . SER B 1 169 ? 24.25 18.516 21.625 1 70.19 169 SER B O 1
ATOM 4329 N N . LEU B 1 170 ? 26.141 17.391 22.125 1 74.19 170 LEU B N 1
ATOM 4330 C CA . LEU B 1 170 ? 25.812 16.281 21.25 1 74.19 170 LEU B CA 1
ATOM 4331 C C . LEU B 1 170 ? 25.75 14.969 22.016 1 74.19 170 LEU B C 1
ATOM 4333 O O . LEU B 1 170 ? 26.641 14.672 22.812 1 74.19 170 LEU B O 1
ATOM 4337 N N . VAL B 1 171 ? 24.672 14.32 22.016 1 75 171 VAL B N 1
ATOM 4338 C CA . VAL B 1 171 ? 24.516 13.031 22.688 1 75 171 VAL B CA 1
ATOM 4339 C C . VAL B 1 171 ? 24.312 11.93 21.641 1 75 171 VAL B C 1
ATOM 4341 O O . VAL B 1 171 ? 23.453 12.039 20.766 1 75 171 VAL B O 1
ATOM 4344 N N . GLU B 1 172 ? 25.188 10.922 21.656 1 79.81 172 GLU B N 1
ATOM 4345 C CA . GLU B 1 172 ? 25.047 9.758 20.797 1 79.81 172 GLU B CA 1
ATOM 4346 C C . GLU B 1 172 ? 23.984 8.797 21.328 1 79.81 172 GLU B C 1
ATOM 4348 O O . GLU B 1 172 ? 24.125 8.25 22.422 1 79.81 172 GLU B O 1
ATOM 4353 N N . LEU B 1 173 ? 22.953 8.648 20.641 1 80.56 173 LEU B N 1
ATOM 4354 C CA . LEU B 1 173 ? 21.828 7.836 21.109 1 80.56 173 LEU B CA 1
ATOM 4355 C C . LEU B 1 173 ? 21.938 6.414 20.562 1 80.56 173 LEU B C 1
ATOM 4357 O O . LEU B 1 173 ? 21.328 5.488 21.094 1 80.56 173 LEU B O 1
ATOM 4361 N N . GLY B 1 174 ? 22.734 6.199 19.516 1 83.06 174 GLY B N 1
ATOM 4362 C CA . GLY B 1 174 ? 22.844 4.875 18.922 1 83.06 174 GLY B CA 1
ATOM 4363 C C . GLY B 1 174 ? 21.516 4.301 18.5 1 83.06 174 GLY B C 1
ATOM 4364 O O . GLY B 1 174 ? 20.766 4.941 17.75 1 83.06 174 GLY B O 1
ATOM 4365 N N . ILE B 1 175 ? 21.125 3.182 19.078 1 84.62 175 ILE B N 1
ATOM 4366 C CA . ILE B 1 175 ? 19.906 2.461 18.703 1 84.62 175 ILE B CA 1
ATOM 4367 C C . ILE B 1 175 ? 18.688 3.268 19.125 1 84.62 175 ILE B C 1
ATOM 4369 O O . ILE B 1 175 ? 17.641 3.221 18.469 1 84.62 175 ILE B O 1
ATOM 4373 N N . LEU B 1 176 ? 18.797 4.047 20.125 1 88.19 176 LEU B N 1
ATOM 4374 C CA . LEU B 1 176 ? 17.688 4.852 20.609 1 88.19 176 LEU B CA 1
ATOM 4375 C C . LEU B 1 176 ? 17.281 5.91 19.594 1 88.19 176 LEU B C 1
ATOM 4377 O O . LEU B 1 176 ? 16.125 6.316 19.547 1 88.19 176 LEU B O 1
ATOM 4381 N N . TYR B 1 177 ? 18.25 6.316 18.828 1 87.69 177 TYR B N 1
ATOM 4382 C CA . TYR B 1 177 ? 17.938 7.285 17.781 1 87.69 177 TYR B CA 1
ATOM 4383 C C . TYR B 1 177 ? 17.047 6.672 16.719 1 87.69 177 TYR B C 1
ATOM 4385 O O . TYR B 1 177 ? 16.125 7.324 16.219 1 87.69 177 TYR B O 1
ATOM 4393 N N . TYR B 1 178 ? 17.281 5.414 16.453 1 87.75 178 TYR B N 1
ATOM 4394 C CA . TYR B 1 178 ? 16.453 4.715 15.477 1 87.75 178 TYR B CA 1
ATOM 4395 C C . TYR B 1 178 ? 15.039 4.516 16 1 87.75 178 TYR B C 1
ATOM 4397 O O . TYR B 1 178 ? 14.062 4.641 15.258 1 87.75 178 TYR B O 1
ATOM 4405 N N . ILE B 1 179 ? 14.977 4.273 17.234 1 90.69 179 ILE B N 1
ATOM 4406 C CA . ILE B 1 179 ? 13.664 4.133 17.875 1 90.69 179 ILE B CA 1
ATOM 4407 C C . ILE B 1 179 ? 12.922 5.465 17.812 1 90.69 179 ILE B C 1
ATOM 4409 O O . ILE B 1 179 ? 11.734 5.504 17.5 1 90.69 179 ILE B O 1
ATOM 4413 N N . TYR B 1 180 ? 13.672 6.48 18.109 1 90.81 180 TYR B N 1
ATOM 4414 C CA . TYR B 1 180 ? 13.102 7.82 18.047 1 90.81 180 TYR B CA 1
ATOM 4415 C C . TYR B 1 180 ? 12.562 8.117 16.656 1 90.81 180 TYR B C 1
ATOM 4417 O O . TYR B 1 180 ? 11.445 8.617 16.5 1 90.81 180 TYR B O 1
ATOM 4425 N N . MET B 1 181 ? 13.32 7.758 15.656 1 90.81 181 MET B N 1
ATOM 4426 C CA . MET B 1 181 ? 12.898 8.023 14.281 1 90.81 181 MET B CA 1
ATOM 4427 C C . MET B 1 181 ? 11.664 7.195 13.93 1 90.81 181 MET B C 1
ATOM 4429 O O . MET B 1 181 ? 10.773 7.676 13.227 1 90.81 181 MET B O 1
ATOM 4433 N N . ALA B 1 182 ? 11.656 6.004 14.398 1 92.12 182 ALA B N 1
ATOM 4434 C CA . ALA B 1 182 ? 10.484 5.16 14.164 1 92.12 182 ALA B CA 1
ATOM 4435 C C . ALA B 1 182 ? 9.25 5.738 14.852 1 92.12 182 ALA B C 1
ATOM 4437 O O . ALA B 1 182 ? 8.156 5.75 14.273 1 92.12 182 ALA B O 1
ATOM 4438 N N . LEU B 1 183 ? 9.445 6.207 16.016 1 93.69 183 LEU B N 1
ATOM 4439 C CA . LEU B 1 183 ? 8.344 6.785 16.781 1 93.69 183 LEU B CA 1
ATOM 4440 C C . LEU B 1 183 ? 7.859 8.078 16.125 1 93.69 183 LEU B C 1
ATOM 4442 O O . LEU B 1 183 ? 6.676 8.414 16.219 1 93.69 183 LEU B O 1
ATOM 4446 N N . 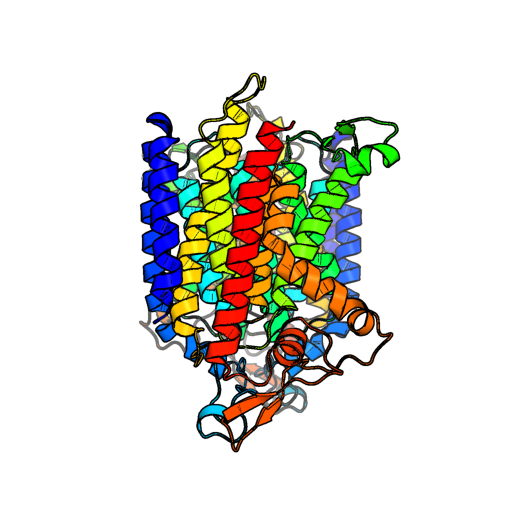LEU B 1 184 ? 8.812 8.789 15.539 1 94.19 184 LEU B N 1
ATOM 4447 C CA . LEU B 1 184 ? 8.445 9.992 14.805 1 94.19 184 LEU B CA 1
ATOM 4448 C C . LEU B 1 184 ? 7.441 9.68 13.703 1 94.19 184 LEU B C 1
ATOM 4450 O O . LEU B 1 184 ? 6.484 10.43 13.484 1 94.19 184 LEU B O 1
ATOM 4454 N N . SER B 1 185 ? 7.645 8.555 13.008 1 93.75 185 SER B N 1
ATOM 4455 C CA . SER B 1 185 ? 6.73 8.133 11.953 1 93.75 185 SER B CA 1
ATOM 4456 C C . SER B 1 185 ? 5.344 7.828 12.508 1 93.75 185 SER B C 1
ATOM 4458 O O . SER B 1 185 ? 4.336 8.227 11.922 1 93.75 185 SER B O 1
ATOM 4460 N N . VAL B 1 186 ? 5.324 7.18 13.641 1 93.88 186 VAL B N 1
ATOM 4461 C CA . VAL B 1 186 ? 4.062 6.859 14.297 1 93.88 186 VAL B CA 1
ATOM 4462 C C . VAL B 1 186 ? 3.363 8.148 14.734 1 93.88 186 VAL B C 1
ATOM 4464 O O . VAL B 1 186 ? 2.162 8.312 14.508 1 93.88 186 VAL B O 1
ATOM 4467 N N . PHE B 1 187 ? 4.125 9 15.281 1 94.5 187 PHE B N 1
ATOM 4468 C CA . PHE B 1 187 ? 3.576 10.25 15.797 1 94.5 187 PHE B CA 1
ATOM 4469 C C . PHE B 1 187 ? 2.979 11.086 14.68 1 94.5 187 PHE B C 1
ATOM 4471 O O . PHE B 1 187 ? 1.834 11.531 14.773 1 94.5 187 PHE B O 1
ATOM 4478 N N . CYS B 1 188 ? 3.732 11.305 13.617 1 95.12 188 CYS B N 1
ATOM 4479 C CA . CYS B 1 188 ? 3.287 12.188 12.547 1 95.12 188 CYS B CA 1
ATOM 4480 C C . CYS B 1 188 ? 2.006 11.664 11.906 1 95.12 188 CYS B C 1
ATOM 4482 O O . CYS B 1 188 ? 1.102 12.445 11.594 1 95.12 188 CYS B O 1
ATOM 4484 N N . THR B 1 189 ? 1.895 10.391 11.695 1 93.12 189 THR B N 1
ATOM 4485 C CA . THR B 1 189 ? 0.725 9.805 11.047 1 93.12 189 THR B CA 1
ATOM 4486 C C . THR B 1 189 ? -0.506 9.938 11.938 1 93.12 189 THR B C 1
ATOM 4488 O O . THR B 1 189 ? -1.577 10.328 11.477 1 93.12 189 THR B O 1
ATOM 4491 N N . ASN B 1 190 ? -0.321 9.727 13.219 1 92.19 190 ASN B N 1
ATOM 4492 C CA . ASN B 1 190 ? -1.457 9.766 14.133 1 92.19 190 ASN B CA 1
ATOM 4493 C C . ASN B 1 190 ? -1.808 11.195 14.539 1 92.19 190 ASN B C 1
ATOM 4495 O O . ASN B 1 190 ? -2.965 11.5 14.828 1 92.19 190 ASN B O 1
ATOM 4499 N N . ALA B 1 191 ? -0.809 12.016 14.547 1 95.12 191 ALA B N 1
ATOM 4500 C CA . ALA B 1 191 ? -1.02 13.391 14.992 1 95.12 191 ALA B CA 1
ATOM 4501 C C . ALA B 1 191 ? -1.959 14.141 14.047 1 95.12 191 ALA B C 1
ATOM 4503 O O . ALA B 1 191 ? -2.859 14.852 14.492 1 95.12 191 ALA B O 1
ATOM 4504 N N . ILE B 1 192 ? -1.771 13.969 12.781 1 95.25 192 ILE B N 1
ATOM 4505 C CA . ILE B 1 192 ? -2.645 14.609 11.805 1 95.25 192 ILE B CA 1
ATOM 4506 C C . ILE B 1 192 ? -4.039 13.992 11.875 1 95.25 192 ILE B C 1
ATOM 4508 O O . ILE B 1 192 ? -5.043 14.695 11.758 1 95.25 192 ILE B O 1
ATOM 4512 N N . ASN B 1 193 ? -4.094 12.703 12.156 1 92.88 193 ASN B N 1
ATOM 4513 C CA . ASN B 1 193 ? -5.344 11.953 12.172 1 92.88 193 ASN B CA 1
ATOM 4514 C C . ASN B 1 193 ? -6.23 12.375 13.344 1 92.88 193 ASN B C 1
ATOM 4516 O O . ASN B 1 193 ? -7.457 12.406 13.219 1 92.88 193 ASN B O 1
ATOM 4520 N N . ILE B 1 194 ? -5.656 12.672 14.484 1 92.69 194 ILE B N 1
ATOM 4521 C CA . ILE B 1 194 ? -6.461 12.961 15.664 1 92.69 194 ILE B CA 1
ATOM 4522 C C . ILE B 1 194 ? -6.793 14.453 15.703 1 92.69 194 ILE B C 1
ATOM 4524 O O . ILE B 1 194 ? -7.68 14.875 16.453 1 92.69 194 ILE B O 1
ATOM 4528 N N . TYR B 1 195 ? -5.977 15.297 15.078 1 95.5 195 TYR B N 1
ATOM 4529 C CA . TYR B 1 195 ? -6.266 16.719 14.945 1 95.5 195 TYR B CA 1
ATOM 4530 C C . TYR B 1 195 ? -7.137 16.984 13.727 1 95.5 195 TYR B C 1
ATOM 4532 O O . TYR B 1 195 ? -6.672 17.562 12.742 1 95.5 195 TYR B O 1
ATOM 4540 N N . ALA B 1 196 ? -8.422 16.531 13.82 1 93.06 196 ALA B N 1
ATOM 4541 C CA . ALA B 1 196 ? -9.375 16.484 12.719 1 93.06 196 ALA B CA 1
ATOM 4542 C C . ALA B 1 196 ? -10.781 16.844 13.203 1 93.06 196 ALA B C 1
ATOM 4544 O O . ALA B 1 196 ? -10.961 17.312 14.328 1 93.06 196 ALA B O 1
ATOM 4545 N N . GLY B 1 197 ? -11.758 16.766 12.25 1 89.25 197 GLY B N 1
ATOM 4546 C CA . GLY B 1 197 ? -13.141 16.922 12.664 1 89.25 197 GLY B CA 1
ATOM 4547 C C . GLY B 1 197 ? -13.836 18.094 11.977 1 89.25 197 GLY B C 1
ATOM 4548 O O . GLY B 1 197 ? -15.055 18.25 12.109 1 89.25 197 GLY B O 1
ATOM 4549 N N . ILE B 1 198 ? -13.07 18.859 11.398 1 92.88 198 ILE B N 1
ATOM 4550 C CA . ILE B 1 198 ? -13.68 19.953 10.664 1 92.88 198 ILE B CA 1
ATOM 4551 C C . ILE B 1 198 ? -13.188 19.953 9.219 1 92.88 198 ILE B C 1
ATOM 4553 O O . ILE B 1 198 ? -12.047 19.562 8.945 1 92.88 198 ILE B O 1
ATOM 4557 N N . ASN B 1 199 ? -14.062 20.469 8.312 1 94.25 199 ASN B N 1
ATOM 4558 C CA . ASN B 1 199 ? -13.758 20.438 6.887 1 94.25 199 ASN B CA 1
ATOM 4559 C C . ASN B 1 199 ? -12.508 21.266 6.57 1 94.25 199 ASN B C 1
ATOM 4561 O O . ASN B 1 199 ? -12.422 22.438 6.953 1 94.25 199 ASN B O 1
ATOM 4565 N N . GLY B 1 200 ? -11.555 20.609 5.969 1 95.12 200 GLY B N 1
ATOM 4566 C CA . GLY B 1 200 ? -10.391 21.328 5.453 1 95.12 200 GLY B CA 1
ATOM 4567 C C . GLY B 1 200 ? -9.219 21.344 6.414 1 95.12 200 GLY B C 1
ATOM 4568 O O . GLY B 1 200 ? -8.109 21.719 6.047 1 95.12 200 GLY B O 1
ATOM 4569 N N . LEU B 1 201 ? -9.414 20.906 7.613 1 96.19 201 LEU B N 1
ATOM 4570 C CA . LEU B 1 201 ? -8.391 21.062 8.641 1 96.19 201 LEU B CA 1
ATOM 4571 C C . LEU B 1 201 ? -7.223 20.125 8.391 1 96.19 201 LEU B C 1
ATOM 4573 O O . LEU B 1 201 ? -6.066 20.531 8.414 1 96.19 201 LEU B O 1
ATOM 4577 N N . GLU B 1 202 ? -7.496 18.859 8.117 1 97.25 202 GLU B N 1
ATOM 4578 C CA . GLU B 1 202 ? -6.438 17.859 7.945 1 97.25 202 GLU B CA 1
ATOM 4579 C C . GLU B 1 202 ? -5.547 18.203 6.75 1 97.25 202 GLU B C 1
ATOM 4581 O O . GLU B 1 202 ? -4.32 18.219 6.867 1 97.25 202 GLU B O 1
ATOM 4586 N N . VAL B 1 203 ? -6.152 18.531 5.676 1 97.38 203 VAL B N 1
ATOM 4587 C CA . VAL B 1 203 ? -5.375 18.875 4.484 1 97.38 203 VAL B CA 1
ATOM 4588 C C . VAL B 1 203 ? -4.75 20.25 4.645 1 97.38 203 VAL B C 1
ATOM 4590 O O . VAL B 1 203 ? -3.615 20.484 4.223 1 97.38 203 VAL B O 1
ATOM 4593 N N . GLY B 1 204 ? -5.523 21.156 5.246 1 95.94 204 GLY B N 1
ATOM 4594 C CA . GLY B 1 204 ? -5.016 22.5 5.457 1 95.94 204 GLY B CA 1
ATOM 4595 C C . GLY B 1 204 ? -3.75 22.531 6.297 1 95.94 204 GLY B C 1
ATOM 4596 O O . GLY B 1 204 ? -2.756 23.156 5.902 1 95.94 204 GLY B O 1
ATOM 4597 N N . GLN B 1 205 ? -3.781 21.922 7.441 1 96.62 205 GLN B N 1
ATOM 4598 C CA . GLN B 1 205 ? -2.588 21.891 8.281 1 96.62 205 GLN B CA 1
ATOM 4599 C C . GLN B 1 205 ? -1.419 21.234 7.555 1 96.62 205 GLN B C 1
ATOM 4601 O O . GLN B 1 205 ? -0.274 21.672 7.68 1 96.62 205 GLN B O 1
ATOM 4606 N N . SER B 1 206 ? -1.698 20.203 6.777 1 97.88 206 SER B N 1
ATOM 4607 C CA . SER B 1 206 ? -0.651 19.469 6.074 1 97.88 206 SER B CA 1
ATOM 4608 C C . SER B 1 206 ? -0.008 20.312 4.988 1 97.88 206 SER B C 1
ATOM 4610 O O . SER B 1 206 ? 1.21 20.281 4.805 1 97.88 206 SER B O 1
ATOM 4612 N N . VAL B 1 207 ? -0.816 21.047 4.246 1 97.31 207 VAL B N 1
ATOM 4613 C CA . VAL B 1 207 ? -0.308 21.922 3.193 1 97.31 207 VAL B CA 1
ATOM 4614 C C . VAL B 1 207 ? 0.585 23 3.803 1 97.31 207 VAL B C 1
ATOM 4616 O O . VAL B 1 207 ? 1.647 23.312 3.26 1 97.31 207 VAL B O 1
ATOM 4619 N N . ILE B 1 208 ? 0.178 23.516 4.898 1 96.94 208 ILE B N 1
ATOM 4620 C CA . ILE B 1 208 ? 0.946 24.562 5.582 1 96.94 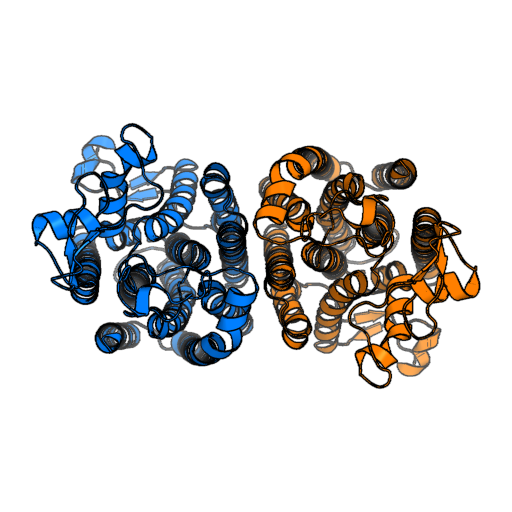208 ILE B CA 1
ATOM 4621 C C . ILE B 1 208 ? 2.273 23.984 6.066 1 96.94 208 ILE B C 1
ATOM 4623 O O . ILE B 1 208 ? 3.328 24.594 5.875 1 96.94 208 ILE B O 1
ATOM 4627 N N . ILE B 1 209 ? 2.219 22.859 6.676 1 97.88 209 ILE B N 1
ATOM 4628 C CA . ILE B 1 209 ? 3.434 22.188 7.145 1 97.88 209 ILE B CA 1
ATOM 4629 C C . ILE B 1 209 ? 4.348 21.891 5.961 1 97.88 209 ILE B C 1
ATOM 4631 O O . ILE B 1 209 ? 5.562 22.094 6.039 1 97.88 209 ILE B O 1
ATOM 4635 N N . ALA B 1 210 ? 3.773 21.406 4.895 1 98.19 210 ALA B N 1
ATOM 4636 C CA . ALA B 1 210 ? 4.551 21.094 3.697 1 98.19 210 ALA B CA 1
ATOM 4637 C C . ALA B 1 210 ? 5.301 22.328 3.201 1 98.19 210 ALA B C 1
ATOM 4639 O O . ALA B 1 210 ? 6.477 22.25 2.834 1 98.19 210 ALA B O 1
ATOM 4640 N N . LEU B 1 211 ? 4.668 23.422 3.205 1 96.5 211 LEU B N 1
ATOM 4641 C CA . LEU B 1 211 ? 5.297 24.672 2.768 1 96.5 211 LEU B CA 1
ATOM 4642 C C . LEU B 1 211 ? 6.438 25.062 3.703 1 96.5 211 LEU B C 1
ATOM 4644 O O . LEU B 1 211 ? 7.488 25.516 3.248 1 96.5 211 LEU B O 1
ATOM 4648 N N . ALA B 1 212 ? 6.176 24.938 4.965 1 96.56 212 ALA B N 1
ATOM 4649 C CA . ALA B 1 212 ? 7.227 25.234 5.934 1 96.56 212 ALA B CA 1
ATOM 4650 C C . ALA B 1 212 ? 8.438 24.328 5.719 1 96.56 212 ALA B C 1
ATOM 4652 O O . ALA B 1 212 ? 9.578 24.797 5.781 1 96.56 212 ALA B O 1
ATOM 4653 N N . VAL B 1 213 ? 8.195 23.078 5.473 1 97.31 213 VAL B N 1
ATOM 4654 C CA . VAL B 1 213 ? 9.273 22.109 5.23 1 97.31 213 VAL B CA 1
ATOM 4655 C C . VAL B 1 213 ? 10.016 22.484 3.951 1 97.31 213 VAL B C 1
ATOM 4657 O O . VAL B 1 213 ? 11.25 22.422 3.904 1 97.31 213 VAL B O 1
ATOM 4660 N N . LEU B 1 214 ? 9.273 22.828 2.922 1 97.12 214 LEU B N 1
ATOM 4661 C CA . LEU B 1 214 ? 9.898 23.25 1.672 1 97.12 214 LEU B CA 1
ATOM 4662 C C . LEU B 1 214 ? 10.797 24.469 1.898 1 97.12 214 LEU B C 1
ATOM 4664 O O . LEU B 1 214 ? 11.93 24.5 1.416 1 97.12 214 LEU B O 1
ATOM 4668 N N . LEU B 1 215 ? 10.305 25.422 2.623 1 94.69 215 LEU B N 1
ATOM 4669 C CA . LEU B 1 215 ? 11.078 26.625 2.92 1 94.69 215 LEU B CA 1
ATOM 4670 C C . LEU B 1 215 ? 12.336 26.281 3.713 1 94.69 215 LEU B C 1
ATOM 4672 O O . LEU B 1 215 ? 13.422 26.781 3.404 1 94.69 215 LEU B O 1
ATOM 4676 N N . HIS B 1 216 ? 12.18 25.5 4.715 1 94.19 216 HIS B N 1
ATOM 4677 C CA . HIS B 1 216 ? 13.32 25.062 5.512 1 94.19 216 HIS B CA 1
ATOM 4678 C C . HIS B 1 216 ? 14.383 24.406 4.637 1 94.19 216 HIS B C 1
ATOM 4680 O O . HIS B 1 216 ? 15.57 24.719 4.754 1 94.19 216 HIS B O 1
ATOM 4686 N N . ASN B 1 217 ? 13.953 23.469 3.809 1 94.88 217 ASN B N 1
ATOM 4687 C CA . ASN B 1 217 ? 14.891 22.766 2.936 1 94.88 217 ASN B CA 1
ATOM 4688 C C . ASN B 1 217 ? 15.586 23.734 1.971 1 94.88 217 ASN B C 1
ATOM 4690 O O . ASN B 1 217 ? 16.781 23.594 1.712 1 94.88 217 ASN B O 1
ATOM 4694 N N . ALA B 1 218 ? 14.844 24.641 1.43 1 93.31 218 ALA B N 1
ATOM 4695 C CA . ALA B 1 218 ? 15.422 25.625 0.505 1 93.31 218 ALA B CA 1
ATOM 4696 C C . ALA B 1 218 ? 16.484 26.469 1.193 1 93.31 218 ALA B C 1
ATOM 4698 O O . ALA B 1 218 ? 17.516 26.781 0.594 1 93.31 218 ALA B O 1
ATOM 4699 N N . LEU B 1 219 ? 16.281 26.812 2.414 1 90.75 219 LEU B N 1
ATOM 4700 C CA . LEU B 1 219 ? 17.219 27.609 3.186 1 90.75 219 LEU B CA 1
ATOM 4701 C C . LEU B 1 219 ? 18.5 26.828 3.449 1 90.75 219 LEU B C 1
ATOM 4703 O O . LEU B 1 219 ? 19.578 27.422 3.6 1 90.75 219 LEU B O 1
ATOM 4707 N N . GLN B 1 220 ? 18.422 25.547 3.428 1 89.75 220 GLN B N 1
ATOM 4708 C CA . GLN B 1 220 ? 19.562 24.703 3.775 1 89.75 220 GLN B CA 1
ATOM 4709 C C . GLN B 1 220 ? 20.359 24.312 2.533 1 89.75 220 GLN B C 1
ATOM 4711 O O . GLN B 1 220 ? 21.344 23.578 2.627 1 89.75 220 GLN B O 1
ATOM 4716 N N . LEU B 1 221 ? 19.953 24.719 1.36 1 89.06 221 LEU B N 1
ATOM 4717 C CA . LEU B 1 221 ? 20.672 24.391 0.131 1 89.06 221 LEU B CA 1
ATOM 4718 C C . LEU B 1 221 ? 21.922 25.25 -0.009 1 89.06 221 LEU B C 1
ATOM 4720 O O . LEU B 1 221 ? 22.781 24.953 -0.835 1 89.06 221 LEU B O 1
ATOM 4724 N N . HIS B 1 222 ? 22.078 26.281 0.604 1 79.31 222 HIS B N 1
ATOM 4725 C CA . HIS B 1 222 ? 23.312 27.062 0.673 1 79.31 222 HIS B CA 1
ATOM 4726 C C . HIS B 1 222 ? 23.828 27.172 2.109 1 79.31 222 HIS B C 1
ATOM 4728 O O . HIS B 1 222 ? 23.672 28.203 2.748 1 79.31 222 HIS B O 1
ATOM 4734 N N . PRO B 1 223 ? 24.281 25.875 2.578 1 61.38 223 PRO B N 1
ATOM 4735 C CA . PRO B 1 223 ? 24.625 25.875 4.004 1 61.38 223 PRO B CA 1
ATOM 4736 C C . PRO B 1 223 ? 25.859 26.719 4.312 1 61.38 223 PRO B C 1
ATOM 4738 O O . PRO B 1 223 ? 26.781 26.781 3.498 1 61.38 223 PRO B O 1
ATOM 4741 N N . GLY B 1 224 ? 25.688 27.797 5.023 1 58.78 224 GLY B N 1
ATOM 4742 C CA . GLY B 1 224 ? 26.859 28.484 5.555 1 58.78 224 GLY B CA 1
ATOM 4743 C C . GLY B 1 224 ? 27.516 27.734 6.703 1 58.78 224 GLY B C 1
ATOM 4744 O O . GLY B 1 224 ? 26.906 26.828 7.281 1 58.78 224 GLY B O 1
ATOM 4745 N N . GLY B 1 225 ? 28.844 27.562 6.641 1 57.25 225 GLY B N 1
ATOM 4746 C CA . GLY B 1 225 ? 29.578 27.062 7.793 1 57.25 225 GLY B CA 1
ATOM 4747 C C . GLY B 1 225 ? 30.5 25.906 7.453 1 57.25 225 GLY B C 1
ATOM 4748 O O . GLY B 1 225 ? 30.594 25.5 6.293 1 57.25 225 GLY B O 1
ATOM 4749 N N . ASN B 1 226 ? 31.391 25.578 8.328 1 51.09 226 ASN B N 1
ATOM 4750 C CA . ASN B 1 226 ? 32.469 24.609 8.227 1 51.09 226 ASN B CA 1
ATOM 4751 C C . ASN B 1 226 ? 31.938 23.188 8.422 1 51.09 226 ASN B C 1
ATOM 4753 O O . ASN B 1 226 ? 32.031 22.625 9.523 1 51.09 226 ASN B O 1
ATOM 4757 N N . LYS B 1 227 ? 30.844 22.875 7.789 1 55.16 227 LYS B N 1
ATOM 4758 C CA . LYS B 1 227 ? 30.484 21.484 8.047 1 55.16 227 LYS B CA 1
ATOM 4759 C C . LYS B 1 227 ? 31.125 20.547 7.027 1 55.16 227 LYS B C 1
ATOM 4761 O O . LYS B 1 227 ? 31.328 20.922 5.871 1 55.16 227 LYS B O 1
ATOM 4766 N N . ASP B 1 228 ? 31.906 19.547 7.488 1 56.22 228 ASP B N 1
ATOM 4767 C CA . ASP B 1 228 ? 32.719 18.578 6.742 1 56.22 228 ASP B CA 1
ATOM 4768 C C . ASP B 1 228 ? 31.922 18 5.57 1 56.22 228 ASP B C 1
ATOM 4770 O O . ASP B 1 228 ? 32.469 17.75 4.504 1 56.22 228 ASP B O 1
ATOM 4774 N N . ASN B 1 229 ? 30.516 17.75 5.676 1 76.12 229 ASN B N 1
ATOM 4775 C CA . ASN B 1 229 ? 29.844 17.062 4.586 1 76.12 229 ASN B CA 1
ATOM 4776 C C . ASN B 1 229 ? 28.656 17.875 4.055 1 76.12 229 ASN B C 1
ATOM 4778 O O . ASN B 1 229 ? 27.547 17.375 3.951 1 76.12 229 ASN B O 1
ATOM 4782 N N . LEU B 1 230 ? 29.047 19.094 3.674 1 77.56 230 LEU B N 1
ATOM 4783 C CA . LEU B 1 230 ? 28.078 20.094 3.223 1 77.56 230 LEU B CA 1
ATOM 4784 C C . LEU B 1 230 ? 27.344 19.609 1.972 1 77.56 230 LEU B C 1
ATOM 4786 O O . LEU B 1 230 ? 26.156 19.844 1.814 1 77.56 230 LEU B O 1
ATOM 4790 N N . ASP B 1 231 ? 28.062 18.875 1.191 1 82.88 231 ASP B N 1
ATOM 4791 C CA . ASP B 1 231 ? 27.453 18.406 -0.05 1 82.88 231 ASP B CA 1
ATOM 4792 C C . ASP B 1 231 ? 26.406 17.328 0.226 1 82.88 231 ASP B C 1
ATOM 4794 O O . ASP B 1 231 ? 25.344 17.312 -0.402 1 82.88 231 ASP B O 1
ATOM 4798 N N . LEU B 1 232 ? 26.766 16.531 1.139 1 83.25 232 LEU B N 1
ATOM 4799 C CA . LEU B 1 232 ? 25.812 15.469 1.496 1 83.25 232 LEU B CA 1
ATOM 4800 C C . LEU B 1 232 ? 24.562 16.062 2.129 1 83.25 232 LEU B C 1
ATOM 4802 O O . LEU B 1 232 ? 23.438 15.625 1.828 1 83.25 232 LEU B O 1
ATOM 4806 N N . LEU B 1 233 ? 24.781 17.016 2.93 1 83.69 233 LEU B N 1
ATOM 4807 C CA . LEU B 1 233 ? 23.641 17.688 3.566 1 83.69 233 LEU B CA 1
ATOM 4808 C C . LEU B 1 233 ? 22.75 18.359 2.527 1 83.69 233 LEU B C 1
ATOM 4810 O O . LEU B 1 233 ? 21.531 18.266 2.607 1 83.69 233 LEU B O 1
ATOM 4814 N N . ARG B 1 234 ? 23.391 18.969 1.639 1 88.12 234 ARG B N 1
ATOM 4815 C CA . ARG B 1 234 ? 22.672 19.641 0.555 1 88.12 234 ARG B CA 1
ATOM 4816 C C . ARG B 1 234 ? 21.844 18.625 -0.249 1 88.12 234 ARG B C 1
ATOM 4818 O O . ARG B 1 234 ? 20.688 18.875 -0.559 1 88.12 234 ARG B O 1
ATOM 4825 N N . GLN B 1 235 ? 22.438 17.516 -0.507 1 88.12 235 GLN B N 1
ATOM 4826 C CA . GLN B 1 235 ? 21.766 16.469 -1.276 1 88.12 235 GLN B CA 1
ATOM 4827 C C . GLN B 1 235 ? 20.562 15.914 -0.515 1 88.12 235 GLN B C 1
ATOM 4829 O O . GLN B 1 235 ? 19.531 15.602 -1.112 1 88.12 235 GLN B O 1
ATOM 4834 N N . ASN B 1 236 ? 20.719 15.805 0.742 1 88.88 236 ASN B N 1
ATOM 4835 C CA . ASN B 1 236 ? 19.625 15.32 1.572 1 88.88 236 ASN B CA 1
ATOM 4836 C C . ASN B 1 236 ? 18.438 16.281 1.542 1 88.88 236 ASN B C 1
ATOM 4838 O O . ASN B 1 236 ? 17.281 15.852 1.437 1 88.88 236 ASN B O 1
ATOM 4842 N N . HIS B 1 237 ? 18.766 17.5 1.616 1 92.44 237 HIS B N 1
ATOM 4843 C CA . HIS B 1 237 ? 17.703 18.5 1.599 1 92.44 237 HIS B CA 1
ATOM 4844 C C . HIS B 1 237 ? 17.047 18.594 0.22 1 92.44 237 HIS B C 1
ATOM 4846 O O . HIS B 1 237 ? 15.852 18.844 0.108 1 92.44 237 HIS B O 1
ATOM 4852 N N . LEU B 1 238 ? 17.844 18.406 -0.832 1 92.19 238 LEU B N 1
ATOM 4853 C CA . LEU B 1 238 ? 17.281 18.344 -2.176 1 92.19 238 LEU B CA 1
ATOM 4854 C C . LEU B 1 238 ? 16.328 17.172 -2.311 1 92.19 238 LEU B C 1
ATOM 4856 O O . LEU B 1 238 ? 15.266 17.297 -2.92 1 92.19 238 LEU B O 1
ATOM 4860 N N . PHE B 1 239 ? 16.672 16.156 -1.698 1 92.06 239 PHE B N 1
ATOM 4861 C CA . PHE B 1 239 ? 15.805 14.977 -1.729 1 92.06 239 PHE B CA 1
ATOM 4862 C C . PHE B 1 239 ? 14.508 15.234 -0.976 1 92.06 239 PHE B C 1
ATOM 4864 O O . PHE B 1 239 ? 13.43 14.812 -1.412 1 92.06 239 PHE B O 1
ATOM 4871 N N . SER B 1 240 ? 14.656 15.836 0.117 1 95.25 240 SER B N 1
ATOM 4872 C CA . SER B 1 240 ? 13.461 16.203 0.873 1 95.25 240 SER B CA 1
ATOM 4873 C C . SER B 1 240 ? 12.523 17.078 0.035 1 95.25 240 SER B C 1
ATOM 4875 O O . SER B 1 240 ? 11.305 16.906 0.084 1 95.25 240 SER B O 1
ATOM 4877 N N . ILE B 1 241 ? 13.078 17.953 -0.712 1 96.19 241 ILE B N 1
ATOM 4878 C CA . ILE B 1 241 ? 12.273 18.781 -1.602 1 96.19 241 ILE B CA 1
ATOM 4879 C C . ILE B 1 241 ? 11.586 17.906 -2.645 1 96.19 241 ILE B C 1
ATOM 4881 O O . ILE B 1 241 ? 10.414 18.125 -2.969 1 96.19 241 ILE B O 1
ATOM 4885 N N . ASP B 1 242 ? 12.258 16.906 -3.121 1 95 242 ASP B N 1
ATOM 4886 C CA . ASP B 1 242 ? 11.688 15.977 -4.086 1 95 242 ASP B CA 1
ATOM 4887 C C . ASP B 1 242 ? 10.461 15.273 -3.508 1 95 242 ASP B C 1
ATOM 4889 O O . ASP B 1 242 ? 9.523 14.953 -4.238 1 95 242 ASP B O 1
ATOM 4893 N N . LEU B 1 243 ? 10.484 15.031 -2.283 1 96.81 243 LEU B N 1
ATOM 4894 C CA . LEU B 1 243 ? 9.391 14.32 -1.633 1 96.81 243 LEU B CA 1
ATOM 4895 C C . LEU B 1 243 ? 8.219 15.258 -1.349 1 96.81 243 LEU B C 1
ATOM 4897 O O . LEU B 1 243 ? 7.062 14.891 -1.556 1 96.81 243 LEU B O 1
ATOM 4901 N N . ILE B 1 244 ? 8.531 16.422 -0.923 1 98.44 244 ILE B N 1
ATOM 4902 C CA . ILE B 1 244 ? 7.512 17.281 -0.324 1 98.44 244 ILE B CA 1
ATOM 4903 C C . ILE B 1 244 ? 6.809 18.094 -1.413 1 98.44 244 ILE B C 1
ATOM 4905 O O . ILE B 1 244 ? 5.621 18.391 -1.3 1 98.44 244 ILE B O 1
ATOM 4909 N N . LEU B 1 245 ? 7.488 18.422 -2.459 1 97.88 245 LEU B N 1
ATOM 4910 C CA . LEU B 1 245 ? 6.891 19.281 -3.48 1 97.88 245 LEU B CA 1
ATOM 4911 C C . LEU B 1 245 ? 5.707 18.578 -4.145 1 97.88 245 LEU B C 1
ATOM 4913 O O . LEU B 1 245 ? 4.617 19.156 -4.238 1 97.88 245 LEU B O 1
ATOM 4917 N N . PRO B 1 246 ? 5.852 17.344 -4.602 1 98.38 246 PRO B N 1
ATOM 4918 C CA . PRO B 1 246 ? 4.664 16.688 -5.145 1 98.38 246 PRO B CA 1
ATOM 4919 C C . PRO B 1 246 ? 3.576 16.469 -4.094 1 98.38 246 PRO B C 1
ATOM 4921 O O . PRO B 1 246 ? 2.387 16.484 -4.422 1 98.38 246 PRO B O 1
ATOM 4924 N N . PHE B 1 247 ? 3.967 16.188 -2.881 1 98.69 247 PHE B N 1
ATOM 4925 C CA . PHE B 1 247 ? 2.99 16.078 -1.807 1 98.69 247 PHE B CA 1
ATOM 4926 C C . PHE B 1 247 ? 2.184 17.359 -1.667 1 98.69 247 PHE B C 1
ATOM 4928 O O . PHE B 1 247 ? 0.955 17.312 -1.568 1 98.69 247 PHE B O 1
ATOM 4935 N N . TYR B 1 248 ? 2.895 18.469 -1.646 1 97.94 248 TYR B N 1
ATOM 4936 C CA . TYR B 1 248 ? 2.254 19.781 -1.569 1 97.94 248 TYR B CA 1
ATOM 4937 C C . TYR B 1 248 ? 1.274 19.969 -2.721 1 97.94 248 TYR B C 1
ATOM 4939 O O . TYR B 1 248 ? 0.131 20.375 -2.51 1 97.94 248 TYR B O 1
ATOM 4947 N N . ALA B 1 249 ? 1.686 19.656 -3.9 1 97.69 249 ALA B N 1
ATOM 4948 C CA . ALA B 1 249 ? 0.886 19.875 -5.102 1 97.69 249 ALA B CA 1
ATOM 4949 C C . ALA B 1 249 ? -0.383 19.016 -5.078 1 97.69 249 ALA B C 1
ATOM 4951 O O . ALA B 1 249 ? -1.485 19.531 -5.277 1 97.69 249 ALA B O 1
ATOM 4952 N N . THR B 1 250 ? -0.26 17.734 -4.801 1 98.5 250 THR B N 1
ATOM 4953 C CA . THR B 1 250 ? -1.411 16.828 -4.828 1 98.5 250 THR B CA 1
ATOM 4954 C C . THR B 1 250 ? -2.35 17.125 -3.658 1 98.5 250 THR B C 1
ATOM 4956 O O . THR B 1 250 ? -3.57 17.016 -3.793 1 98.5 250 THR B O 1
ATOM 4959 N N . SER B 1 251 ? -1.775 17.516 -2.523 1 98 251 SER B N 1
ATOM 4960 C CA . SER B 1 251 ? -2.594 17.859 -1.366 1 98 251 SER B CA 1
ATOM 4961 C C . SER B 1 251 ? -3.359 19.156 -1.601 1 98 251 SER B C 1
ATOM 4963 O O . SER B 1 251 ? -4.484 19.312 -1.124 1 98 251 SER B O 1
ATOM 4965 N N . LEU B 1 252 ? -2.734 20.078 -2.297 1 96.56 252 LEU B N 1
ATOM 4966 C CA . LEU B 1 252 ? -3.416 21.328 -2.645 1 96.56 252 LEU B CA 1
ATOM 4967 C C . LEU B 1 252 ? -4.629 21.047 -3.525 1 96.56 252 LEU B C 1
ATOM 4969 O O . LEU B 1 252 ? -5.688 21.656 -3.344 1 96.56 252 LEU B O 1
ATOM 4973 N N . ALA B 1 253 ? -4.488 20.172 -4.453 1 97.25 253 ALA B N 1
ATOM 4974 C CA . ALA B 1 253 ? -5.617 19.781 -5.293 1 97.25 253 ALA B CA 1
ATOM 4975 C C . ALA B 1 253 ? -6.73 19.156 -4.453 1 97.25 253 ALA B C 1
ATOM 4977 O O . ALA B 1 253 ? -7.91 19.453 -4.664 1 97.25 253 ALA B O 1
ATOM 4978 N N . LEU B 1 254 ? -6.379 18.312 -3.553 1 97.81 254 LEU B N 1
ATOM 4979 C CA . LEU B 1 254 ? -7.344 17.688 -2.66 1 97.81 254 LEU B CA 1
ATOM 4980 C C . LEU B 1 254 ? -8.031 18.734 -1.783 1 97.81 254 LEU B C 1
ATOM 4982 O O . LEU B 1 254 ? -9.234 18.625 -1.516 1 97.81 254 LEU B O 1
ATOM 4986 N N . ALA B 1 255 ? -7.258 19.719 -1.362 1 96.56 255 ALA B N 1
ATOM 4987 C CA . ALA B 1 255 ? -7.789 20.781 -0.515 1 96.56 255 ALA B CA 1
ATOM 4988 C C . ALA B 1 255 ? -8.906 21.547 -1.226 1 96.56 255 ALA B C 1
ATOM 4990 O O . ALA B 1 255 ? -9.859 22 -0.589 1 96.56 255 ALA B O 1
ATOM 4991 N N . TYR B 1 256 ? -8.781 21.641 -2.469 1 95.25 256 TYR B N 1
ATOM 4992 C CA . TYR B 1 256 ? -9.805 22.328 -3.26 1 95.25 256 TYR B CA 1
ATOM 4993 C C . TYR B 1 256 ? -11.172 21.688 -3.053 1 95.25 256 TYR B C 1
ATOM 4995 O O . TYR B 1 256 ? -12.18 22.391 -2.951 1 95.25 256 TYR B O 1
ATOM 5003 N N . TYR B 1 257 ? -11.273 20.422 -2.924 1 96.44 257 TYR B N 1
ATOM 5004 C CA . TYR B 1 257 ? -12.547 19.719 -2.793 1 96.44 257 TYR B CA 1
ATOM 5005 C C . TYR B 1 257 ? -12.891 19.484 -1.327 1 96.44 257 TYR B C 1
ATOM 5007 O O . TYR B 1 257 ? -14.047 19.234 -0.987 1 96.44 257 TYR B O 1
ATOM 5015 N N . ASN B 1 258 ? -11.836 19.516 -0.521 1 96.31 258 ASN B N 1
ATOM 5016 C CA . ASN B 1 258 ? -12.039 19.203 0.889 1 96.31 258 ASN B CA 1
ATOM 5017 C C . ASN B 1 258 ? -12.328 20.469 1.708 1 96.31 258 ASN B C 1
ATOM 5019 O O . ASN B 1 258 ? -12.844 20.375 2.822 1 96.31 258 ASN B O 1
ATOM 5023 N N . TRP B 1 259 ? -12.039 21.562 1.124 1 91.5 259 TRP B N 1
ATOM 5024 C CA . TRP B 1 259 ? -12.289 22.812 1.831 1 91.5 259 TRP B CA 1
ATOM 5025 C C . TRP B 1 259 ? -13.773 23 2.092 1 91.5 259 TRP B C 1
ATOM 5027 O O . TRP B 1 259 ? -14.609 22.406 1.406 1 91.5 259 TRP B O 1
ATOM 5037 N N . TYR B 1 260 ? -14.125 23.828 3.111 1 85.75 260 TYR B N 1
ATOM 5038 C CA . TYR B 1 260 ? -15.5 24.047 3.551 1 85.75 260 TYR B CA 1
ATOM 5039 C C . TYR B 1 260 ? -16.312 24.734 2.465 1 85.75 260 TYR B C 1
ATOM 5041 O O . TYR B 1 260 ? -15.883 25.734 1.896 1 85.75 260 TYR B O 1
ATOM 5049 N N . PRO B 1 261 ? -17.562 24.219 2.195 1 89.75 261 PRO B N 1
ATOM 5050 C CA . PRO B 1 261 ? -18.094 22.906 2.584 1 89.75 261 PRO B CA 1
ATOM 5051 C C . PRO B 1 261 ? -17.484 21.75 1.778 1 89.75 261 PRO B C 1
ATOM 5053 O O . PRO B 1 261 ? -17.438 21.812 0.547 1 89.75 261 PRO B O 1
ATOM 5056 N N . SER B 1 262 ? -17.062 20.734 2.459 1 93.12 262 SER B N 1
ATOM 5057 C CA . SER B 1 262 ? -16.328 19.641 1.841 1 93.12 262 SER B CA 1
ATOM 5058 C C . SER B 1 262 ? -17.188 18.891 0.835 1 93.12 262 SER B C 1
ATOM 5060 O O . SER B 1 262 ? -18.344 18.562 1.117 1 93.12 262 SER B O 1
ATOM 5062 N N . LYS B 1 263 ? -16.609 18.672 -0.239 1 95.19 263 LYS B N 1
ATOM 5063 C CA . LYS B 1 263 ? -17.234 17.812 -1.241 1 95.19 263 LYS B CA 1
ATOM 5064 C C . LYS B 1 263 ? -16.734 16.375 -1.122 1 95.19 263 LYS B C 1
ATOM 5066 O O . LYS B 1 263 ? -17.359 15.445 -1.637 1 95.19 263 LYS B O 1
ATOM 5071 N N . VAL B 1 264 ? -15.617 16.234 -0.492 1 97.06 264 VAL B N 1
ATOM 5072 C CA . VAL B 1 264 ? -15.047 14.922 -0.231 1 97.06 264 VAL B CA 1
ATOM 5073 C C . VAL B 1 264 ? -14.352 14.922 1.131 1 97.06 264 VAL B C 1
ATOM 5075 O O . VAL B 1 264 ? -13.852 15.953 1.581 1 97.06 264 VAL B O 1
ATOM 5078 N N . PHE B 1 265 ? -14.359 13.844 1.808 1 96.94 265 PHE B N 1
ATOM 5079 C CA . PHE B 1 265 ? -13.578 13.633 3.021 1 96.94 265 PHE B CA 1
ATOM 5080 C C . PHE B 1 265 ? -12.289 12.883 2.715 1 96.94 265 PHE B C 1
ATOM 5082 O O . PHE B 1 265 ? -12.258 12.039 1.818 1 96.94 265 PHE B O 1
ATOM 5089 N N . VAL B 1 266 ? -11.273 13.18 3.416 1 97.12 266 VAL B N 1
ATOM 5090 C CA . VAL B 1 266 ? -9.938 12.727 3.053 1 97.12 266 VAL B CA 1
ATOM 5091 C C . VAL B 1 266 ? -9.68 11.344 3.66 1 97.12 266 VAL B C 1
ATOM 5093 O O . VAL B 1 266 ? -8.945 10.539 3.088 1 97.12 266 VAL B O 1
ATOM 5096 N N . GLY B 1 267 ? -10.227 11.031 4.863 1 96.25 267 GLY B N 1
ATOM 5097 C CA . GLY B 1 267 ? -10.102 9.734 5.523 1 96.25 267 GLY B CA 1
ATOM 5098 C C . GLY B 1 267 ? -8.773 9.555 6.234 1 96.25 267 GLY B C 1
ATOM 5099 O O . GLY B 1 267 ? -7.891 10.406 6.137 1 96.25 267 GLY B O 1
ATOM 5100 N N . ASP B 1 268 ? -8.656 8.414 6.902 1 96.38 268 ASP B N 1
ATOM 5101 C CA . ASP B 1 268 ? -7.387 8.016 7.508 1 96.38 268 ASP B CA 1
ATOM 5102 C C . ASP B 1 268 ? -6.301 7.836 6.445 1 96.38 268 ASP B C 1
ATOM 5104 O O . ASP B 1 268 ? -5.117 8.047 6.719 1 96.38 268 ASP B O 1
ATOM 5108 N N . THR B 1 269 ? -6.738 7.516 5.281 1 97.94 269 THR B N 1
ATOM 5109 C CA . THR B 1 269 ? -5.836 7.32 4.152 1 97.94 269 THR B CA 1
ATOM 5110 C C . THR B 1 269 ? -4.938 8.539 3.961 1 97.94 269 THR B C 1
ATOM 5112 O O . THR B 1 269 ? -3.711 8.414 3.922 1 97.94 269 THR B O 1
ATOM 5115 N N . PHE B 1 270 ? -5.523 9.703 3.908 1 98.38 270 PHE B N 1
ATOM 5116 C CA . PHE B 1 270 ? -4.73 10.914 3.697 1 98.38 270 PHE B CA 1
ATOM 5117 C C . PHE B 1 270 ? -3.846 11.195 4.906 1 98.38 270 PHE B C 1
ATOM 5119 O O . PHE B 1 270 ? -2.682 11.57 4.754 1 98.38 270 PHE B O 1
ATOM 5126 N N . CYS B 1 271 ? -4.395 11.055 6.102 1 97.69 271 CYS B N 1
ATOM 5127 C CA . CYS B 1 271 ? -3.666 11.406 7.312 1 97.69 271 CYS B CA 1
ATOM 5128 C C . CYS B 1 271 ? -2.422 10.539 7.473 1 97.69 271 CYS B C 1
ATOM 5130 O O . CYS B 1 271 ? -1.344 11.047 7.785 1 97.69 271 CYS B O 1
ATOM 5132 N N . TYR B 1 272 ? -2.549 9.266 7.211 1 97.62 272 TYR B N 1
ATOM 5133 C CA . TYR B 1 272 ? -1.406 8.359 7.297 1 97.62 272 TYR B CA 1
ATOM 5134 C C . TYR B 1 272 ? -0.392 8.656 6.199 1 97.62 272 TYR B C 1
ATOM 5136 O O . TYR B 1 272 ? 0.815 8.672 6.445 1 97.62 272 TYR B O 1
ATOM 5144 N N . PHE B 1 273 ? -0.92 8.938 5.023 1 97.94 273 PHE B N 1
ATOM 5145 C CA . PHE B 1 273 ? -0.106 9.336 3.881 1 97.94 273 PHE B CA 1
ATOM 5146 C C . PHE B 1 273 ? 0.672 10.609 4.188 1 97.94 273 PHE B C 1
ATOM 5148 O O . PHE B 1 273 ? 1.893 10.648 4.02 1 97.94 273 PHE B O 1
ATOM 5155 N N . ALA B 1 274 ? 0.042 11.594 4.695 1 98.56 274 ALA B N 1
ATOM 5156 C CA . ALA B 1 274 ? 0.661 12.883 5.004 1 98.56 274 ALA B CA 1
ATOM 5157 C C . ALA B 1 274 ? 1.716 12.734 6.098 1 98.56 274 ALA B C 1
ATOM 5159 O O . ALA B 1 274 ? 2.857 13.164 5.926 1 98.56 274 ALA B O 1
ATOM 5160 N N . GLY B 1 275 ? 1.279 12.125 7.16 1 97.88 275 GLY B N 1
ATOM 5161 C CA . GLY B 1 275 ? 2.203 11.938 8.266 1 97.88 275 GLY B CA 1
ATOM 5162 C C . GLY B 1 275 ? 3.48 11.227 7.863 1 97.88 275 GLY B C 1
ATOM 5163 O O . GLY B 1 275 ? 4.578 11.648 8.234 1 97.88 275 GLY B O 1
ATOM 5164 N N . MET B 1 276 ? 3.344 10.148 7.086 1 97.38 276 MET B N 1
ATOM 5165 C CA . MET B 1 276 ? 4.523 9.398 6.668 1 97.38 276 MET B CA 1
ATOM 5166 C C . MET B 1 276 ? 5.402 10.227 5.738 1 97.38 276 MET B C 1
ATOM 5168 O O . MET B 1 276 ? 6.629 10.133 5.793 1 97.38 276 MET B O 1
ATOM 5172 N N . THR B 1 277 ? 4.797 10.992 4.875 1 98.25 277 THR B N 1
ATOM 5173 C CA . THR B 1 277 ? 5.555 11.828 3.949 1 98.25 277 THR B CA 1
ATOM 5174 C C . THR B 1 277 ? 6.422 12.82 4.711 1 98.25 277 THR B C 1
ATOM 5176 O O . THR B 1 277 ? 7.594 13.016 4.375 1 98.25 277 THR B O 1
ATOM 5179 N N . PHE B 1 278 ? 5.867 13.422 5.746 1 98.31 278 PHE B N 1
ATOM 5180 C CA . PHE B 1 278 ? 6.633 14.359 6.555 1 98.31 278 PHE B CA 1
ATOM 5181 C C . PHE B 1 278 ? 7.754 13.641 7.301 1 98.31 278 PHE B C 1
ATOM 5183 O O . PHE B 1 278 ? 8.883 14.125 7.344 1 98.31 278 PHE B O 1
ATOM 5190 N N . ALA B 1 279 ? 7.418 12.531 7.859 1 96.44 279 ALA B N 1
ATOM 5191 C CA . ALA B 1 279 ? 8.422 11.766 8.594 1 96.44 279 ALA B CA 1
ATOM 5192 C C . ALA B 1 279 ? 9.57 11.352 7.68 1 96.44 279 ALA B C 1
ATOM 5194 O O . ALA B 1 279 ? 10.742 11.477 8.047 1 96.44 279 ALA B O 1
ATOM 5195 N N . MET B 1 280 ? 9.242 10.891 6.512 1 95.31 280 MET B N 1
ATOM 5196 C CA . MET B 1 280 ? 10.25 10.453 5.555 1 95.31 280 MET B CA 1
ATOM 5197 C C . MET B 1 280 ? 11.18 11.602 5.18 1 95.31 280 MET B C 1
ATOM 5199 O O . MET B 1 280 ? 12.406 11.445 5.172 1 95.31 280 MET B O 1
ATOM 5203 N N . ALA B 1 281 ? 10.578 12.719 4.887 1 95.62 281 ALA B N 1
ATOM 5204 C CA . ALA B 1 281 ? 11.367 13.891 4.504 1 95.62 281 ALA B CA 1
ATOM 5205 C C . ALA B 1 281 ? 12.32 14.297 5.629 1 95.62 281 ALA B C 1
ATOM 5207 O O . ALA B 1 281 ? 13.5 14.555 5.387 1 95.62 281 ALA B O 1
ATOM 5208 N N . ALA B 1 282 ? 11.836 14.305 6.809 1 94.75 282 ALA B N 1
ATOM 5209 C CA . ALA B 1 282 ? 12.609 14.758 7.961 1 94.75 282 ALA B CA 1
ATOM 5210 C C . ALA B 1 282 ? 13.711 13.758 8.312 1 94.75 282 ALA B C 1
ATOM 5212 O O . ALA B 1 282 ? 14.828 14.148 8.641 1 94.75 282 ALA B O 1
ATOM 5213 N N . ILE B 1 283 ? 13.383 12.484 8.258 1 91.69 283 ILE B N 1
ATOM 5214 C CA . ILE B 1 283 ? 14.336 11.438 8.617 1 91.69 283 ILE B CA 1
ATOM 5215 C C . ILE B 1 283 ? 15.477 11.406 7.602 1 91.69 283 ILE B C 1
ATOM 5217 O O . ILE B 1 283 ? 16.656 11.398 7.98 1 91.69 283 ILE B O 1
ATOM 5221 N N . LEU B 1 284 ? 15.188 11.453 6.352 1 88.44 284 LEU B N 1
ATOM 5222 C CA . LEU B 1 284 ? 16.188 11.281 5.309 1 88.44 284 LEU B CA 1
ATOM 5223 C C . LEU B 1 284 ? 17.047 12.547 5.164 1 88.44 284 LEU B C 1
ATOM 5225 O O . LEU B 1 284 ? 18.203 12.469 4.754 1 88.44 284 LEU B O 1
ATOM 5229 N N . ALA B 1 285 ? 16.5 13.703 5.508 1 90.06 285 ALA B N 1
ATOM 5230 C CA . ALA B 1 285 ? 17.25 14.953 5.402 1 90.06 285 ALA B CA 1
ATOM 5231 C C . ALA B 1 285 ? 17.75 15.406 6.773 1 90.06 285 ALA B C 1
ATOM 5233 O O . ALA B 1 285 ? 18.344 16.469 6.898 1 90.06 285 ALA B O 1
ATOM 5234 N N . HIS B 1 286 ? 17.5 14.727 7.793 1 87.19 286 HIS B N 1
ATOM 5235 C CA . HIS B 1 286 ? 18.078 14.898 9.125 1 87.19 286 HIS B CA 1
ATOM 5236 C C . HIS B 1 286 ? 17.594 16.203 9.766 1 87.19 286 HIS B C 1
ATOM 5238 O O . HIS B 1 286 ? 18.406 16.984 10.258 1 87.19 286 HIS B O 1
ATOM 5244 N N . PHE B 1 287 ? 16.344 16.391 9.797 1 90.31 287 PHE B N 1
ATOM 5245 C CA . PHE B 1 287 ? 15.844 17.578 10.477 1 90.31 287 PHE B CA 1
ATOM 5246 C C . PHE B 1 287 ? 14.602 17.234 11.297 1 90.31 287 PHE B C 1
ATOM 5248 O O . PHE B 1 287 ? 13.641 18.016 11.328 1 90.31 287 PHE B O 1
ATOM 5255 N N . SER B 1 288 ? 14.547 16.094 11.93 1 90.56 288 SER B N 1
ATOM 5256 C CA . SER B 1 288 ? 13.414 15.609 12.703 1 90.56 288 SER B CA 1
ATOM 5257 C C . SER B 1 288 ? 13.039 16.594 13.812 1 90.56 288 SER B C 1
ATOM 5259 O O . SER B 1 288 ? 11.859 16.766 14.125 1 90.56 288 SER B O 1
ATOM 5261 N N . GLU B 1 289 ? 14.023 17.25 14.445 1 87.75 289 GLU B N 1
ATOM 5262 C CA . GLU B 1 289 ? 13.75 18.188 15.516 1 87.75 289 GLU B CA 1
ATOM 5263 C C . GLU B 1 289 ? 12.992 19.406 14.992 1 87.75 289 GLU B C 1
ATOM 5265 O O . GLU B 1 289 ? 12.062 19.906 15.648 1 87.75 289 GLU B O 1
ATOM 5270 N N . ILE B 1 290 ? 13.375 19.906 13.82 1 91.88 290 ILE B N 1
ATOM 5271 C CA . ILE B 1 290 ? 12.711 21.047 13.211 1 91.88 290 ILE B CA 1
ATOM 5272 C C . ILE B 1 290 ? 11.289 20.672 12.805 1 91.88 290 ILE B C 1
ATOM 5274 O O . ILE B 1 290 ? 10.359 21.469 12.938 1 91.88 290 ILE B O 1
ATOM 5278 N N . LEU B 1 291 ? 11.164 19.469 12.336 1 95.94 291 LEU B N 1
ATOM 5279 C CA . LEU B 1 291 ? 9.836 19.016 11.969 1 95.94 291 LEU B CA 1
ATOM 5280 C C . LEU B 1 291 ? 8.883 19.078 13.156 1 95.94 291 LEU B C 1
ATOM 5282 O O . LEU B 1 291 ? 7.723 19.469 13.008 1 95.94 291 LEU B O 1
ATOM 5286 N N . LEU B 1 292 ? 9.43 18.703 14.312 1 94.69 292 LEU B N 1
ATOM 5287 C CA . LEU B 1 292 ? 8.602 18.719 15.508 1 94.69 292 LEU B CA 1
ATOM 5288 C C . LEU B 1 292 ? 8.133 20.141 15.828 1 94.69 292 LEU B C 1
ATOM 5290 O O . LEU B 1 292 ? 7.031 20.328 16.344 1 94.69 292 LEU B O 1
ATOM 5294 N N . LEU B 1 293 ? 8.93 21.141 15.484 1 95.06 293 LEU B N 1
ATOM 5295 C CA . LEU B 1 293 ? 8.516 22.516 15.672 1 95.06 293 LEU B CA 1
ATOM 5296 C C . LEU B 1 293 ? 7.352 22.875 14.75 1 95.06 293 LEU B C 1
ATOM 5298 O O . LEU B 1 293 ? 6.469 23.641 15.125 1 95.06 293 LEU B O 1
ATOM 5302 N N . PHE B 1 294 ? 7.355 22.281 13.57 1 97.75 294 PHE B N 1
ATOM 5303 C CA . PHE B 1 294 ? 6.277 22.547 12.617 1 97.75 294 PHE B CA 1
ATOM 5304 C C . PHE B 1 294 ? 5.004 21.828 13.047 1 97.75 294 PHE B C 1
ATOM 5306 O O . PHE B 1 294 ? 3.91 22.172 12.594 1 97.75 294 PHE B O 1
ATOM 5313 N N . PHE B 1 295 ? 5.152 20.812 13.969 1 98.19 295 PHE B N 1
ATOM 5314 C CA . PHE B 1 295 ? 4.031 20 14.422 1 98.19 295 PHE B CA 1
ATOM 5315 C C . PHE B 1 295 ? 3.553 20.453 15.797 1 98.19 295 PHE B C 1
ATOM 5317 O O . PHE B 1 295 ? 2.869 19.703 16.5 1 98.19 295 PHE B O 1
ATOM 5324 N N . ILE B 1 296 ? 3.84 21.625 16.172 1 97.56 296 ILE B N 1
ATOM 5325 C CA . ILE B 1 296 ? 3.527 22.109 17.5 1 97.56 296 ILE B CA 1
ATOM 5326 C C . ILE B 1 296 ? 2.02 22.031 17.734 1 97.56 296 ILE B C 1
ATOM 5328 O O . ILE B 1 296 ? 1.567 21.531 18.766 1 97.56 296 ILE B O 1
ATOM 5332 N N . PRO B 1 297 ? 1.143 22.562 16.828 1 98.19 297 PRO B N 1
ATOM 5333 C CA . PRO B 1 297 ? -0.295 22.422 17.078 1 98.19 297 PRO B CA 1
ATOM 5334 C C . PRO B 1 297 ? -0.727 20.984 17.297 1 98.19 297 PRO B C 1
ATOM 5336 O O . PRO B 1 297 ? -1.542 20.703 18.172 1 98.19 297 PRO B O 1
ATOM 5339 N N . GLN B 1 298 ? -0.196 20.062 16.5 1 98.19 298 GLN B N 1
ATOM 5340 C CA . GLN B 1 298 ? -0.519 18.656 16.625 1 98.19 298 GLN B CA 1
ATOM 5341 C C . GLN B 1 298 ? -0.019 18.094 17.953 1 98.19 298 GLN B C 1
ATOM 5343 O O . GLN B 1 298 ? -0.66 17.219 18.547 1 98.19 298 GLN B O 1
ATOM 5348 N N . LEU B 1 299 ? 1.149 18.578 18.344 1 96.69 299 LEU B N 1
ATOM 5349 C CA . LEU B 1 299 ? 1.692 18.188 19.641 1 96.69 299 LEU B CA 1
ATOM 5350 C C . LEU B 1 299 ? 0.783 18.641 20.781 1 96.69 299 LEU B C 1
ATOM 5352 O O . LEU B 1 299 ? 0.5 17.875 21.703 1 96.69 299 LEU B O 1
ATOM 5356 N N . ILE B 1 300 ? 0.354 19.859 20.703 1 97.38 300 ILE B N 1
ATOM 5357 C CA . ILE B 1 300 ? -0.564 20.406 21.703 1 97.38 300 ILE B CA 1
ATOM 5358 C C . ILE B 1 300 ? -1.848 19.578 21.719 1 97.38 300 ILE B C 1
ATOM 5360 O O . ILE B 1 300 ? -2.32 19.172 22.781 1 97.38 300 ILE B O 1
ATOM 5364 N N . ASN B 1 301 ? -2.398 19.359 20.562 1 97.5 301 ASN B N 1
ATOM 5365 C CA . ASN B 1 301 ? -3.613 18.562 20.469 1 97.5 301 ASN B CA 1
ATOM 5366 C C . ASN B 1 301 ? -3.422 17.172 21.062 1 97.5 301 ASN B C 1
ATOM 5368 O O . ASN B 1 301 ? -4.297 16.672 21.781 1 97.5 301 ASN B O 1
ATOM 5372 N N . PHE B 1 302 ? -2.307 16.578 20.75 1 95.5 302 PHE B N 1
ATOM 5373 C CA . PHE B 1 302 ? -2.002 15.234 21.234 1 95.5 302 PHE B CA 1
ATOM 5374 C C . PHE B 1 302 ? -1.925 15.211 22.75 1 95.5 302 PHE B C 1
ATOM 5376 O O . PHE B 1 302 ? -2.564 14.383 23.406 1 95.5 302 PHE B O 1
ATOM 5383 N N . ILE B 1 303 ? -1.165 16.109 23.297 1 95.88 303 ILE B N 1
ATOM 5384 C CA . ILE B 1 303 ? -0.975 16.172 24.734 1 95.88 303 ILE B CA 1
ATOM 5385 C C . ILE B 1 303 ? -2.314 16.422 25.422 1 95.88 303 ILE B C 1
ATOM 5387 O O . ILE B 1 303 ? -2.652 15.766 26.406 1 95.88 303 ILE B O 1
ATOM 5391 N N . TYR B 1 304 ? -3.07 17.312 24.859 1 95.75 304 TYR B N 1
ATOM 5392 C CA . TYR B 1 304 ? -4.371 17.656 25.422 1 95.75 304 TYR B CA 1
ATOM 5393 C C . TYR B 1 304 ? -5.328 16.484 25.344 1 95.75 304 TYR B C 1
ATOM 5395 O O . TYR B 1 304 ? -6.207 16.328 26.188 1 95.75 304 TYR B O 1
ATOM 5403 N N . SER B 1 305 ? -5.113 15.602 24.406 1 94.88 305 SER B N 1
ATOM 5404 C CA . SER B 1 305 ? -6.016 14.484 24.156 1 94.88 305 SER B CA 1
ATOM 5405 C C . SER B 1 305 ? -5.609 13.25 24.953 1 94.88 305 SER B C 1
ATOM 5407 O O . SER B 1 305 ? -6.359 12.273 25.031 1 94.88 305 SER B O 1
ATOM 5409 N N . ILE B 1 306 ? -4.484 13.203 25.578 1 92.94 306 ILE B N 1
ATOM 5410 C CA . ILE B 1 306 ? -3.885 12.031 26.203 1 92.94 306 ILE B CA 1
ATOM 5411 C C . ILE B 1 306 ? -4.859 11.43 27.219 1 92.94 306 ILE B C 1
ATOM 5413 O O . ILE B 1 306 ? -5.113 10.227 27.203 1 92.94 306 ILE B O 1
ATOM 5417 N N . PRO B 1 307 ? -5.457 12.195 28.078 1 92.44 307 PRO B N 1
ATOM 5418 C CA . PRO B 1 307 ? -6.363 11.609 29.078 1 92.44 307 PRO B CA 1
ATOM 5419 C C . PRO B 1 307 ? -7.496 10.805 28.438 1 92.44 307 PRO B C 1
ATOM 5421 O O . PRO B 1 307 ? -7.957 9.812 29 1 92.44 307 PRO B O 1
ATOM 5424 N N . GLN B 1 308 ? -7.902 11.18 27.297 1 91.5 308 GLN B N 1
ATOM 5425 C CA . GLN B 1 308 ? -8.977 10.484 26.609 1 91.5 308 GLN B CA 1
ATOM 5426 C C . GLN B 1 308 ? -8.438 9.305 25.812 1 91.5 308 GLN B C 1
ATOM 5428 O O . GLN B 1 308 ? -9.086 8.25 25.734 1 91.5 308 GLN B O 1
ATOM 5433 N N . LEU B 1 309 ? -7.312 9.484 25.312 1 85.25 309 LEU B N 1
ATOM 5434 C CA . LEU B 1 309 ? -6.73 8.453 24.469 1 85.25 309 LEU B CA 1
ATOM 5435 C C . LEU B 1 309 ? -6.316 7.234 25.281 1 85.25 309 LEU B C 1
ATOM 5437 O O . LEU B 1 309 ? -6.363 6.105 24.797 1 85.25 309 LEU B O 1
ATOM 5441 N N . ILE B 1 310 ? -5.941 7.477 26.547 1 86.94 310 ILE B N 1
ATOM 5442 C CA . ILE B 1 310 ? -5.477 6.363 27.375 1 86.94 310 ILE B CA 1
ATOM 5443 C C . ILE B 1 310 ? -6.617 5.871 28.266 1 86.94 310 ILE B C 1
ATOM 5445 O O . ILE B 1 310 ? -6.418 5.004 29.109 1 86.94 310 ILE B O 1
ATOM 5449 N N . GLY B 1 311 ? -7.758 6.48 28.25 1 86.69 311 GLY B N 1
ATOM 5450 C CA . GLY B 1 311 ? -8.961 5.949 28.875 1 86.69 311 GLY B CA 1
ATOM 5451 C C . GLY B 1 311 ? -9.203 6.512 30.266 1 86.69 311 GLY B C 1
ATOM 5452 O O . GLY B 1 311 ? -10.039 6 31 1 86.69 311 GLY B O 1
ATOM 5453 N N . ILE B 1 312 ? -8.484 7.527 30.656 1 89.06 312 ILE B N 1
ATOM 5454 C CA . ILE B 1 312 ? -8.734 8.172 31.938 1 89.06 312 ILE B CA 1
ATOM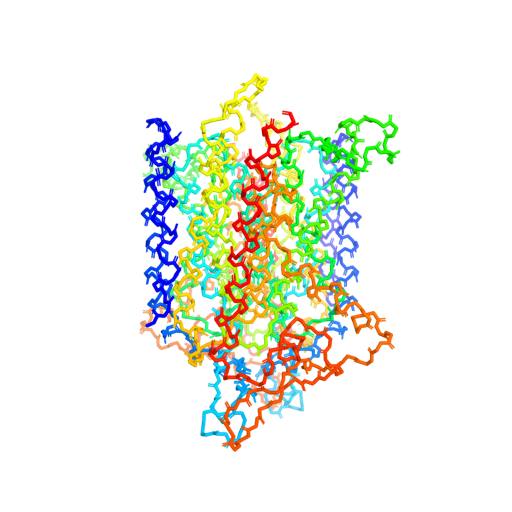 5455 C C . ILE B 1 312 ? -10.07 8.914 31.891 1 89.06 312 ILE B C 1
ATOM 5457 O O . ILE B 1 312 ? -10.836 8.883 32.844 1 89.06 312 ILE B O 1
ATOM 5461 N N . VAL B 1 313 ? -10.258 9.562 30.75 1 89.12 313 VAL B N 1
ATOM 5462 C CA . VAL B 1 313 ? -11.531 10.219 30.453 1 89.12 313 VAL B CA 1
ATOM 5463 C C . VAL B 1 313 ? -12.219 9.508 29.297 1 89.12 313 VAL B C 1
ATOM 5465 O O . VAL B 1 313 ? -11.562 8.984 28.391 1 89.12 313 VAL B O 1
ATOM 5468 N N . HIS B 1 314 ? -13.508 9.469 29.438 1 88 314 HIS B N 1
ATOM 5469 C CA . HIS B 1 314 ? -14.273 8.828 28.375 1 88 314 HIS B CA 1
ATOM 5470 C C . HIS B 1 314 ? -14.016 9.484 27.031 1 88 314 HIS B C 1
ATOM 5472 O O . HIS B 1 314 ? -14.008 10.719 26.922 1 88 314 HIS B O 1
ATOM 5478 N N . CYS B 1 315 ? -13.688 8.719 26.094 1 84.75 315 CYS B N 1
ATOM 5479 C CA . CYS B 1 315 ? -13.43 9.211 24.734 1 84.75 315 CYS B CA 1
ATOM 5480 C C . CYS B 1 315 ? -14.562 8.836 23.797 1 84.75 315 CYS B C 1
ATOM 5482 O O . CYS B 1 315 ? -14.719 7.672 23.438 1 84.75 315 CYS B O 1
ATOM 5484 N N . PRO B 1 316 ? -15.328 9.805 23.406 1 81.5 316 PRO B N 1
ATOM 5485 C CA . PRO B 1 316 ? -16.391 9.492 22.453 1 81.5 316 PRO B CA 1
ATOM 5486 C C . PRO B 1 316 ? -15.844 9.125 21.078 1 81.5 316 PRO B C 1
ATOM 5488 O O . PRO B 1 316 ? -14.664 9.359 20.781 1 81.5 316 PRO B O 1
ATOM 5491 N N . ARG B 1 317 ? -16.656 8.539 20.266 1 75.31 317 ARG B N 1
ATOM 5492 C CA . ARG B 1 317 ? -16.266 8.133 18.922 1 75.31 317 ARG B CA 1
ATOM 5493 C C . ARG B 1 317 ? -15.836 9.336 18.078 1 75.31 317 ARG B C 1
ATOM 5495 O O . ARG B 1 317 ? -14.875 9.258 17.312 1 75.31 317 ARG B O 1
ATOM 5502 N N . HIS B 1 318 ? -16.672 10.367 18.312 1 79 318 HIS B N 1
ATOM 5503 C CA . HIS B 1 318 ? -16.375 11.609 17.609 1 79 318 HIS B CA 1
ATOM 5504 C C . HIS B 1 318 ? -16.203 12.773 18.578 1 79 318 HIS B C 1
ATOM 5506 O O . HIS B 1 318 ? -17.141 13.117 19.312 1 79 318 HIS B O 1
ATOM 5512 N N . ARG B 1 319 ? -15.047 13.32 18.641 1 88.62 319 ARG B N 1
ATOM 5513 C CA . ARG B 1 319 ? -14.781 14.453 19.531 1 88.62 319 ARG B CA 1
ATOM 5514 C C . ARG B 1 319 ? -15.016 15.773 18.797 1 88.62 319 ARG B C 1
ATOM 5516 O O . ARG B 1 319 ? -14.172 16.672 18.844 1 88.62 319 ARG B O 1
ATOM 5523 N N . LEU B 1 320 ? -16.188 15.875 18.219 1 91.19 320 LEU B N 1
ATOM 5524 C CA . LEU B 1 320 ? -16.547 17.047 17.406 1 91.19 320 LEU B CA 1
ATOM 5525 C C . LEU B 1 320 ? -17.234 18.094 18.25 1 91.19 320 LEU B C 1
ATOM 5527 O O . LEU B 1 320 ? -17.766 17.797 19.328 1 91.19 320 LEU B O 1
ATOM 5531 N N . PRO B 1 321 ? -17.188 19.359 17.844 1 94.25 321 PRO B N 1
ATOM 5532 C CA . PRO B 1 321 ? -18.016 20.391 18.484 1 94.25 321 PRO B CA 1
ATOM 5533 C C . PRO B 1 321 ? -19.5 20.25 18.156 1 94.25 321 PRO B C 1
ATOM 5535 O O . PRO B 1 321 ? -19.875 19.375 17.359 1 94.25 321 PRO B O 1
ATOM 5538 N N . ARG B 1 322 ? -20.25 21.016 18.844 1 92.31 322 ARG B N 1
ATOM 5539 C CA . ARG B 1 322 ? -21.703 20.969 18.641 1 92.31 322 ARG B CA 1
ATOM 5540 C C . ARG B 1 322 ? -22.156 22.125 17.734 1 92.31 322 ARG B C 1
ATOM 5542 O O . ARG B 1 322 ? -21.75 23.266 17.938 1 92.31 322 ARG B O 1
ATOM 5549 N N . LEU B 1 323 ? -22.969 21.781 16.781 1 91.94 323 LEU B N 1
ATOM 5550 C CA . LEU B 1 323 ? -23.547 22.797 15.906 1 91.94 323 LEU B CA 1
ATOM 5551 C C . LEU B 1 323 ? -24.797 23.406 16.531 1 91.94 323 LEU B C 1
ATOM 5553 O O . LEU B 1 323 ? -25.703 22.688 16.969 1 91.94 323 LEU B O 1
ATOM 5557 N N . ASN B 1 324 ? -24.812 24.656 16.625 1 92.06 324 ASN B N 1
ATOM 5558 C CA . ASN B 1 324 ? -26.016 25.375 17 1 92.06 324 ASN B CA 1
ATOM 5559 C C . ASN B 1 324 ? -26.859 25.703 15.766 1 92.06 324 ASN B C 1
ATOM 5561 O O . ASN B 1 324 ? -26.516 26.594 14.984 1 92.06 324 ASN B O 1
ATOM 5565 N N . GLY B 1 325 ? -27.922 25.062 15.641 1 87.75 325 GLY B N 1
ATOM 5566 C CA . GLY B 1 325 ? -28.781 25.219 14.477 1 87.75 325 GLY B CA 1
ATOM 5567 C C . GLY B 1 325 ? -29.312 26.625 14.305 1 87.75 325 GLY B C 1
ATOM 5568 O O . GLY B 1 325 ? -29.562 27.078 13.18 1 87.75 325 GLY B O 1
ATOM 5569 N N . GLN B 1 326 ? -29.453 27.359 15.336 1 89.25 326 GLN B N 1
ATOM 5570 C CA . GLN B 1 326 ? -30.016 28.703 15.297 1 89.25 326 GLN B CA 1
ATOM 5571 C C . GLN B 1 326 ? -28.984 29.719 14.805 1 89.25 326 GLN B C 1
ATOM 5573 O O . GLN B 1 326 ? -29.297 30.594 13.992 1 89.25 326 GLN B O 1
ATOM 5578 N N . THR B 1 327 ? -27.766 29.578 15.242 1 91.19 327 THR B N 1
ATOM 5579 C CA . THR B 1 327 ? -26.75 30.562 14.922 1 91.19 327 THR B CA 1
ATOM 5580 C C . THR B 1 327 ? -25.891 30.094 13.758 1 91.19 327 THR B C 1
ATOM 5582 O O . THR B 1 327 ? -25.188 30.891 13.133 1 91.19 327 THR B O 1
ATOM 5585 N N . GLY B 1 328 ? -25.938 28.766 13.578 1 89.44 328 GLY B N 1
ATOM 5586 C CA . GLY B 1 328 ? -25.062 28.188 12.555 1 89.44 328 GLY B CA 1
ATOM 5587 C C . GLY B 1 328 ? -23.609 28.094 12.984 1 89.44 328 GLY B C 1
ATOM 5588 O O . GLY B 1 328 ? -22.734 27.859 12.156 1 89.44 328 GLY B O 1
ATOM 5589 N N . LYS B 1 329 ? -23.375 28.406 14.242 1 94.81 329 LYS B N 1
ATOM 5590 C CA . LYS B 1 329 ? -22.016 28.391 14.773 1 94.81 329 LYS B CA 1
ATOM 5591 C C . LYS B 1 329 ? -21.734 27.109 15.547 1 94.81 329 LYS B C 1
ATOM 5593 O O . LYS B 1 329 ? -22.672 26.438 15.984 1 94.81 329 LYS B O 1
ATOM 5598 N N . LEU B 1 330 ? -20.438 26.75 15.625 1 95.56 330 LEU B N 1
ATOM 5599 C CA . LEU B 1 330 ? -20 25.609 16.422 1 95.56 330 LEU B CA 1
ATOM 5600 C C . LEU B 1 330 ? -19.672 26.031 17.844 1 95.56 330 LEU B C 1
ATOM 5602 O O . LEU B 1 330 ? -19.078 27.094 18.062 1 95.56 330 LEU B O 1
ATOM 5606 N N . GLU B 1 331 ? -20.125 25.188 18.719 1 96.5 331 GLU B N 1
ATOM 5607 C CA . GLU B 1 331 ? -19.875 25.438 20.141 1 96.5 331 GLU B CA 1
ATOM 5608 C C . GLU B 1 331 ? -19.031 24.328 20.75 1 96.5 331 GLU B C 1
ATOM 5610 O O . GLU B 1 331 ? -19.172 23.156 20.391 1 96.5 331 GLU B O 1
ATOM 5615 N N . ALA B 1 332 ? -18.234 24.734 21.719 1 95.88 332 ALA B N 1
ATOM 5616 C CA . ALA B 1 332 ? -17.297 23.797 22.328 1 95.88 332 ALA B CA 1
ATOM 5617 C C . ALA B 1 332 ? -18.016 22.781 23.203 1 95.88 332 ALA B C 1
ATOM 5619 O O . ALA B 1 332 ? -18.984 23.141 23.891 1 95.88 332 ALA B O 1
ATOM 5620 N N . ILE B 1 333 ? -17.594 21.578 23.078 1 94.62 333 ILE B N 1
ATOM 5621 C CA . ILE B 1 333 ? -17.938 20.547 24.062 1 94.62 333 ILE B CA 1
ATOM 5622 C C . ILE B 1 333 ? -16.734 20.328 24.984 1 94.62 333 ILE B C 1
ATOM 5624 O O . ILE B 1 333 ? -15.734 19.734 24.594 1 94.62 333 ILE B O 1
ATOM 5628 N N . ARG B 1 334 ? -16.844 20.656 26.156 1 90.69 334 ARG B N 1
ATOM 5629 C CA . ARG B 1 334 ? -15.734 20.734 27.094 1 90.69 334 ARG B CA 1
ATOM 5630 C C . ARG B 1 334 ? -15.164 19.359 27.391 1 90.69 334 ARG B C 1
ATOM 5632 O O . ARG B 1 334 ? -13.984 19.219 27.719 1 90.69 334 ARG B O 1
ATOM 5639 N N . THR B 1 335 ? -15.961 18.391 27.219 1 92.31 335 THR B N 1
ATOM 5640 C CA . THR B 1 335 ? -15.508 17.047 27.531 1 92.31 335 THR B CA 1
ATOM 5641 C C . THR B 1 335 ? -14.703 16.453 26.375 1 92.31 335 THR B C 1
ATOM 5643 O O . THR B 1 335 ? -14.039 15.43 26.531 1 92.31 335 THR B O 1
ATOM 5646 N N . ASN B 1 336 ? -14.82 17.078 25.234 1 94.19 336 ASN B N 1
ATOM 5647 C CA . ASN B 1 336 ? -13.992 16.672 24.094 1 94.19 336 ASN B CA 1
ATOM 5648 C C . ASN B 1 336 ? -12.617 17.344 24.141 1 94.19 336 ASN B C 1
ATOM 5650 O O . ASN B 1 336 ? -12.484 18.516 23.75 1 94.19 336 ASN B O 1
ATOM 5654 N N . LEU B 1 337 ? -11.672 16.578 24.484 1 94.69 337 LEU B N 1
ATOM 5655 C CA . LEU B 1 337 ? -10.344 17.141 24.734 1 94.69 337 LEU B CA 1
ATOM 5656 C C . LEU B 1 337 ? -9.508 17.156 23.469 1 94.69 337 LEU B C 1
ATOM 5658 O O . LEU B 1 337 ? -8.594 16.344 23.312 1 94.69 337 LEU B O 1
ATOM 5662 N N . ASN B 1 338 ? -9.672 18.062 22.641 1 95.56 338 ASN B N 1
ATOM 5663 C CA . ASN B 1 338 ? -8.852 18.312 21.453 1 95.56 338 ASN B CA 1
ATOM 5664 C C . ASN B 1 338 ? -8.719 19.797 21.172 1 95.56 338 ASN B C 1
ATOM 5666 O O . ASN B 1 338 ? -9.414 20.625 21.781 1 95.56 338 ASN B O 1
ATOM 5670 N N . LEU B 1 339 ? -7.848 20.156 20.391 1 97 339 LEU B N 1
ATOM 5671 C CA . LEU B 1 339 ? -7.504 21.547 20.125 1 97 339 LEU B CA 1
ATOM 5672 C C . LEU B 1 339 ? -8.656 22.266 19.438 1 97 339 LEU B C 1
ATOM 5674 O O . LEU B 1 339 ? -8.82 23.484 19.609 1 97 339 LEU B O 1
ATOM 5678 N N . VAL B 1 340 ? -9.523 21.578 18.672 1 97.06 340 VAL B N 1
ATOM 5679 C CA . VAL B 1 340 ? -10.68 22.141 18 1 97.06 340 VAL B CA 1
ATOM 5680 C C . VAL B 1 340 ? -11.656 22.703 19.031 1 97.06 340 VAL B C 1
ATOM 5682 O O . VAL B 1 340 ? -12.031 23.875 18.969 1 97.06 340 VAL B O 1
ATOM 5685 N N . ASN B 1 341 ? -12.023 21.891 20 1 96.88 341 ASN B N 1
ATOM 5686 C CA . ASN B 1 341 ? -12.938 22.312 21.047 1 96.88 341 ASN B CA 1
ATOM 5687 C C . ASN B 1 341 ? -12.289 23.328 21.984 1 96.88 341 ASN B C 1
ATOM 5689 O O . ASN B 1 341 ? -12.953 24.266 22.438 1 96.88 341 ASN B O 1
ATOM 5693 N N . LEU B 1 342 ? -11.031 23.141 22.281 1 97.19 342 LEU B N 1
ATOM 5694 C CA . LEU B 1 342 ? -10.328 24.078 23.141 1 97.19 342 LEU B CA 1
ATOM 5695 C C . LEU B 1 342 ? -10.328 25.484 22.531 1 97.19 342 LEU B C 1
ATOM 5697 O O . LEU B 1 342 ? -10.492 26.469 23.234 1 97.19 342 LEU B O 1
ATOM 5701 N N . THR B 1 343 ? -10.102 25.562 21.25 1 97.69 343 THR B N 1
ATOM 5702 C CA . THR B 1 343 ? -10.102 26.844 20.547 1 97.69 343 THR B CA 1
ATOM 5703 C C . THR B 1 343 ? -11.461 27.516 20.656 1 97.69 343 THR B C 1
ATOM 5705 O O . THR B 1 343 ? -11.539 28.719 20.906 1 97.69 343 THR B O 1
ATOM 5708 N N . LEU B 1 344 ? -12.508 26.75 20.484 1 97.38 344 LEU B N 1
ATOM 5709 C CA . LEU B 1 344 ? -13.867 27.281 20.594 1 97.38 344 LEU B CA 1
ATOM 5710 C C . LEU B 1 344 ? -14.156 27.703 22.031 1 97.38 344 LEU B C 1
ATOM 5712 O O . LEU B 1 344 ? -14.898 28.672 22.266 1 97.38 344 LEU B O 1
ATOM 5716 N N . TRP B 1 345 ? -13.562 27 22.953 1 96.69 345 TRP B N 1
ATOM 5717 C CA . TRP B 1 345 ? -13.727 27.344 24.359 1 96.69 345 TRP B CA 1
ATOM 5718 C C . TRP B 1 345 ? -13.07 28.688 24.656 1 96.69 345 TRP B C 1
ATOM 5720 O O . TRP B 1 345 ? -13.617 29.5 25.422 1 96.69 345 TRP B O 1
ATOM 5730 N N . ILE B 1 346 ? -11.969 28.953 24.109 1 97.19 346 ILE B N 1
ATOM 5731 C CA . ILE B 1 346 ? -11.18 30.141 24.391 1 97.19 346 ILE B CA 1
ATOM 5732 C C . ILE B 1 346 ? -11.75 31.328 23.609 1 97.19 346 ILE B C 1
ATOM 5734 O O . ILE B 1 346 ? -11.945 32.406 24.172 1 97.19 346 ILE B O 1
ATOM 5738 N N . LEU B 1 347 ? -12.141 31.125 22.328 1 97.62 347 LEU B N 1
ATOM 5739 C CA . LEU B 1 347 ? -12.492 32.219 21.453 1 97.62 347 LEU B CA 1
ATOM 5740 C C . LEU B 1 347 ? -14.008 32.406 21.391 1 97.62 347 LEU B C 1
ATOM 5742 O O . LEU B 1 347 ? -14.492 33.469 20.953 1 97.62 347 LEU B O 1
ATOM 5746 N N . GLY B 1 348 ? -14.758 31.406 21.781 1 96.88 348 GLY B N 1
ATOM 5747 C CA . GLY B 1 348 ? -16.203 31.422 21.625 1 96.88 348 GLY B CA 1
ATOM 5748 C C . GLY B 1 348 ? -16.672 30.75 20.359 1 96.88 348 GLY B C 1
ATOM 5749 O O . GLY B 1 348 ? -15.875 30.234 19.578 1 96.88 348 GLY B O 1
ATOM 5750 N N . PRO B 1 349 ? -17.984 30.719 20.188 1 97.31 349 PRO B N 1
ATOM 5751 C CA . PRO B 1 349 ? -18.562 30.047 19.031 1 97.31 349 PRO B CA 1
ATOM 5752 C C . PRO B 1 349 ? -18.141 30.672 17.703 1 97.31 349 PRO B C 1
ATOM 5754 O O . PRO B 1 349 ? -18.078 31.906 17.594 1 97.31 349 PRO B O 1
ATOM 5757 N N . LEU B 1 350 ? -17.812 29.875 16.797 1 97.19 350 LEU B N 1
ATOM 5758 C CA . LEU B 1 350 ? -17.406 30.297 15.453 1 97.19 350 LEU B CA 1
ATOM 5759 C C . LEU B 1 350 ? -18.094 29.438 14.391 1 97.19 350 LEU B C 1
ATOM 5761 O O . LEU B 1 350 ? -18.531 28.312 14.672 1 97.19 350 LEU B O 1
ATOM 5765 N N . THR B 1 351 ? -18.25 30.062 13.195 1 94.75 351 THR B N 1
ATOM 5766 C CA . THR B 1 351 ? -18.656 29.203 12.086 1 94.75 351 THR B CA 1
ATOM 5767 C C . THR B 1 351 ? -17.547 28.203 11.75 1 94.75 351 THR B C 1
ATOM 5769 O O . THR B 1 351 ? -16.391 28.406 12.102 1 94.75 351 THR B O 1
ATOM 5772 N N . GLU B 1 352 ? -17.922 27.156 11.172 1 94.12 352 GLU B N 1
ATOM 5773 C CA . GLU B 1 352 ? -16.938 26.141 10.82 1 94.12 352 GLU B CA 1
ATOM 5774 C C . GLU B 1 352 ? -15.805 26.719 9.977 1 94.12 352 GLU B C 1
ATOM 5776 O O . GLU B 1 352 ? -14.633 26.406 10.188 1 94.12 352 GLU B O 1
ATOM 5781 N N . ARG B 1 353 ? -16.156 27.516 9.023 1 92.94 353 ARG B N 1
ATOM 5782 C CA . ARG B 1 353 ? -15.18 28.156 8.164 1 92.94 353 ARG B CA 1
ATOM 5783 C C . ARG B 1 353 ? -14.219 29.016 8.977 1 92.94 353 ARG B C 1
ATOM 5785 O O . ARG B 1 353 ? -13 28.969 8.781 1 92.94 353 ARG B O 1
ATOM 5792 N N . GLN B 1 354 ? -14.742 29.828 9.836 1 94.94 354 GLN B N 1
ATOM 5793 C CA . GLN B 1 354 ? -13.93 30.688 10.688 1 94.94 354 GLN B CA 1
ATOM 5794 C C . GLN B 1 354 ? -12.992 29.875 11.57 1 94.94 354 GLN B C 1
ATOM 5796 O O . GLN B 1 354 ? -11.82 30.234 11.734 1 94.94 354 GLN B O 1
ATOM 5801 N N . LEU B 1 355 ? -13.547 28.875 12.133 1 96 355 LEU B N 1
ATOM 5802 C CA . LEU B 1 355 ? -12.75 28.016 13 1 96 355 LEU B CA 1
ATOM 5803 C C . LEU B 1 355 ? -11.586 27.406 12.227 1 96 355 LEU B C 1
ATOM 5805 O O . LEU B 1 355 ? -10.461 27.359 12.719 1 96 355 LEU B O 1
ATOM 5809 N N . CYS B 1 356 ? -11.867 26.922 11.055 1 95.06 356 CYS B N 1
ATOM 5810 C CA . CYS B 1 356 ? -10.828 26.328 10.219 1 95.06 356 CYS B CA 1
ATOM 5811 C C . CYS B 1 356 ? -9.734 27.344 9.922 1 95.06 356 CYS B C 1
ATOM 5813 O O . CYS B 1 356 ? -8.547 27.016 9.984 1 95.06 356 CYS B O 1
ATOM 5815 N N . ILE B 1 357 ? -10.094 28.547 9.586 1 94.75 357 ILE B N 1
ATOM 5816 C CA . ILE B 1 357 ? -9.141 29.609 9.273 1 94.75 357 ILE B CA 1
ATOM 5817 C C . ILE B 1 357 ? -8.281 29.906 10.5 1 94.75 357 ILE B C 1
ATOM 5819 O O . ILE B 1 357 ? -7.066 30.078 10.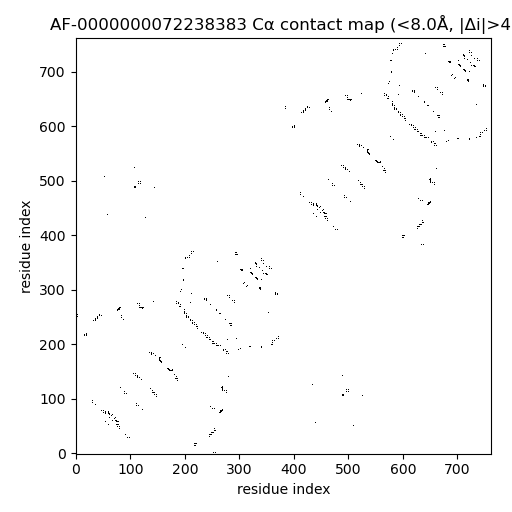391 1 94.75 357 ILE B O 1
ATOM 5823 N N . VAL B 1 358 ? -8.914 29.984 11.633 1 96.5 358 VAL B N 1
ATOM 5824 C CA . VAL B 1 358 ? -8.211 30.266 12.875 1 96.5 358 VAL B CA 1
ATOM 5825 C C . VAL B 1 358 ? -7.176 29.172 13.148 1 96.5 358 VAL B C 1
ATOM 5827 O O . VAL B 1 358 ? -6.02 29.469 13.461 1 96.5 358 VAL B O 1
ATOM 5830 N N . LEU B 1 359 ? -7.566 27.984 13.031 1 97 359 LEU B N 1
ATOM 5831 C CA . LEU B 1 359 ? -6.691 26.859 13.328 1 97 359 LEU B CA 1
ATOM 5832 C C . LEU B 1 359 ? -5.555 26.766 12.312 1 97 359 LEU B C 1
ATOM 5834 O O . LEU B 1 359 ? -4.41 26.484 12.68 1 97 359 LEU B O 1
ATOM 5838 N N . CYS B 1 360 ? -5.844 26.984 11.055 1 96.06 360 CYS B N 1
ATOM 5839 C CA . CYS B 1 360 ? -4.816 26.984 10.016 1 96.06 360 CYS B CA 1
ATOM 5840 C C . CYS B 1 360 ? -3.846 28.141 10.219 1 96.06 360 CYS B C 1
ATOM 5842 O O . CYS B 1 360 ? -2.645 28 9.984 1 96.06 360 CYS B O 1
ATOM 5844 N N . SER B 1 361 ? -4.406 29.281 10.617 1 95.94 361 SER B N 1
ATOM 5845 C CA . SER B 1 361 ? -3.551 30.422 10.914 1 95.94 361 SER B CA 1
ATOM 5846 C C . SER B 1 361 ? -2.621 30.125 12.086 1 95.94 361 SER B C 1
ATOM 5848 O O . SER B 1 361 ? -1.461 30.531 12.086 1 95.94 361 SER B O 1
ATOM 5850 N N . PHE B 1 362 ? -3.189 29.469 13.055 1 97.19 362 PHE B N 1
ATOM 5851 C CA . PHE B 1 362 ? -2.361 29.062 14.18 1 97.19 362 PHE B CA 1
ATOM 5852 C C . PHE B 1 362 ? -1.252 28.125 13.719 1 97.19 362 PHE B C 1
ATOM 5854 O O . PHE B 1 362 ? -0.105 28.25 14.156 1 97.19 362 PHE B O 1
ATOM 5861 N N . GLN B 1 363 ? -1.55 27.172 12.844 1 97.44 363 GLN B N 1
ATOM 5862 C CA . GLN B 1 363 ? -0.56 26.281 12.242 1 97.44 363 GLN B CA 1
ATOM 5863 C C . GLN B 1 363 ? 0.522 27.078 11.516 1 97.44 363 GLN B C 1
ATOM 5865 O O . GLN B 1 363 ? 1.714 26.812 11.672 1 97.44 363 GLN B O 1
ATOM 5870 N N . ALA B 1 364 ? 0.117 28.047 10.719 1 96.25 364 ALA B N 1
ATOM 5871 C CA . ALA B 1 364 ? 1.055 28.875 9.977 1 96.25 364 ALA B CA 1
ATOM 5872 C C . ALA B 1 364 ? 1.967 29.656 10.922 1 96.25 364 ALA B C 1
ATOM 5874 O O . ALA B 1 364 ? 3.168 29.781 10.672 1 96.25 364 ALA B O 1
ATOM 5875 N N . PHE B 1 365 ? 1.361 30.172 11.938 1 96.5 365 PHE B N 1
ATOM 5876 C CA . PHE B 1 365 ? 2.119 30.922 12.93 1 96.5 365 PHE B CA 1
ATOM 5877 C C . PHE B 1 365 ? 3.191 30.047 13.57 1 96.5 365 PHE B C 1
ATOM 5879 O O . PHE B 1 365 ? 4.352 30.453 13.672 1 96.5 365 PHE B O 1
ATOM 5886 N N . CYS B 1 366 ? 2.807 28.891 14.016 1 96.62 366 CYS B N 1
ATOM 5887 C CA . CYS B 1 366 ? 3.752 27.984 14.648 1 96.62 366 CYS B CA 1
ATOM 5888 C C . CYS B 1 366 ? 4.863 27.594 13.688 1 96.62 366 CYS B C 1
ATOM 5890 O O . CYS B 1 366 ? 6.027 27.5 14.078 1 96.62 366 CYS B O 1
ATOM 5892 N N . CYS B 1 367 ? 4.523 27.328 12.453 1 96.31 367 CYS B N 1
ATOM 5893 C CA . CYS B 1 367 ? 5.527 27 11.445 1 96.31 367 CYS B CA 1
ATOM 5894 C C . CYS B 1 367 ? 6.5 28.156 11.234 1 96.31 367 CYS B C 1
ATOM 5896 O O . CYS B 1 367 ? 7.711 27.938 11.141 1 96.31 367 CYS B O 1
ATOM 5898 N N . ALA B 1 368 ? 5.969 29.359 11.148 1 94.44 368 ALA B N 1
ATOM 5899 C CA . ALA B 1 368 ? 6.809 30.547 11 1 94.44 368 ALA B CA 1
ATOM 5900 C C . ALA B 1 368 ? 7.75 30.703 12.195 1 94.44 368 ALA B C 1
ATOM 5902 O O . ALA B 1 368 ? 8.93 31.031 12.023 1 94.44 368 ALA B O 1
ATOM 5903 N N . MET B 1 369 ? 7.223 30.5 13.344 1 94.19 369 MET B N 1
ATOM 5904 C CA . MET B 1 369 ? 8.039 30.578 14.547 1 94.19 369 MET B CA 1
ATOM 5905 C C . MET B 1 369 ? 9.125 29.516 14.539 1 94.19 369 MET B C 1
ATOM 5907 O O . MET B 1 369 ? 10.25 29.766 14.984 1 94.19 369 MET B O 1
ATOM 5911 N N . GLY B 1 370 ? 8.734 28.312 14.086 1 93.19 370 GLY B N 1
ATOM 5912 C CA . GLY B 1 370 ? 9.727 27.266 13.969 1 93.19 370 GLY B CA 1
ATOM 5913 C C . GLY B 1 370 ? 10.867 27.625 13.031 1 93.19 370 GLY B C 1
ATOM 5914 O O . GLY B 1 370 ? 12.039 27.391 13.352 1 93.19 370 GLY B O 1
ATOM 5915 N N . LEU B 1 371 ? 10.562 28.188 11.906 1 92.25 371 LEU B N 1
ATOM 5916 C CA . LEU B 1 371 ? 11.586 28.625 10.961 1 92.25 371 LEU B CA 1
ATOM 5917 C C . LEU B 1 371 ? 12.461 29.719 11.562 1 92.25 371 LEU B C 1
ATOM 5919 O O . LEU B 1 371 ? 13.68 29.719 11.367 1 92.25 371 LEU B O 1
ATOM 5923 N N . PHE B 1 372 ? 11.852 30.609 12.305 1 90.69 372 PHE B N 1
ATOM 5924 C CA . PHE B 1 372 ? 12.57 31.688 12.945 1 90.69 372 PHE B CA 1
ATOM 5925 C C . PHE B 1 372 ? 13.531 31.156 14.008 1 90.69 372 PHE B C 1
ATOM 5927 O O . PHE B 1 372 ? 14.68 31.594 14.094 1 90.69 372 PHE B O 1
ATOM 5934 N N . LEU B 1 373 ? 13.016 30.297 14.812 1 87.25 373 LEU B N 1
ATOM 5935 C CA . LEU B 1 373 ? 13.836 29.703 15.859 1 87.25 373 LEU B CA 1
ATOM 5936 C C . LEU B 1 373 ? 15.047 28.984 15.266 1 87.25 373 LEU B C 1
ATOM 5938 O O . LEU B 1 373 ? 16.141 29.016 15.836 1 87.25 373 LEU B O 1
ATOM 5942 N N . ARG B 1 374 ? 14.883 28.312 14.219 1 82.38 374 ARG B N 1
ATOM 5943 C CA . ARG B 1 374 ? 15.984 27.641 13.547 1 82.38 374 ARG B CA 1
ATOM 5944 C C . ARG B 1 374 ? 17.016 28.641 13.039 1 82.38 374 ARG B C 1
ATOM 5946 O O . ARG B 1 374 ? 18.219 28.406 13.164 1 82.38 374 ARG B O 1
ATOM 5953 N N . ALA B 1 375 ? 16.531 29.656 12.438 1 77.69 375 ALA B N 1
ATOM 5954 C CA . ALA B 1 375 ? 17.438 30.688 11.945 1 77.69 375 ALA B CA 1
ATOM 5955 C C . ALA B 1 375 ? 18.203 31.344 13.086 1 77.69 375 ALA B C 1
ATOM 5957 O O . ALA B 1 375 ? 19.391 31.641 12.961 1 77.69 375 ALA B O 1
ATOM 5958 N N . TRP B 1 376 ? 17.438 31.516 14.148 1 72.12 376 TRP B N 1
ATOM 5959 C CA . TRP B 1 376 ? 18.031 32.156 15.312 1 72.12 376 TRP B CA 1
ATOM 5960 C C . TRP B 1 376 ? 18.953 31.203 16.047 1 72.12 376 TRP B C 1
ATOM 5962 O O . TRP B 1 376 ? 20.047 31.578 16.484 1 72.12 376 TRP B O 1
ATOM 5972 N N . ALA B 1 377 ? 18.469 29.938 16.266 1 60.38 377 ALA B N 1
ATOM 5973 C CA . ALA B 1 377 ? 19.281 28.938 16.953 1 60.38 377 ALA B CA 1
ATOM 5974 C C . ALA B 1 377 ? 20.562 28.625 16.172 1 60.38 377 ALA B C 1
ATOM 5976 O O . ALA B 1 377 ? 21.609 28.375 16.766 1 60.38 377 ALA B O 1
ATOM 5977 N N . LEU B 1 378 ? 20.469 28.5 14.883 1 54.88 378 LEU B N 1
ATOM 5978 C CA . LEU B 1 378 ? 21.672 28.344 14.07 1 54.88 378 LEU B CA 1
ATOM 5979 C C . LEU B 1 378 ? 22.641 29.484 14.297 1 54.88 378 LEU B C 1
ATOM 5981 O O . LEU B 1 378 ? 23.859 29.312 14.18 1 54.88 378 LEU B O 1
ATOM 5985 N N . HIS B 1 379 ? 22.016 30.625 14.641 1 49.44 379 HIS B N 1
ATOM 5986 C CA . HIS B 1 379 ? 22.891 31.75 14.969 1 49.44 379 HIS B CA 1
ATOM 5987 C C . HIS B 1 379 ? 23.484 31.594 16.359 1 49.44 379 HIS B C 1
ATOM 5989 O O . HIS B 1 379 ? 24.562 32.125 16.641 1 49.44 379 HIS B O 1
ATOM 5995 N N . TRP B 1 380 ? 22.719 30.906 17.203 1 43.22 380 TRP B N 1
ATOM 5996 C CA . TRP B 1 380 ? 23.234 30.812 18.562 1 43.22 380 TRP B CA 1
ATOM 5997 C C . TRP B 1 380 ? 23.953 29.484 18.781 1 43.22 380 TRP B C 1
ATOM 5999 O O . TRP B 1 380 ? 24.438 29.219 19.891 1 43.22 380 TRP B O 1
ATOM 6009 N N . LEU B 1 381 ? 23.875 28.531 17.938 1 41.38 381 LEU B N 1
ATOM 6010 C CA . LEU B 1 381 ? 24.75 27.375 18.078 1 41.38 381 LEU B CA 1
ATOM 6011 C C . LEU B 1 381 ? 26.078 27.594 17.359 1 41.38 381 LEU B C 1
ATOM 6013 O O . LEU B 1 381 ? 26.094 28.188 16.281 1 41.38 381 LEU B O 1
#